Protein AF-A0A7V9UCN9-F1 (afdb_monomer_lite)

Secondary structure (DSSP, 8-state):
-HHHHHHIIIIIS-S-HHHHHHHHHHHHHHHHHHHHHTTPPSS--HHHHHHHHHHHHT-GGGHHHHHHHT-TTSPPPPHHHHHHHHHHHHHHHHHHHHTT---TTHHHHHHHHHHHHHHS-GGGHHHHHHHHHHT--STTT----HHHHHHHHHH--HHHHS-HHHHHHHHHHHHHHHTT-BTTBPPTTSSPPPTT-SEEEESS-SSGGGTSPPPTT--HHHHHHHHTSGGGEEEE-HHHHHHHTT--HHHHHHHHHHH---HHHHHHHHHHTT---HHHHHHHHHHHHHHHHHHS---TT---HHHHHTTS------HHHHHHTTSS-TT-EEEESSGGGTT-EEEE-TTS-EEETTEEESSHHHHHHHHHSS---HHHHEESSTT---BHHHHHHHHHHHHHHHHHTPPP--------------

Sequence (426 aa):
MFSRFKSYADFDANVPMAELIQQIYRASKVYRSFVDGASALNPINRIQLFAYRTNVLESEVFKPVVLWLQDPEQEPIEDDQIEKALAVLESWLVRRMLVRAQTSSYTQIASELITQLRKSERTRAGDAVETFLATQSVASRYWPDDNEVRQELTSLNAYKSVRRGRLRMFLEAIEDHRRGWQGGVEGLGGERVPRGKFHIEHVMPRRWQSNWPLGADIDELERERLVNTIGNLTLLTRALNSKVSNAAWGTKRIALQAHDVLKLNVDLLVAADDYWNEGKIRARTASLIDSALEIWPVPEGHRSAHGAADSRPRQRIGLADLIAAGLLEPGVTVYARRRAHGDRIATILPDGRLDVDGQQFDTPSGAARSISGHSENGWWFFLLSPGSRRTLSDLFEAYVDQTAAQVDEEPGDEDDEEDDEAPALA

Structure (mmCIF, N/CA/C/O backbone):
data_AF-A0A7V9UCN9-F1
#
_entry.id   AF-A0A7V9UCN9-F1
#
loop_
_atom_site.group_PDB
_atom_site.id
_atom_site.type_symbol
_atom_site.label_atom_id
_atom_site.label_alt_id
_atom_site.label_comp_id
_atom_site.label_asym_id
_atom_site.label_entity_id
_atom_site.label_seq_id
_atom_site.pdbx_PDB_ins_code
_atom_site.Cartn_x
_atom_site.Cartn_y
_atom_site.Cartn_z
_atom_site.occupancy
_atom_site.B_iso_or_equiv
_atom_site.auth_seq_id
_atom_site.auth_comp_id
_atom_site.auth_asym_id
_atom_site.auth_atom_id
_atom_site.pdbx_PDB_model_num
ATOM 1 N N . MET A 1 1 ? -24.768 15.208 16.142 1.00 64.62 1 MET A N 1
ATOM 2 C CA . MET A 1 1 ? -23.617 14.773 16.970 1.00 64.62 1 MET A CA 1
ATOM 3 C C . MET A 1 1 ? -23.831 15.110 18.449 1.00 64.62 1 MET A C 1
ATOM 5 O O . MET A 1 1 ? -23.858 14.185 19.245 1.00 64.62 1 MET A O 1
ATOM 9 N N . PHE A 1 2 ? -24.083 16.377 18.814 1.00 79.56 2 PHE A N 1
ATOM 10 C CA . PHE A 1 2 ? -24.323 16.787 20.212 1.00 79.56 2 PHE A CA 1
ATOM 11 C C . PHE A 1 2 ? -25.519 16.087 20.885 1.00 79.56 2 PHE A C 1
ATOM 13 O O . PHE A 1 2 ? -25.397 15.632 22.014 1.00 79.56 2 PHE A O 1
ATOM 20 N N . SER A 1 3 ? -26.642 15.915 20.179 1.00 84.69 3 SER A N 1
ATOM 21 C CA . SER A 1 3 ? -27.817 15.190 20.696 1.00 84.69 3 SER A CA 1
ATOM 22 C C . SER A 1 3 ? -27.519 13.729 21.054 1.00 84.69 3 SER A C 1
ATOM 24 O O . SER A 1 3 ? -27.943 13.257 22.101 1.00 84.69 3 SER A O 1
ATOM 26 N N . ARG A 1 4 ? -26.742 13.029 20.215 1.00 87.31 4 ARG A N 1
ATOM 27 C CA . ARG A 1 4 ? -26.324 11.639 20.458 1.00 87.31 4 ARG A CA 1
ATOM 28 C C . ARG A 1 4 ? -25.350 11.538 21.632 1.00 87.31 4 ARG A C 1
ATOM 30 O O . ARG A 1 4 ? -25.488 10.633 22.440 1.00 87.31 4 ARG A O 1
ATOM 37 N N . PHE A 1 5 ? -24.410 12.478 21.745 1.00 87.62 5 PHE A N 1
ATOM 38 C CA . PHE A 1 5 ? -23.522 12.554 22.907 1.00 87.62 5 PHE A CA 1
ATOM 39 C C . PHE A 1 5 ? -24.300 12.820 24.199 1.00 87.62 5 PHE A C 1
ATOM 41 O O . PHE A 1 5 ? -24.067 12.141 25.188 1.00 87.62 5 PHE A O 1
ATOM 48 N N . LYS A 1 6 ? -25.251 13.761 24.178 1.00 87.69 6 LYS A N 1
ATOM 49 C CA . LYS A 1 6 ? -26.099 14.052 25.335 1.00 87.69 6 LYS A CA 1
ATOM 50 C C . LYS A 1 6 ? -26.901 12.822 25.762 1.00 87.69 6 LYS A C 1
ATOM 52 O O . LYS A 1 6 ? -26.878 12.473 26.929 1.00 87.69 6 LYS A O 1
ATOM 57 N N . SER A 1 7 ? -27.532 12.132 24.809 1.00 90.44 7 SER A N 1
ATOM 58 C CA . SER A 1 7 ? -28.241 10.878 25.087 1.00 90.44 7 SER A CA 1
ATOM 59 C C . SER A 1 7 ? -27.321 9.832 25.721 1.00 90.44 7 SER A C 1
ATOM 61 O O . SER A 1 7 ? -27.688 9.234 26.723 1.00 90.44 7 SER A O 1
ATOM 63 N N . TYR A 1 8 ? -26.113 9.652 25.181 1.00 91.44 8 TYR A N 1
ATOM 64 C CA . TYR A 1 8 ? -25.133 8.735 25.758 1.00 91.44 8 TYR A CA 1
ATOM 65 C C . TYR A 1 8 ? -24.746 9.137 27.187 1.00 91.44 8 TYR A C 1
ATOM 67 O O . TYR A 1 8 ? -24.747 8.304 28.084 1.00 91.44 8 TYR A O 1
ATOM 75 N N . ALA A 1 9 ? -24.447 10.415 27.417 1.00 90.38 9 ALA A N 1
ATOM 76 C CA . ALA A 1 9 ? -24.033 10.908 28.726 1.00 90.38 9 ALA A CA 1
ATOM 77 C C . ALA A 1 9 ? -25.143 10.802 29.784 1.00 90.38 9 ALA A C 1
ATOM 79 O O . ALA A 1 9 ? -24.847 10.495 30.934 1.00 90.38 9 ALA A O 1
ATOM 80 N N . ASP A 1 10 ? -26.396 11.043 29.391 1.00 90.12 10 ASP A N 1
ATOM 81 C CA . ASP A 1 10 ? -27.542 11.056 30.303 1.00 90.12 10 ASP A CA 1
ATOM 82 C C . ASP A 1 10 ? -28.077 9.639 30.594 1.00 90.12 10 ASP A C 1
ATOM 84 O O . ASP A 1 10 ? -28.583 9.404 31.691 1.00 90.12 10 ASP A O 1
ATOM 88 N N . PHE A 1 11 ? -27.980 8.700 29.640 1.00 91.25 11 PHE A N 1
ATOM 89 C CA . PHE A 1 11 ? -28.663 7.398 29.728 1.00 91.25 11 PHE A CA 1
ATOM 90 C C . PHE A 1 11 ? -27.758 6.164 29.614 1.00 91.25 11 PHE A C 1
ATOM 92 O O . PHE A 1 11 ? -28.111 5.125 30.165 1.00 91.25 11 PHE A O 1
ATOM 99 N N . ASP A 1 12 ? -26.606 6.254 28.941 1.00 89.69 12 ASP A N 1
ATOM 100 C CA . ASP A 1 12 ? -25.795 5.073 28.600 1.00 89.69 12 ASP A CA 1
ATOM 101 C C . ASP A 1 12 ? -24.455 5.012 29.354 1.00 89.69 12 ASP A C 1
ATOM 103 O O . ASP A 1 12 ? -23.939 3.927 29.619 1.00 89.69 12 ASP A O 1
ATOM 107 N N . ALA A 1 13 ? -23.865 6.165 29.689 1.00 87.56 13 ALA A N 1
ATOM 108 C CA . ALA A 1 13 ? -22.515 6.255 30.246 1.00 87.56 13 ALA A CA 1
ATOM 109 C C . ALA A 1 13 ? -22.400 5.642 31.651 1.00 87.56 13 ALA A C 1
ATOM 111 O O . ALA A 1 13 ? -21.311 5.234 32.045 1.00 87.56 13 ALA A O 1
ATOM 112 N N . ASN A 1 14 ? -23.508 5.583 32.401 1.00 90.31 14 ASN A N 1
ATOM 113 C CA . ASN A 1 14 ? -23.578 5.061 33.771 1.00 90.31 14 ASN A CA 1
ATOM 114 C C . ASN A 1 14 ? -22.564 5.681 34.756 1.00 90.31 14 ASN A C 1
ATOM 116 O O . ASN A 1 14 ? -22.264 5.091 35.792 1.00 90.31 14 ASN A O 1
ATOM 120 N N . VAL A 1 15 ? -22.068 6.888 34.465 1.00 92.81 15 VAL A N 1
ATOM 121 C CA . VAL A 1 15 ? -21.148 7.656 35.315 1.00 92.81 15 VAL A CA 1
ATOM 122 C C . VAL A 1 15 ? -21.537 9.140 35.324 1.00 92.81 15 VAL A C 1
ATOM 124 O O . VAL A 1 15 ? -22.138 9.626 34.361 1.00 92.81 15 VAL A O 1
ATOM 127 N N . PRO A 1 16 ? -21.195 9.909 36.374 1.00 94.38 16 PRO A N 1
ATOM 128 C CA . PRO A 1 16 ? -21.419 11.352 36.391 1.00 94.38 16 PRO A CA 1
ATOM 129 C C . PRO A 1 16 ? -20.676 12.074 35.256 1.00 94.38 16 PRO A C 1
ATOM 131 O O . PRO A 1 16 ? -19.553 11.716 34.908 1.00 94.38 16 PRO A O 1
ATOM 134 N N . MET A 1 17 ? -21.235 13.182 34.753 1.00 93.00 17 MET A N 1
ATOM 135 C CA . MET A 1 17 ? -20.613 13.996 33.691 1.00 93.00 17 MET A CA 1
ATOM 136 C C . MET A 1 17 ? -19.159 14.399 34.005 1.00 93.00 17 MET A C 1
ATOM 138 O O . MET A 1 17 ? -18.311 14.419 33.117 1.00 93.00 17 MET A O 1
ATOM 142 N N . ALA A 1 18 ? -18.853 14.708 35.269 1.00 94.44 18 ALA A N 1
ATOM 143 C CA . ALA A 1 18 ? -17.497 15.060 35.688 1.00 94.44 18 ALA A CA 1
ATOM 144 C C . ALA A 1 18 ? -16.502 13.903 35.496 1.00 94.44 18 ALA A C 1
ATOM 146 O O . ALA A 1 18 ? -15.366 14.141 35.089 1.00 94.44 18 ALA A O 1
ATOM 147 N N . GLU A 1 19 ? -16.932 12.667 35.755 1.00 93.94 19 GLU A N 1
ATOM 148 C CA . GLU A 1 19 ? -16.138 11.463 35.514 1.00 93.94 19 GLU A CA 1
ATOM 149 C C . GLU A 1 19 ? -16.024 11.194 34.014 1.00 93.94 19 GLU A C 1
ATOM 151 O O . GLU A 1 19 ? -14.909 11.073 33.514 1.00 93.94 19 GLU A O 1
ATOM 156 N N . LEU A 1 20 ? -17.133 11.260 33.267 1.00 93.50 20 LEU A N 1
ATOM 157 C CA . LEU A 1 20 ? -17.142 11.093 31.809 1.00 93.50 20 LEU A CA 1
ATOM 158 C C . LEU A 1 20 ? -16.163 12.045 31.097 1.00 93.50 20 LEU A C 1
ATOM 160 O O . LEU A 1 20 ? -15.453 11.643 30.177 1.00 93.50 20 LEU A O 1
ATOM 164 N N . ILE A 1 21 ? -16.068 13.306 31.535 1.00 93.81 21 ILE A N 1
ATOM 165 C CA . ILE A 1 21 ? -15.091 14.268 30.996 1.00 93.81 21 ILE A CA 1
ATOM 166 C C . ILE A 1 21 ? -13.649 13.808 31.260 1.00 93.81 21 ILE A C 1
ATOM 168 O O . ILE A 1 21 ? -12.790 13.967 30.388 1.00 93.81 21 ILE A O 1
ATOM 172 N N . GLN A 1 22 ? -13.363 13.223 32.427 1.00 95.06 22 GLN A N 1
ATOM 173 C CA . GLN A 1 22 ? -12.042 12.656 32.712 1.00 95.06 22 GLN A CA 1
ATOM 174 C C . GLN A 1 22 ? -11.742 11.445 31.820 1.00 95.06 22 GLN A C 1
ATOM 176 O O . GLN A 1 22 ? -10.623 11.355 31.309 1.00 95.06 22 GLN A O 1
ATOM 181 N N . GLN A 1 23 ? -12.728 10.575 31.569 1.00 92.81 23 GLN A N 1
ATOM 182 C CA . GLN A 1 23 ? -12.586 9.444 30.642 1.00 92.81 23 GLN A CA 1
ATOM 183 C C . GLN A 1 23 ? -12.266 9.937 29.224 1.00 92.81 23 GLN A C 1
ATOM 185 O O . GLN A 1 23 ? -11.280 9.522 28.612 1.00 92.81 23 GLN A O 1
ATOM 190 N N . ILE A 1 24 ? -13.028 10.921 28.727 1.00 92.38 24 ILE A N 1
ATOM 191 C CA . ILE A 1 24 ? -12.799 11.552 27.418 1.00 92.38 24 ILE A CA 1
ATOM 192 C C . ILE A 1 24 ? -11.400 12.170 27.348 1.00 92.38 24 ILE A C 1
ATOM 194 O O . ILE A 1 24 ? -10.709 12.022 26.340 1.00 92.38 24 ILE A O 1
ATOM 198 N N . TYR A 1 25 ? -10.947 12.840 28.410 1.00 95.38 25 TYR A N 1
ATOM 199 C CA . TYR A 1 25 ? -9.602 13.406 28.460 1.00 95.38 25 TYR A CA 1
ATOM 200 C C . TYR A 1 25 ? -8.517 12.324 28.359 1.00 95.38 25 TYR A C 1
ATOM 202 O O . TYR A 1 25 ? -7.581 12.486 27.573 1.00 95.38 25 TYR A O 1
ATOM 210 N N . ARG A 1 26 ? -8.642 11.206 29.084 1.00 94.75 26 ARG A N 1
ATOM 211 C CA . ARG A 1 26 ? -7.703 10.073 28.989 1.00 94.75 26 ARG A CA 1
ATOM 212 C C . ARG A 1 26 ? -7.703 9.465 27.581 1.00 94.75 26 ARG A C 1
ATOM 214 O O . ARG A 1 26 ? -6.635 9.368 26.977 1.00 94.75 26 ARG A O 1
ATOM 221 N N . ALA A 1 27 ? -8.875 9.185 27.011 1.00 93.62 27 ALA A N 1
ATOM 222 C CA . ALA A 1 27 ? -9.013 8.677 25.643 1.00 93.62 27 ALA A CA 1
ATOM 223 C C . ALA A 1 27 ? -8.452 9.654 24.589 1.00 93.62 27 ALA A C 1
ATOM 225 O O . ALA A 1 27 ? -7.838 9.241 23.604 1.00 93.62 27 ALA A O 1
ATOM 226 N N . SER A 1 28 ? -8.585 10.967 24.806 1.00 95.25 28 SER A N 1
ATOM 227 C CA . SER A 1 28 ? -8.049 11.983 23.893 1.00 95.25 28 SER A CA 1
ATOM 228 C C . SER A 1 28 ? -6.521 11.970 23.802 1.00 95.25 28 SER A C 1
ATOM 230 O O . SER A 1 28 ? -5.977 12.315 22.754 1.00 95.25 28 SER A O 1
ATOM 232 N N . LYS A 1 29 ? -5.814 11.531 24.854 1.00 95.56 29 LYS A N 1
ATOM 233 C CA . LYS A 1 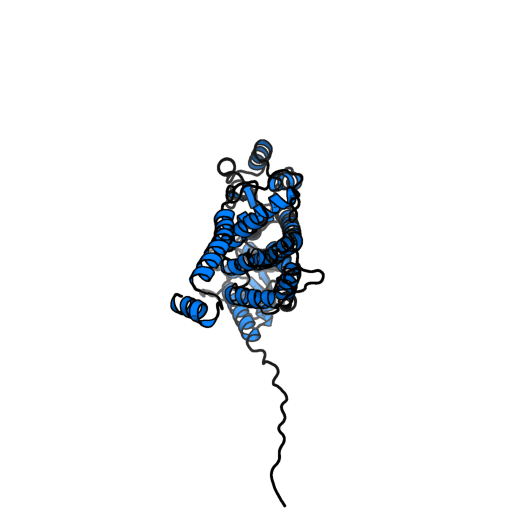29 ? -4.352 11.365 24.813 1.00 95.56 29 LYS A CA 1
ATOM 234 C C . LYS A 1 29 ? -3.953 10.242 23.862 1.00 95.56 29 LYS A C 1
ATOM 236 O O . LYS A 1 29 ? -3.033 10.430 23.070 1.00 95.56 29 LYS A O 1
ATOM 241 N N . VAL A 1 30 ? -4.677 9.122 23.900 1.00 94.25 30 VAL A N 1
ATOM 242 C CA . VAL A 1 30 ? -4.501 7.999 22.966 1.00 94.25 30 VAL A CA 1
ATOM 243 C C . VAL A 1 30 ? -4.814 8.454 21.543 1.00 94.25 30 VAL A C 1
ATOM 245 O O . VAL A 1 30 ? -3.986 8.302 20.647 1.00 94.25 30 VAL A O 1
ATOM 248 N N . TYR A 1 31 ? -5.964 9.107 21.352 1.00 94.94 31 TYR A N 1
ATOM 249 C CA . TYR A 1 31 ? -6.367 9.658 20.059 1.00 94.94 31 TYR A CA 1
ATOM 250 C C . TYR A 1 31 ? -5.306 10.597 19.479 1.00 94.94 31 TYR A C 1
ATOM 252 O O . TYR A 1 31 ? -4.919 10.466 18.319 1.00 94.94 31 TYR A O 1
ATOM 260 N N . ARG A 1 32 ? -4.810 11.531 20.294 1.00 94.75 32 ARG A N 1
ATOM 261 C CA . ARG A 1 32 ? -3.772 12.477 19.891 1.00 94.75 32 ARG A CA 1
ATOM 262 C C . ARG A 1 32 ? -2.475 11.762 19.530 1.00 94.75 32 ARG A C 1
ATOM 264 O O . ARG A 1 32 ? -1.925 12.053 18.478 1.00 94.75 32 ARG A O 1
ATOM 271 N N . SER A 1 33 ? -2.019 10.820 20.358 1.00 93.06 33 SER A N 1
ATOM 272 C CA . SER A 1 33 ? -0.818 10.020 20.082 1.00 93.06 33 SER A CA 1
ATOM 273 C C . SER A 1 33 ? -0.913 9.311 18.727 1.00 93.06 33 SER A C 1
ATOM 275 O O . SER A 1 33 ? 0.028 9.349 17.935 1.00 93.06 33 SER A O 1
ATOM 277 N N . PHE A 1 34 ? -2.080 8.738 18.417 1.00 94.56 34 PHE A N 1
ATOM 278 C CA . PHE A 1 34 ? -2.335 8.094 17.133 1.00 94.56 34 PHE A CA 1
ATOM 279 C C . PHE A 1 34 ? -2.304 9.083 15.958 1.00 94.56 34 PHE A C 1
ATOM 281 O O . PHE A 1 34 ? -1.603 8.856 14.975 1.00 94.56 34 PHE A O 1
ATOM 288 N N . VAL A 1 35 ? -3.038 10.197 16.060 1.00 94.38 35 VAL A N 1
ATOM 289 C CA . VAL A 1 35 ? -3.131 11.202 14.987 1.00 94.38 35 VAL A CA 1
ATOM 290 C C . VAL A 1 35 ? -1.786 11.880 14.727 1.00 94.38 35 VAL A C 1
ATOM 292 O O . VAL A 1 35 ? -1.353 11.947 13.577 1.00 94.38 35 VAL A O 1
ATOM 295 N N . ASP A 1 36 ? -1.098 12.325 15.779 1.00 94.75 36 ASP A N 1
ATOM 296 C CA . ASP A 1 36 ? 0.236 12.926 15.675 1.00 94.75 36 ASP A CA 1
ATOM 297 C C . ASP A 1 36 ? 1.241 11.888 15.130 1.00 94.75 36 ASP A C 1
ATOM 299 O O . ASP A 1 36 ? 2.119 12.206 14.322 1.00 94.75 36 ASP A O 1
ATOM 303 N N . GLY A 1 37 ? 1.051 10.614 15.493 1.00 93.62 37 GLY A N 1
ATOM 304 C CA . GLY A 1 37 ? 1.833 9.474 15.027 1.00 93.62 37 GLY A CA 1
ATOM 305 C C . GLY A 1 37 ? 1.816 9.250 13.514 1.00 93.62 37 GLY A C 1
ATOM 306 O O . GLY A 1 37 ? 2.804 8.762 12.968 1.00 93.62 37 GLY A O 1
ATOM 307 N N . ALA A 1 38 ? 0.764 9.671 12.805 1.00 93.62 38 ALA A N 1
ATOM 308 C CA . ALA A 1 38 ? 0.689 9.549 11.346 1.00 93.62 38 ALA A CA 1
ATOM 309 C C . ALA A 1 38 ? 1.755 10.382 10.605 1.00 93.62 38 ALA A C 1
ATOM 311 O O . ALA A 1 38 ? 2.046 10.114 9.438 1.00 93.62 38 ALA A O 1
ATOM 312 N N . SER A 1 39 ? 2.333 11.383 11.278 1.00 94.38 39 SER A N 1
ATOM 313 C CA . SER A 1 39 ? 3.416 12.234 10.765 1.00 94.38 39 SER A CA 1
ATOM 314 C C . SER A 1 39 ? 4.740 12.035 11.512 1.00 94.38 39 SER A C 1
ATOM 316 O O . SER A 1 39 ? 5.646 12.862 11.377 1.00 94.38 39 SER A O 1
ATOM 318 N N . ALA A 1 40 ? 4.864 10.963 12.303 1.00 93.12 40 ALA A N 1
ATOM 319 C CA . ALA A 1 40 ? 6.076 10.671 13.056 1.00 93.12 40 ALA A CA 1
ATOM 320 C C . ALA A 1 40 ? 7.290 10.486 12.130 1.00 93.12 40 ALA A C 1
ATOM 322 O O . ALA A 1 40 ? 7.199 9.942 11.025 1.00 93.12 40 ALA A O 1
ATOM 323 N N . LEU A 1 41 ? 8.443 10.956 12.603 1.00 92.25 41 LEU A N 1
ATOM 324 C CA . LEU A 1 41 ? 9.741 10.708 11.984 1.00 92.25 41 LEU A CA 1
ATOM 325 C C . LEU A 1 41 ? 10.382 9.483 12.634 1.00 92.25 41 LEU A C 1
ATOM 327 O O . LEU A 1 41 ? 10.002 9.099 13.736 1.00 92.25 41 LEU A O 1
ATOM 331 N N . ASN A 1 42 ? 11.359 8.884 11.957 1.00 90.56 42 ASN A N 1
ATOM 332 C CA . ASN A 1 42 ? 12.088 7.758 12.524 1.00 90.56 42 ASN A CA 1
ATOM 333 C C . ASN A 1 42 ? 12.813 8.136 13.833 1.00 90.56 42 ASN A C 1
ATOM 335 O O . ASN A 1 42 ? 13.269 9.278 13.957 1.00 90.56 42 ASN A O 1
ATOM 339 N N . PRO A 1 43 ? 12.978 7.174 14.758 1.00 90.38 43 PRO A N 1
ATOM 340 C CA . PRO A 1 43 ? 12.380 5.835 14.731 1.00 90.38 43 PRO A CA 1
ATOM 341 C C . PRO A 1 43 ? 10.856 5.888 14.951 1.00 90.38 43 PRO A C 1
ATOM 343 O O . PRO A 1 43 ? 10.374 6.625 15.806 1.00 90.38 43 PRO A O 1
ATOM 346 N N . ILE A 1 44 ? 10.098 5.105 14.171 1.00 90.88 44 ILE A N 1
ATOM 347 C CA . ILE A 1 44 ? 8.634 4.993 14.298 1.00 90.88 44 ILE A CA 1
ATOM 348 C C . ILE A 1 44 ? 8.250 3.636 14.888 1.00 90.88 44 ILE A C 1
ATOM 350 O O . ILE A 1 44 ? 8.785 2.606 14.478 1.00 90.88 44 ILE A O 1
ATOM 354 N N . ASN A 1 45 ? 7.296 3.629 15.818 1.00 90.50 45 ASN A N 1
ATOM 355 C CA . ASN A 1 45 ? 6.752 2.396 16.391 1.00 90.50 45 ASN A CA 1
ATOM 356 C C . ASN A 1 45 ? 5.601 1.815 15.540 1.00 90.50 45 ASN A C 1
ATOM 358 O O . ASN A 1 45 ? 5.157 2.419 14.556 1.00 90.50 45 ASN A O 1
ATOM 362 N N . ARG A 1 46 ? 5.095 0.633 15.920 1.00 92.00 46 ARG A N 1
ATOM 363 C CA . ARG A 1 46 ? 4.052 -0.079 15.162 1.00 92.00 46 ARG A CA 1
ATOM 364 C C . ARG A 1 46 ? 2.754 0.722 15.014 1.00 92.00 46 ARG A C 1
ATOM 366 O O . ARG A 1 46 ? 2.185 0.739 13.922 1.00 92.00 46 ARG A O 1
ATOM 373 N N . ILE A 1 47 ? 2.313 1.401 16.072 1.00 93.44 47 ILE A N 1
ATOM 374 C CA . ILE A 1 47 ? 1.079 2.204 16.081 1.00 93.44 47 ILE A CA 1
ATOM 375 C C . ILE A 1 47 ? 1.219 3.435 15.187 1.00 93.44 47 ILE A C 1
ATOM 377 O O . ILE A 1 47 ? 0.315 3.728 14.411 1.00 93.44 47 ILE A O 1
ATOM 381 N N . GLN A 1 48 ? 2.358 4.126 15.239 1.00 95.00 48 GLN A N 1
ATOM 382 C CA . GLN A 1 48 ? 2.657 5.264 14.364 1.00 95.00 48 GLN A CA 1
ATOM 383 C C . GLN A 1 48 ? 2.734 4.832 12.895 1.00 95.00 48 GLN A C 1
ATOM 385 O O . GLN A 1 48 ? 2.191 5.504 12.018 1.00 95.00 48 GLN A O 1
ATOM 390 N N . LEU A 1 49 ? 3.340 3.671 12.614 1.00 94.94 49 LEU A N 1
ATOM 391 C CA . LEU A 1 49 ? 3.352 3.096 11.269 1.00 94.94 49 LEU A CA 1
ATOM 392 C C . LEU A 1 49 ? 1.930 2.770 10.783 1.00 94.94 49 LEU A C 1
ATOM 394 O O . LEU A 1 49 ? 1.581 3.102 9.649 1.00 94.94 49 LEU A O 1
ATOM 398 N N . PHE A 1 50 ? 1.099 2.168 11.639 1.00 95.81 50 PHE A N 1
ATOM 399 C CA . PHE A 1 50 ? -0.308 1.905 11.334 1.00 95.81 50 PHE A CA 1
ATOM 400 C C . PHE A 1 50 ? -1.094 3.208 11.109 1.00 95.81 50 PHE A C 1
ATOM 402 O O . PHE A 1 50 ? -1.864 3.303 10.153 1.00 95.81 50 PHE A O 1
ATOM 409 N N . ALA A 1 51 ? -0.852 4.246 11.916 1.00 96.38 51 ALA A N 1
ATOM 410 C CA . ALA A 1 51 ? -1.452 5.571 11.757 1.00 96.38 51 ALA A CA 1
ATOM 411 C C . ALA A 1 51 ? -1.097 6.204 10.409 1.00 96.38 51 ALA A C 1
ATOM 413 O O . ALA A 1 51 ? -1.975 6.671 9.687 1.00 96.38 51 ALA A O 1
ATOM 414 N N . TYR A 1 52 ? 0.181 6.156 10.024 1.00 96.69 52 TYR A N 1
ATOM 415 C CA . TYR A 1 52 ? 0.637 6.628 8.720 1.00 96.69 52 TYR A CA 1
ATOM 416 C C . TYR A 1 52 ? -0.065 5.882 7.575 1.00 96.69 52 TYR A C 1
ATOM 418 O O . TYR A 1 52 ? -0.620 6.517 6.674 1.00 96.69 52 TYR A O 1
ATOM 426 N N . ARG A 1 53 ? -0.079 4.541 7.612 1.00 96.19 53 ARG A N 1
ATOM 427 C CA . ARG A 1 53 ? -0.657 3.714 6.540 1.00 96.19 53 ARG A CA 1
ATOM 428 C C . ARG A 1 53 ? -2.170 3.910 6.420 1.00 96.19 53 ARG A C 1
ATOM 430 O O . ARG A 1 53 ? -2.669 4.148 5.324 1.00 96.19 53 ARG A O 1
ATOM 437 N N . THR A 1 54 ? -2.902 3.900 7.532 1.00 95.31 54 THR A N 1
ATOM 438 C CA . THR A 1 54 ? -4.358 4.141 7.533 1.00 95.31 54 THR A CA 1
ATOM 439 C C . THR A 1 54 ? -4.727 5.557 7.099 1.00 95.31 54 THR A C 1
ATOM 441 O O . THR A 1 54 ? -5.698 5.720 6.359 1.00 95.31 54 THR A O 1
ATOM 444 N N . ASN A 1 55 ? -3.931 6.566 7.465 1.00 95.81 55 ASN A N 1
ATOM 445 C CA . ASN A 1 55 ? -4.102 7.934 6.980 1.00 95.81 55 ASN A CA 1
ATOM 446 C C . ASN A 1 55 ? -3.911 8.025 5.454 1.00 95.81 55 ASN A C 1
ATOM 448 O O . ASN A 1 55 ? -4.742 8.603 4.761 1.00 95.81 55 ASN A O 1
ATOM 452 N N . VAL A 1 56 ? -2.871 7.388 4.897 1.00 96.31 56 VAL A N 1
ATOM 453 C CA . VAL A 1 56 ? -2.645 7.326 3.435 1.00 96.31 56 VAL A CA 1
ATOM 454 C C . VAL A 1 56 ? -3.762 6.569 2.700 1.00 96.31 56 VAL A C 1
ATOM 456 O O . VAL A 1 56 ? -4.092 6.884 1.550 1.00 96.31 56 VAL A O 1
ATOM 459 N N . LEU A 1 57 ? -4.351 5.564 3.346 1.00 95.06 57 LEU A N 1
ATOM 460 C CA . LEU A 1 57 ? -5.485 4.817 2.808 1.00 95.06 57 LEU A CA 1
ATOM 461 C C . LEU A 1 57 ? -6.814 5.581 2.914 1.00 95.06 57 LEU A C 1
ATOM 463 O O . LEU A 1 57 ? -7.742 5.218 2.196 1.00 95.06 57 LEU A O 1
ATOM 467 N N . GLU A 1 58 ? -6.873 6.675 3.683 1.00 92.00 58 GLU A N 1
ATOM 468 C CA . GLU A 1 58 ? -8.094 7.427 4.028 1.00 92.00 58 GLU A CA 1
ATOM 469 C C . GLU A 1 58 ? -9.090 6.581 4.853 1.00 92.00 58 GLU A C 1
ATOM 471 O O . GLU A 1 58 ? -10.304 6.748 4.772 1.00 92.00 58 GLU A O 1
ATOM 476 N N . SER A 1 59 ? -8.569 5.671 5.682 1.00 90.69 59 SER A N 1
ATOM 477 C CA . SER A 1 59 ? -9.345 4.698 6.468 1.00 90.69 59 SER A CA 1
ATOM 478 C C . SER A 1 59 ? -9.535 5.128 7.927 1.00 90.69 59 SER A C 1
ATOM 480 O O . SER A 1 59 ? -9.424 4.322 8.851 1.00 90.69 59 SER A O 1
ATOM 482 N N . GLU A 1 60 ? -9.826 6.410 8.162 1.00 86.25 60 GLU A N 1
ATOM 483 C CA . GLU A 1 60 ? -9.926 6.975 9.518 1.00 86.25 60 GLU A CA 1
ATOM 484 C C . GLU A 1 60 ? -11.071 6.394 10.361 1.00 86.25 60 GLU A C 1
ATOM 486 O O . GLU A 1 60 ? -11.047 6.484 11.589 1.00 86.25 60 GLU A O 1
ATOM 491 N N . VAL A 1 61 ? -12.057 5.766 9.718 1.00 92.88 61 VAL A N 1
ATOM 492 C CA . VAL A 1 61 ? -13.204 5.127 10.382 1.00 92.88 61 VAL A CA 1
ATOM 493 C C . VAL A 1 61 ? -12.800 4.001 11.337 1.00 92.88 61 VAL A C 1
ATOM 495 O O . VAL A 1 61 ? -13.583 3.647 12.210 1.00 92.88 61 VAL A O 1
ATOM 498 N N . PHE A 1 62 ? -11.573 3.483 11.223 1.00 95.50 62 PHE A N 1
ATOM 499 C CA . PHE A 1 62 ? -11.021 2.464 12.116 1.00 95.50 62 PHE A CA 1
ATOM 500 C C . PHE A 1 62 ? -10.280 3.031 13.341 1.00 95.50 62 PHE A C 1
ATOM 502 O O . PHE A 1 62 ? -9.851 2.259 14.195 1.00 95.50 62 PHE A O 1
ATOM 509 N N . LYS A 1 63 ? -10.175 4.361 13.503 1.00 94.06 63 LYS A N 1
ATOM 510 C CA . LYS A 1 63 ? -9.628 4.995 14.724 1.00 94.06 63 LYS A CA 1
ATOM 511 C C . LYS A 1 63 ? -10.257 4.464 16.027 1.00 94.06 63 LYS A C 1
ATOM 513 O O . LYS A 1 63 ? -9.501 4.227 16.968 1.00 94.06 63 LYS A O 1
ATOM 518 N N . PRO A 1 64 ? -11.583 4.215 16.117 1.00 95.50 64 PRO A N 1
ATOM 519 C CA . PRO A 1 64 ? -12.183 3.632 17.316 1.00 95.50 64 PRO A CA 1
ATOM 520 C C . PRO A 1 64 ? -11.599 2.270 17.708 1.00 95.50 64 PRO A C 1
ATOM 522 O O . PRO A 1 64 ? -11.574 1.961 18.893 1.00 95.50 64 PRO A O 1
ATOM 525 N N . VAL A 1 65 ? -11.103 1.474 16.750 1.00 96.38 65 VAL A N 1
ATOM 526 C CA . VAL A 1 65 ? -10.463 0.176 17.038 1.00 96.38 65 VAL A CA 1
ATOM 527 C C . VAL A 1 65 ? -9.170 0.400 17.810 1.00 96.38 65 VAL A C 1
ATOM 529 O O . VAL A 1 65 ? -8.953 -0.236 18.832 1.00 96.38 65 VAL A O 1
ATOM 532 N N . VAL A 1 66 ? -8.358 1.375 17.392 1.00 95.62 66 VAL A N 1
ATOM 533 C CA . VAL A 1 66 ? -7.129 1.754 18.107 1.00 95.62 66 VAL A CA 1
ATOM 534 C C . VAL A 1 66 ? -7.447 2.284 19.504 1.00 95.62 66 VAL A C 1
ATOM 536 O O . VAL A 1 66 ? -6.793 1.894 20.466 1.00 95.62 66 VAL A O 1
ATOM 539 N N . LEU A 1 67 ? -8.477 3.129 19.633 1.00 95.75 67 LEU A N 1
ATOM 540 C CA . LEU A 1 67 ? -8.908 3.634 20.940 1.00 95.75 67 LEU A CA 1
ATOM 541 C C . LEU A 1 67 ? -9.358 2.511 21.872 1.00 95.75 67 LEU A C 1
ATOM 543 O O . LEU A 1 67 ? -9.040 2.557 23.050 1.00 95.75 67 LEU A O 1
ATOM 547 N N . TRP A 1 68 ? -10.066 1.508 21.350 1.00 96.56 68 TRP A N 1
ATOM 548 C CA . TRP A 1 68 ? -10.496 0.360 22.140 1.00 96.56 68 TRP A CA 1
ATOM 549 C C . TRP A 1 68 ? -9.314 -0.524 22.558 1.00 96.56 68 TRP A C 1
ATOM 551 O O . TRP A 1 68 ? -9.247 -0.946 23.713 1.00 96.56 68 TRP A O 1
ATOM 561 N N . LEU A 1 69 ? -8.362 -0.777 21.650 1.00 96.44 69 LEU A N 1
ATOM 562 C CA . LEU A 1 69 ? -7.162 -1.575 21.936 1.00 96.44 69 LEU A CA 1
ATOM 563 C C . LEU A 1 69 ? -6.282 -0.921 23.009 1.00 96.44 69 LEU A C 1
ATOM 565 O O . LEU A 1 69 ? -5.734 -1.610 23.860 1.00 96.44 69 LEU A O 1
ATOM 569 N N . GLN A 1 70 ? -6.176 0.407 22.985 1.00 95.56 70 GLN A N 1
ATOM 570 C CA . GLN A 1 70 ? -5.322 1.181 23.888 1.00 95.56 70 GLN A CA 1
ATOM 571 C C . GLN A 1 70 ? -6.099 1.918 24.986 1.00 95.56 70 GLN A C 1
ATOM 573 O O . GLN A 1 70 ? -5.599 2.902 25.534 1.00 95.56 70 GLN A O 1
ATOM 578 N N . ASP A 1 71 ? -7.330 1.490 25.269 1.00 95.19 71 ASP A N 1
ATOM 579 C CA . ASP A 1 71 ? -8.186 2.129 26.266 1.00 95.19 71 ASP A CA 1
ATOM 580 C C . ASP A 1 71 ? -7.522 2.070 27.657 1.00 95.19 71 ASP A C 1
ATOM 582 O O . ASP A 1 71 ? -7.356 0.972 28.197 1.00 95.19 71 ASP A O 1
ATOM 586 N N . PRO A 1 72 ? -7.133 3.218 28.247 1.00 93.56 72 PRO A N 1
ATOM 587 C CA . PRO A 1 72 ? -6.421 3.254 29.521 1.00 93.56 72 PRO A CA 1
ATOM 588 C C . PRO A 1 72 ? -7.317 2.951 30.729 1.00 93.56 72 PRO A C 1
ATOM 590 O O . PRO A 1 72 ? -6.807 2.887 31.846 1.00 93.56 72 PRO A O 1
ATOM 593 N N . GLU A 1 73 ? -8.634 2.829 30.543 1.00 91.44 73 GLU A N 1
ATOM 594 C CA . GLU A 1 73 ? -9.581 2.494 31.616 1.00 91.44 73 GLU A CA 1
ATOM 595 C C . GLU A 1 73 ? -9.890 0.999 31.700 1.00 91.44 73 GLU A C 1
ATOM 597 O O . GLU A 1 73 ? -10.627 0.562 32.583 1.00 91.44 73 GLU A O 1
ATOM 602 N N . GLN A 1 74 ? -9.339 0.217 30.777 1.00 93.06 74 GLN A N 1
ATOM 603 C CA . GLN A 1 74 ? -9.515 -1.224 30.703 1.00 93.06 74 GLN A CA 1
ATOM 604 C C . GLN A 1 74 ? -8.202 -1.936 31.023 1.00 93.06 74 GLN A C 1
ATOM 606 O O . GLN A 1 74 ? -7.128 -1.333 31.023 1.00 93.06 74 GLN A O 1
ATOM 611 N N . GLU A 1 75 ? -8.288 -3.243 31.266 1.00 93.06 75 GLU A N 1
ATOM 612 C CA . GLU A 1 75 ? -7.099 -4.081 31.392 1.00 93.06 75 GLU A CA 1
ATOM 613 C C . GLU A 1 75 ? -6.221 -3.946 30.131 1.00 93.06 75 GLU A C 1
ATOM 615 O O . GLU A 1 75 ? -6.756 -3.979 29.012 1.00 93.06 75 GLU A O 1
ATOM 620 N N . PRO A 1 76 ? -4.899 -3.736 30.273 1.00 95.12 76 PRO A N 1
ATOM 621 C CA . PRO A 1 76 ? -3.997 -3.681 29.132 1.00 95.12 76 PRO A CA 1
ATOM 622 C C . PRO A 1 76 ? -4.063 -4.964 28.300 1.00 95.12 76 PRO A C 1
ATOM 624 O O . PRO A 1 76 ? -4.222 -6.059 28.831 1.00 95.12 76 PRO A O 1
ATOM 627 N N . ILE A 1 77 ? -3.941 -4.815 26.985 1.00 96.56 77 ILE A N 1
ATOM 628 C CA . ILE A 1 77 ? -3.792 -5.941 26.062 1.00 96.56 77 ILE A CA 1
ATOM 629 C C . ILE A 1 77 ? -2.294 -6.163 25.863 1.00 96.56 77 ILE A C 1
ATOM 631 O O . ILE A 1 77 ? -1.558 -5.189 25.707 1.00 96.56 77 ILE A O 1
ATOM 635 N N . GLU A 1 78 ? -1.864 -7.422 25.853 1.00 95.44 78 GLU A N 1
ATOM 636 C CA . GLU A 1 78 ? -0.480 -7.791 25.553 1.00 95.44 78 GLU A CA 1
ATOM 637 C C . GLU A 1 78 ? -0.050 -7.292 24.161 1.00 95.44 78 GLU A C 1
ATOM 639 O O . GLU A 1 78 ? -0.846 -7.233 23.212 1.00 95.44 78 GLU A O 1
ATOM 644 N N . ASP A 1 79 ? 1.226 -6.919 24.038 1.00 93.56 79 ASP A N 1
ATOM 645 C CA . ASP A 1 79 ? 1.754 -6.264 22.838 1.00 93.56 79 ASP A CA 1
ATOM 646 C C . ASP A 1 79 ? 1.592 -7.133 21.578 1.00 93.56 79 ASP A C 1
ATOM 648 O O . ASP A 1 79 ? 1.264 -6.607 20.514 1.00 93.56 79 ASP A O 1
ATOM 652 N N . ASP A 1 80 ? 1.730 -8.458 21.682 1.00 95.00 80 ASP A N 1
ATOM 653 C CA . ASP A 1 80 ? 1.575 -9.391 20.556 1.00 95.00 80 ASP A CA 1
ATOM 654 C C . ASP A 1 80 ? 0.153 -9.366 19.969 1.00 95.00 80 ASP A C 1
ATOM 656 O O . ASP A 1 80 ? -0.033 -9.415 18.750 1.00 95.00 80 ASP A O 1
ATOM 660 N N . GLN A 1 81 ? -0.862 -9.216 20.820 1.00 97.06 81 GLN A N 1
ATOM 661 C CA . GLN A 1 81 ? -2.264 -9.164 20.411 1.00 97.06 81 GLN A CA 1
ATOM 662 C C . GLN A 1 81 ? -2.634 -7.808 19.816 1.00 97.06 81 GLN A C 1
ATOM 664 O O . GLN A 1 81 ? -3.409 -7.752 18.854 1.00 97.06 81 GLN A O 1
ATOM 669 N N . ILE A 1 82 ? -2.040 -6.719 20.314 1.00 96.44 82 ILE A N 1
ATOM 670 C CA . ILE A 1 82 ? -2.133 -5.403 19.670 1.00 96.44 82 ILE A CA 1
ATOM 671 C C . ILE A 1 82 ? -1.459 -5.454 18.294 1.00 96.44 82 ILE A C 1
ATOM 673 O O . ILE A 1 82 ? -2.059 -5.037 17.299 1.00 96.44 82 ILE A O 1
ATOM 677 N N . GLU A 1 83 ? -0.240 -5.988 18.201 1.00 95.50 83 GLU A N 1
ATOM 678 C CA . GLU A 1 83 ? 0.486 -6.121 16.937 1.00 95.50 83 GLU A CA 1
ATOM 679 C C . GLU A 1 83 ? -0.291 -6.958 15.920 1.00 95.50 83 GLU A C 1
ATOM 681 O O . GLU A 1 83 ? -0.444 -6.518 14.773 1.00 95.50 83 GLU A O 1
ATOM 686 N N . LYS A 1 84 ? -0.847 -8.102 16.343 1.00 96.81 84 LYS A N 1
ATOM 687 C CA . LYS A 1 84 ? -1.701 -8.957 15.511 1.00 96.81 84 LYS A CA 1
ATOM 688 C C . LYS A 1 84 ? -2.940 -8.205 15.028 1.00 96.81 84 LYS A C 1
ATOM 690 O O . LYS A 1 84 ? -3.182 -8.168 13.823 1.00 96.81 84 LYS A O 1
ATOM 695 N N . ALA A 1 85 ? -3.681 -7.541 15.919 1.00 97.81 85 ALA A N 1
ATOM 696 C CA . ALA A 1 85 ? -4.873 -6.772 15.549 1.00 97.81 85 ALA A CA 1
ATOM 697 C C . ALA A 1 85 ? -4.567 -5.709 14.478 1.00 97.81 85 ALA A C 1
ATOM 699 O O . ALA A 1 85 ? -5.279 -5.597 13.476 1.00 97.81 85 ALA A O 1
ATOM 700 N N . LEU A 1 86 ? -3.479 -4.950 14.660 1.00 97.00 86 LEU A N 1
ATOM 701 C CA . LEU A 1 86 ? -3.051 -3.930 13.703 1.00 97.00 86 LEU A CA 1
ATOM 702 C C . LEU A 1 86 ? -2.562 -4.546 12.385 1.00 97.00 86 LEU A C 1
ATOM 704 O O . LEU A 1 86 ? -2.860 -4.009 11.322 1.00 97.00 86 LEU A O 1
ATOM 708 N N . ALA A 1 87 ? -1.813 -5.652 12.425 1.00 96.69 87 ALA A N 1
ATOM 709 C CA . ALA A 1 87 ? -1.321 -6.347 11.233 1.00 96.69 87 ALA A CA 1
ATOM 710 C C . ALA A 1 87 ? -2.455 -6.924 10.378 1.00 96.69 87 ALA A C 1
ATOM 712 O O . ALA A 1 87 ? -2.474 -6.701 9.169 1.00 96.69 87 ALA A O 1
ATOM 713 N N . VAL A 1 88 ? -3.426 -7.589 11.003 1.00 98.00 88 VAL A N 1
ATOM 714 C CA . VAL A 1 88 ? -4.605 -8.162 10.341 1.00 98.00 88 VAL A CA 1
ATOM 715 C C . VAL A 1 88 ? -5.434 -7.063 9.679 1.00 98.00 88 VAL A C 1
ATOM 717 O O . VAL A 1 88 ? -5.714 -7.124 8.480 1.00 98.00 88 VAL A O 1
ATOM 720 N N . LEU A 1 89 ? -5.785 -6.017 10.433 1.00 98.00 89 LEU A N 1
ATOM 721 C CA . LEU A 1 89 ? -6.587 -4.914 9.909 1.00 98.00 89 LEU A CA 1
ATOM 722 C C . LEU A 1 89 ? -5.863 -4.170 8.778 1.00 98.00 89 LEU A C 1
ATOM 724 O O . LEU A 1 89 ? -6.478 -3.788 7.781 1.00 98.00 89 LEU A O 1
ATOM 728 N N . GLU A 1 90 ? -4.550 -3.981 8.905 1.00 97.44 90 GLU A N 1
ATOM 729 C CA . GLU A 1 90 ? -3.741 -3.374 7.854 1.00 97.44 90 GLU A CA 1
ATOM 730 C C . GLU A 1 90 ? -3.668 -4.252 6.601 1.00 97.44 90 GLU A C 1
ATOM 732 O O . GLU A 1 90 ? -3.841 -3.732 5.500 1.00 97.44 90 GLU A O 1
ATOM 737 N N . SER A 1 91 ? -3.455 -5.563 6.754 1.00 98.12 91 SER A N 1
ATOM 738 C CA . SER A 1 91 ? -3.437 -6.503 5.632 1.00 98.12 91 SER A CA 1
ATOM 739 C C . SER A 1 91 ? -4.755 -6.464 4.867 1.00 98.12 91 SER A C 1
ATOM 741 O O . SER A 1 91 ? -4.754 -6.268 3.650 1.00 98.12 91 SER A O 1
ATOM 743 N N . TRP A 1 92 ? -5.884 -6.528 5.574 1.00 98.00 92 TRP A N 1
ATOM 744 C CA . TRP A 1 92 ? -7.209 -6.419 4.969 1.00 98.00 92 TRP A CA 1
ATOM 745 C C . TRP A 1 92 ? -7.380 -5.106 4.187 1.00 98.00 92 TRP A C 1
ATOM 747 O O . TRP A 1 92 ? -7.755 -5.118 3.012 1.00 98.00 92 TRP A O 1
ATOM 757 N N . LEU A 1 93 ? -7.026 -3.965 4.790 1.00 97.69 93 LEU A N 1
ATOM 758 C CA . LEU A 1 93 ? -7.123 -2.652 4.145 1.00 97.69 93 LEU A CA 1
ATOM 759 C C . LEU A 1 93 ? -6.222 -2.520 2.908 1.00 97.69 93 LEU A C 1
ATOM 761 O O . LEU A 1 93 ? -6.656 -1.997 1.876 1.00 97.69 93 LEU A O 1
ATOM 765 N N . VAL A 1 94 ? -4.964 -2.960 3.005 1.00 98.00 94 VAL A N 1
ATOM 766 C CA . VAL A 1 94 ? -3.986 -2.825 1.921 1.00 98.00 94 VAL A CA 1
ATOM 767 C C . VAL A 1 94 ? -4.306 -3.782 0.783 1.00 98.00 94 VAL A C 1
ATOM 769 O O . VAL A 1 94 ? -4.313 -3.348 -0.367 1.00 98.00 94 VAL A O 1
ATOM 772 N N . ARG A 1 95 ? -4.643 -5.043 1.065 1.00 98.00 95 ARG A N 1
ATOM 773 C CA . ARG A 1 95 ? -5.031 -5.999 0.020 1.00 98.00 95 ARG A CA 1
ATOM 774 C C . ARG A 1 95 ? -6.257 -5.525 -0.748 1.00 98.00 95 ARG A C 1
ATOM 776 O O . ARG A 1 95 ? -6.212 -5.508 -1.975 1.00 98.00 95 ARG A O 1
ATOM 783 N N . ARG A 1 96 ? -7.293 -5.021 -0.060 1.00 95.44 96 ARG A N 1
ATOM 784 C CA . ARG A 1 96 ? -8.464 -4.404 -0.716 1.00 95.44 96 ARG A CA 1
ATOM 785 C C . ARG A 1 96 ? -8.081 -3.220 -1.595 1.00 95.44 96 ARG A C 1
ATOM 787 O O . ARG A 1 96 ? -8.614 -3.066 -2.689 1.00 95.44 96 ARG A O 1
ATOM 794 N N . MET A 1 97 ? -7.122 -2.404 -1.161 1.00 95.25 97 MET A N 1
ATOM 795 C CA . MET A 1 97 ? -6.589 -1.325 -1.989 1.00 95.25 97 MET A CA 1
ATOM 796 C C . MET A 1 97 ? -5.829 -1.848 -3.221 1.00 95.25 97 MET A C 1
ATOM 798 O O . MET A 1 97 ? -5.946 -1.244 -4.288 1.00 95.25 97 MET A O 1
ATOM 802 N N . LEU A 1 98 ? -5.064 -2.941 -3.094 1.00 94.75 98 LEU A N 1
ATOM 803 C CA . LEU A 1 98 ? -4.274 -3.523 -4.189 1.00 94.75 98 LEU A CA 1
ATOM 804 C C . LEU A 1 98 ? -5.181 -4.108 -5.270 1.00 94.75 98 LEU A C 1
ATOM 806 O O . LEU A 1 98 ? -4.947 -3.831 -6.442 1.00 94.75 98 LEU A O 1
ATOM 810 N N . VAL A 1 99 ? -6.248 -4.809 -4.869 1.00 93.69 99 VAL A N 1
ATOM 811 C CA . VAL A 1 99 ? -7.272 -5.353 -5.783 1.00 93.69 99 VAL A CA 1
ATOM 812 C C . VAL A 1 99 ? -8.336 -4.329 -6.197 1.00 93.69 99 VAL A C 1
ATOM 814 O O . VAL A 1 99 ? -9.253 -4.642 -6.944 1.00 93.69 99 VAL A O 1
ATOM 817 N N . ARG A 1 100 ? -8.217 -3.078 -5.726 1.00 90.06 100 ARG A N 1
ATOM 818 C CA . ARG A 1 100 ? -9.148 -1.968 -6.006 1.00 90.06 100 ARG A CA 1
ATOM 819 C C . ARG A 1 100 ? -10.606 -2.271 -5.624 1.00 90.06 100 ARG A C 1
ATOM 821 O O . ARG A 1 100 ? -11.531 -1.785 -6.273 1.00 90.06 100 ARG A O 1
ATOM 828 N N . ALA A 1 101 ? -10.809 -3.019 -4.542 1.00 88.50 101 ALA A N 1
ATOM 829 C CA . ALA A 1 101 ? -12.134 -3.331 -4.022 1.00 88.50 101 ALA A CA 1
ATOM 830 C C . ALA A 1 101 ? -12.860 -2.078 -3.495 1.00 88.50 101 ALA A C 1
ATOM 832 O O . ALA A 1 101 ? -12.248 -1.093 -3.069 1.00 88.50 101 ALA A O 1
ATOM 833 N N . GLN A 1 102 ? -14.193 -2.131 -3.489 1.00 80.62 102 GLN A N 1
ATOM 834 C CA . GLN A 1 102 ? -15.043 -1.036 -3.018 1.00 80.62 102 GLN A CA 1
ATOM 835 C C . GLN A 1 102 ? -14.877 -0.783 -1.510 1.00 80.62 102 GLN A C 1
ATOM 837 O O . GLN A 1 102 ? -14.636 -1.706 -0.734 1.00 80.62 102 GLN A O 1
ATOM 842 N N . THR A 1 103 ? -15.060 0.461 -1.066 1.00 85.25 103 THR A N 1
ATOM 843 C CA . THR A 1 103 ? -14.891 0.854 0.350 1.00 85.25 103 THR A CA 1
ATOM 844 C C . THR A 1 103 ? -16.190 1.317 1.016 1.00 85.25 103 THR A C 1
ATOM 846 O O . THR A 1 103 ? -16.161 1.878 2.110 1.00 85.25 103 THR A O 1
ATOM 849 N N . SER A 1 104 ? -17.339 1.109 0.364 1.00 81.25 104 SER A N 1
ATOM 850 C CA . SER A 1 104 ? -18.656 1.614 0.787 1.00 81.25 104 SER A CA 1
ATOM 851 C C . SER A 1 104 ? -19.085 1.121 2.173 1.00 81.25 104 SER A C 1
ATOM 853 O O . SER A 1 104 ? -19.724 1.862 2.916 1.00 81.25 104 SER A O 1
ATOM 855 N N . SER A 1 105 ? -18.684 -0.091 2.564 1.00 89.19 105 SER A N 1
ATOM 856 C CA . SER A 1 105 ? -19.070 -0.694 3.845 1.00 89.19 105 SER A CA 1
ATOM 857 C C . SER A 1 105 ? -18.098 -0.420 5.001 1.00 89.19 105 SER A C 1
ATOM 859 O O . SER A 1 105 ? -18.338 -0.905 6.101 1.00 89.19 105 SER A O 1
ATOM 861 N N . TYR A 1 106 ? -17.026 0.365 4.823 1.00 93.25 106 TYR A N 1
ATOM 862 C CA . TYR A 1 106 ? -15.973 0.506 5.849 1.00 93.25 106 TYR A CA 1
ATOM 863 C C . TYR A 1 106 ? -16.491 1.042 7.194 1.00 93.25 106 TYR A C 1
ATOM 865 O O . TYR A 1 106 ? -16.117 0.524 8.242 1.00 93.25 106 TYR A O 1
ATOM 873 N N . THR A 1 107 ? -17.392 2.028 7.188 1.00 92.25 107 THR A N 1
ATOM 874 C CA . THR A 1 107 ? -18.001 2.563 8.423 1.00 92.25 107 THR A CA 1
ATOM 875 C C . THR A 1 107 ? -18.832 1.510 9.161 1.00 92.25 107 THR A C 1
ATOM 877 O O . THR A 1 107 ? -18.826 1.455 10.393 1.00 92.25 107 THR A O 1
ATOM 880 N N . GLN A 1 108 ? -19.542 0.665 8.408 1.00 92.88 108 GLN A N 1
ATOM 881 C CA . GLN A 1 108 ? -20.365 -0.404 8.965 1.00 92.88 108 GLN A CA 1
ATOM 882 C C . GLN A 1 108 ? -19.483 -1.509 9.558 1.00 92.88 108 GLN A C 1
ATOM 884 O O . GLN A 1 108 ? -19.665 -1.872 10.716 1.00 92.88 108 GLN A O 1
ATOM 889 N N . ILE A 1 109 ? -18.467 -1.949 8.808 1.00 95.38 109 ILE A N 1
ATOM 890 C CA . ILE A 1 109 ? -17.471 -2.936 9.246 1.00 95.38 109 ILE A CA 1
ATOM 891 C C . ILE A 1 109 ? -16.769 -2.460 10.522 1.00 95.38 109 ILE A C 1
ATOM 893 O O . ILE A 1 109 ? -16.661 -3.220 11.475 1.00 95.38 109 ILE A O 1
ATOM 897 N N . ALA A 1 110 ? -16.331 -1.197 10.580 1.00 95.62 110 ALA A N 1
ATOM 898 C CA . ALA A 1 110 ? -15.681 -0.647 11.768 1.00 95.62 110 ALA A CA 1
ATOM 899 C C . ALA A 1 110 ? -16.607 -0.669 12.998 1.00 95.62 110 ALA A C 1
ATOM 901 O O . ALA A 1 110 ? -16.167 -1.000 14.096 1.00 95.62 110 ALA A O 1
ATOM 902 N N . SER A 1 111 ? -17.893 -0.351 12.817 1.00 94.69 111 SER A N 1
ATOM 903 C CA . SER A 1 111 ? -18.877 -0.369 13.907 1.00 94.69 111 SER A CA 1
ATOM 904 C C . SER A 1 111 ? -19.147 -1.792 14.408 1.00 94.69 111 SER A C 1
ATOM 906 O O . SER A 1 111 ? -19.127 -2.033 15.613 1.00 94.69 111 SER A O 1
ATOM 908 N N . GLU A 1 112 ? -19.347 -2.740 13.491 1.00 96.44 112 GLU A N 1
ATOM 909 C CA . GLU A 1 112 ? -19.567 -4.156 13.807 1.00 96.44 112 GLU A CA 1
ATOM 910 C C . GLU A 1 112 ? -18.338 -4.796 14.462 1.00 96.44 112 GLU A C 1
ATOM 912 O O . GLU A 1 112 ? -18.484 -5.521 15.445 1.00 96.44 112 GLU A O 1
ATOM 917 N N . LEU A 1 113 ? -17.131 -4.465 13.993 1.00 97.62 113 LEU A N 1
ATOM 918 C CA . LEU A 1 113 ? -15.882 -4.928 14.593 1.00 97.62 113 LEU A CA 1
ATOM 919 C C . LEU A 1 113 ? -15.756 -4.465 16.050 1.00 97.62 113 LEU A C 1
ATOM 921 O O . LEU A 1 113 ? -15.408 -5.262 16.915 1.00 97.62 113 LEU A O 1
ATOM 925 N N . ILE A 1 114 ? -16.091 -3.207 16.358 1.00 97.25 114 ILE A N 1
ATOM 926 C CA . ILE A 1 114 ? -16.114 -2.719 17.748 1.00 97.25 114 ILE A CA 1
ATOM 927 C C . ILE A 1 114 ? -17.136 -3.481 18.592 1.00 97.25 114 ILE A C 1
ATOM 929 O O . ILE A 1 114 ? -16.848 -3.839 19.735 1.00 97.25 114 ILE A O 1
ATOM 933 N N . THR A 1 115 ? -18.327 -3.744 18.051 1.00 96.50 115 THR A N 1
ATOM 934 C CA . THR A 1 115 ? -19.338 -4.551 18.743 1.00 96.50 115 THR A CA 1
ATOM 935 C C . THR A 1 115 ? -18.835 -5.967 19.015 1.00 96.50 115 THR A C 1
ATOM 937 O O . THR A 1 115 ? -19.071 -6.478 20.108 1.00 96.50 115 THR A O 1
ATOM 940 N N . GLN A 1 116 ? -18.125 -6.581 18.067 1.00 96.56 116 GLN A N 1
ATOM 941 C CA . GLN A 1 116 ? -17.541 -7.908 18.236 1.00 96.56 116 GLN A CA 1
ATOM 942 C C . GLN A 1 116 ? -16.425 -7.905 19.287 1.00 96.56 116 GLN A C 1
ATOM 944 O O . GLN A 1 116 ? -16.443 -8.740 20.187 1.00 96.56 116 GLN A O 1
ATOM 949 N N . LEU A 1 117 ? -15.518 -6.924 19.240 1.00 97.12 117 LEU A N 1
ATOM 950 C CA . LEU A 1 117 ? -14.420 -6.783 20.202 1.00 97.12 117 LEU A CA 1
ATOM 951 C C . LEU A 1 117 ? -14.917 -6.618 21.642 1.00 97.12 117 LEU A C 1
ATOM 953 O O . LEU A 1 117 ? -14.364 -7.203 22.568 1.00 97.12 117 LEU A O 1
ATOM 957 N N . ARG A 1 118 ? -16.010 -5.873 21.839 1.00 94.75 118 ARG A N 1
ATOM 958 C CA . ARG A 1 118 ? -16.650 -5.710 23.156 1.00 94.75 118 ARG A CA 1
ATOM 959 C C . ARG A 1 118 ? -17.275 -6.994 23.706 1.00 94.75 118 ARG A C 1
ATOM 961 O O . ARG A 1 118 ? -17.520 -7.061 24.905 1.00 94.75 118 ARG A O 1
ATOM 968 N N . LYS A 1 119 ? -17.582 -7.970 22.846 1.00 95.31 119 LYS A N 1
ATOM 969 C CA . LYS A 1 119 ? -18.146 -9.274 23.231 1.00 95.31 119 LYS A CA 1
ATOM 970 C C . LYS A 1 119 ? -17.079 -10.362 23.372 1.00 95.31 119 LYS A C 1
ATOM 972 O O . LYS A 1 119 ? -17.365 -11.401 23.958 1.00 95.31 119 LYS A O 1
ATOM 977 N N . SER A 1 120 ? -15.893 -10.154 22.806 1.00 94.69 120 SER A N 1
ATOM 978 C CA . SER A 1 120 ? -14.776 -11.094 22.878 1.00 94.69 120 SER A CA 1
ATOM 979 C C . SER A 1 120 ? -13.922 -10.891 24.127 1.00 94.69 120 SER A C 1
ATOM 981 O O . SER A 1 120 ? -13.944 -9.833 24.754 1.00 94.69 120 SER A O 1
ATOM 983 N N . GLU A 1 121 ? -13.111 -11.897 24.444 1.00 95.06 121 GLU A N 1
ATOM 984 C CA . GLU A 1 121 ? -12.066 -11.786 25.456 1.00 95.06 121 GLU A CA 1
ATOM 985 C C . GLU A 1 121 ? -11.036 -10.720 25.046 1.00 95.06 121 GLU A C 1
ATOM 987 O O . GLU A 1 121 ? -10.438 -10.792 23.970 1.00 95.06 121 GLU A O 1
ATOM 992 N N . ARG A 1 122 ? -10.832 -9.712 25.900 1.00 94.69 122 ARG A N 1
ATOM 993 C CA . ARG A 1 122 ? -9.997 -8.543 25.586 1.00 94.69 122 ARG A CA 1
ATOM 994 C C . ARG A 1 122 ? -8.530 -8.903 25.340 1.00 94.69 122 ARG A C 1
ATOM 996 O O . ARG A 1 122 ? -7.912 -8.338 24.440 1.00 94.69 122 ARG A O 1
ATOM 1003 N N . THR A 1 123 ? -8.008 -9.871 26.085 1.00 95.94 123 THR A N 1
ATOM 1004 C CA . THR A 1 123 ? -6.649 -10.412 25.938 1.00 95.94 123 THR A CA 1
ATOM 1005 C C . THR A 1 123 ? -6.434 -11.115 24.598 1.00 95.94 123 THR A C 1
ATOM 1007 O O . THR A 1 123 ? -5.294 -11.307 24.213 1.00 95.94 123 THR A O 1
ATOM 1010 N N . ARG A 1 124 ? -7.494 -11.463 23.852 1.00 97.00 124 ARG A N 1
ATOM 1011 C CA . ARG A 1 124 ? -7.430 -12.128 22.537 1.00 97.00 124 ARG A CA 1
ATOM 1012 C C . ARG A 1 124 ? -7.898 -11.233 21.392 1.00 97.00 124 ARG A C 1
ATOM 1014 O O . ARG A 1 124 ? -8.432 -11.705 20.385 1.00 97.00 124 ARG A O 1
ATOM 1021 N N . ALA A 1 125 ? -7.739 -9.921 21.546 1.00 97.44 125 ALA A N 1
ATOM 1022 C CA . ALA A 1 125 ? -8.229 -8.948 20.578 1.00 97.44 125 ALA A CA 1
ATOM 1023 C C . ALA A 1 125 ? -7.704 -9.190 19.154 1.00 97.44 125 ALA A C 1
ATOM 1025 O O . ALA A 1 125 ? -8.470 -9.059 18.201 1.00 97.44 125 ALA A O 1
ATOM 1026 N N . GLY A 1 126 ? -6.434 -9.576 18.996 1.00 97.81 126 GLY A N 1
ATOM 1027 C CA . GLY A 1 126 ? -5.847 -9.880 17.690 1.00 97.81 126 GLY A CA 1
ATOM 1028 C C . GLY A 1 126 ? -6.554 -11.038 16.987 1.00 97.81 126 GLY A C 1
ATOM 1029 O O . GLY A 1 126 ? -6.912 -10.923 15.814 1.00 97.81 126 GLY A O 1
ATOM 1030 N N . ASP A 1 127 ? -6.825 -12.118 17.720 1.00 98.12 127 ASP A N 1
ATOM 1031 C CA . ASP A 1 127 ? -7.575 -13.277 17.217 1.00 98.12 127 ASP A CA 1
ATOM 1032 C C . ASP A 1 127 ? -9.022 -12.917 16.849 1.00 98.12 127 ASP A C 1
ATOM 1034 O O . ASP A 1 127 ? -9.557 -13.392 15.843 1.00 98.12 127 ASP A O 1
ATOM 1038 N N . ALA A 1 128 ? -9.662 -12.055 17.644 1.00 98.19 128 ALA A N 1
ATOM 1039 C CA . ALA A 1 128 ? -11.025 -11.601 17.391 1.00 98.19 128 ALA A CA 1
ATOM 1040 C C . ALA A 1 128 ? -11.124 -10.756 16.107 1.00 98.19 128 ALA A C 1
ATOM 1042 O O . ALA A 1 128 ? -12.056 -10.953 15.322 1.00 98.19 128 ALA A O 1
ATOM 1043 N N . VAL A 1 129 ? -10.158 -9.858 15.857 1.00 98.44 129 VAL A N 1
ATOM 1044 C CA . VAL A 1 129 ? -10.083 -9.085 14.602 1.00 98.44 129 VAL A CA 1
ATOM 1045 C C . VAL A 1 129 ? -9.878 -10.017 13.403 1.00 98.44 129 VAL A C 1
ATOM 1047 O O . VAL A 1 129 ? -10.567 -9.867 12.394 1.00 98.44 129 VAL A O 1
ATOM 1050 N N . GLU A 1 130 ? -8.966 -10.987 13.514 1.00 98.38 130 GLU A N 1
ATOM 1051 C CA . GLU A 1 130 ? -8.677 -11.965 12.454 1.00 98.38 130 GLU A CA 1
ATOM 1052 C C . GLU A 1 130 ? -9.906 -12.792 12.095 1.00 98.38 130 GLU A C 1
ATOM 1054 O O . GLU A 1 130 ? -10.307 -12.826 10.933 1.00 98.38 130 GLU A O 1
ATOM 1059 N N . THR A 1 131 ? -10.558 -13.376 13.101 1.00 97.31 131 THR A N 1
ATOM 1060 C CA . THR A 1 131 ? -11.766 -14.189 12.919 1.00 97.31 131 THR A CA 1
ATOM 1061 C C . THR A 1 131 ? -12.888 -13.376 12.272 1.00 97.31 131 THR A C 1
ATOM 1063 O O . THR A 1 131 ? -13.546 -13.838 11.337 1.00 97.31 131 THR A O 1
ATOM 1066 N N . PHE A 1 132 ? -13.102 -12.140 12.732 1.00 97.44 132 PHE A N 1
ATOM 1067 C CA . PHE A 1 132 ? -14.133 -11.267 12.177 1.00 97.44 132 PHE A CA 1
ATOM 1068 C C . PHE A 1 132 ? -13.881 -10.940 10.699 1.00 97.44 132 PHE A C 1
ATOM 1070 O O . PHE A 1 132 ? -14.810 -11.015 9.898 1.00 97.44 132 PHE A O 1
ATOM 1077 N N . LEU A 1 133 ? -12.647 -10.595 10.315 1.00 97.00 133 LEU A N 1
ATOM 1078 C CA . LEU A 1 133 ? -12.331 -10.211 8.934 1.00 97.00 133 LEU A CA 1
ATOM 1079 C C . LEU A 1 133 ? -12.227 -11.413 7.985 1.00 97.00 133 LEU A C 1
ATOM 1081 O O . LEU A 1 133 ? -12.647 -11.304 6.833 1.00 97.00 133 LEU A O 1
ATOM 1085 N N . ALA A 1 134 ? -11.723 -12.557 8.455 1.00 95.50 134 ALA A N 1
ATOM 1086 C CA . ALA A 1 134 ? -11.601 -13.779 7.656 1.00 95.50 134 ALA A CA 1
ATOM 1087 C C . ALA A 1 134 ? -12.964 -14.372 7.263 1.00 95.50 134 ALA A C 1
ATOM 1089 O O . ALA A 1 134 ? -13.092 -14.985 6.208 1.00 95.50 134 ALA A O 1
ATOM 1090 N N . THR A 1 135 ? -13.997 -14.152 8.080 1.00 91.94 135 THR A N 1
ATOM 1091 C CA . THR A 1 135 ? -15.360 -14.652 7.831 1.00 91.94 135 THR A CA 1
ATOM 1092 C C . THR A 1 135 ? -16.191 -13.759 6.903 1.00 91.94 135 THR A C 1
ATOM 1094 O O . THR A 1 135 ? -17.315 -14.115 6.552 1.00 91.94 135 THR A O 1
ATOM 1097 N N . GLN A 1 136 ? -15.671 -12.605 6.468 1.00 90.25 136 GLN A N 1
ATOM 1098 C CA . GLN A 1 136 ? -16.392 -11.725 5.545 1.00 90.25 136 GLN A CA 1
ATOM 1099 C C . GLN A 1 136 ? -16.363 -12.283 4.112 1.00 90.25 136 GLN A C 1
ATOM 1101 O O . GLN A 1 136 ? -15.293 -12.447 3.529 1.00 90.25 136 GLN A O 1
ATOM 1106 N N . SER A 1 137 ? -17.535 -12.492 3.505 1.00 82.69 137 SER A N 1
ATOM 1107 C CA . SER A 1 137 ? -17.673 -13.045 2.143 1.00 82.69 137 SER A CA 1
ATOM 1108 C C . SER A 1 137 ? -18.225 -12.058 1.104 1.00 82.69 137 SER A C 1
ATOM 1110 O O . SER A 1 137 ? -17.972 -12.208 -0.089 1.00 82.69 137 SER A O 1
ATOM 1112 N N . VAL A 1 138 ? -18.946 -11.020 1.538 1.00 83.12 138 VAL A N 1
ATOM 1113 C CA . VAL A 1 138 ? -19.576 -10.025 0.649 1.00 83.12 138 VAL A CA 1
ATOM 1114 C C . VAL A 1 138 ? -18.520 -9.157 -0.051 1.00 83.12 138 VAL A C 1
ATOM 1116 O O . VAL A 1 138 ? -17.562 -8.717 0.585 1.00 83.12 138 VAL A O 1
ATOM 1119 N N . ALA A 1 139 ? -18.728 -8.822 -1.332 1.00 78.56 139 ALA A N 1
ATOM 1120 C CA . ALA A 1 139 ? -17.822 -8.020 -2.175 1.00 78.56 139 ALA A CA 1
ATOM 1121 C C . ALA A 1 139 ? -17.291 -6.731 -1.502 1.00 78.56 139 ALA A C 1
ATOM 1123 O O . ALA A 1 139 ? -16.108 -6.375 -1.562 1.00 78.56 139 ALA A O 1
ATOM 1124 N N . SER A 1 140 ? -18.147 -6.010 -0.780 1.00 84.00 140 SER A N 1
ATOM 1125 C CA . SER A 1 140 ? -17.768 -4.768 -0.095 1.00 84.00 140 SER A CA 1
ATOM 1126 C C . SER A 1 140 ? -16.988 -4.979 1.216 1.00 84.00 140 SER A C 1
ATOM 1128 O O . SER A 1 140 ? -16.573 -3.997 1.836 1.00 84.00 140 SER A O 1
ATOM 1130 N N . ARG A 1 141 ? -16.770 -6.236 1.636 1.00 90.69 141 ARG A N 1
ATOM 1131 C CA . ARG A 1 141 ? -16.274 -6.613 2.974 1.00 90.69 141 ARG A CA 1
ATOM 1132 C C . ARG A 1 141 ? -15.162 -7.666 2.988 1.00 90.69 141 ARG A C 1
ATOM 1134 O O . ARG A 1 141 ? -14.368 -7.665 3.923 1.00 90.69 141 ARG A O 1
ATOM 1141 N N . TYR A 1 142 ? -15.100 -8.550 1.994 1.00 93.12 142 TYR A N 1
ATOM 1142 C CA . TYR A 1 142 ? -14.196 -9.704 1.993 1.00 93.12 142 TYR A CA 1
ATOM 1143 C C . TYR A 1 142 ? -12.712 -9.342 2.140 1.00 93.12 142 TYR A C 1
ATOM 1145 O O . TYR A 1 142 ? -12.285 -8.222 1.837 1.00 93.12 142 TYR A O 1
ATOM 1153 N N . TRP A 1 143 ? -11.919 -10.309 2.593 1.00 96.00 143 TRP A N 1
ATOM 1154 C CA . TRP A 1 143 ? -10.463 -10.213 2.628 1.00 96.00 143 TRP A CA 1
ATOM 1155 C C . TRP A 1 143 ? -9.878 -10.829 1.350 1.00 96.00 143 TRP A C 1
ATOM 1157 O O . TRP A 1 143 ? -10.039 -12.037 1.163 1.00 96.00 143 TRP A O 1
ATOM 1167 N N . PRO A 1 144 ? -9.219 -10.051 0.469 1.00 96.06 144 PRO A N 1
ATOM 1168 C CA . PRO A 1 144 ? -8.668 -10.606 -0.761 1.00 96.06 144 PRO A CA 1
ATOM 1169 C C . PRO A 1 144 ? -7.560 -11.625 -0.499 1.00 96.06 144 PRO A C 1
ATOM 1171 O O . PRO A 1 144 ? -6.687 -11.399 0.349 1.00 96.06 144 PRO A O 1
ATOM 1174 N N . ASP A 1 145 ? -7.576 -12.727 -1.237 1.00 96.31 145 ASP A N 1
ATOM 1175 C CA . ASP A 1 145 ? -6.560 -13.773 -1.118 1.00 96.31 145 ASP A CA 1
ATOM 1176 C C . ASP A 1 145 ? -5.306 -13.493 -1.967 1.00 96.31 145 ASP A C 1
ATOM 1178 O O . ASP A 1 145 ? -5.189 -12.483 -2.668 1.00 96.31 145 ASP A O 1
ATOM 1182 N N . ASP A 1 146 ? -4.309 -14.372 -1.846 1.00 96.69 146 ASP A N 1
ATOM 1183 C CA . ASP A 1 146 ? -3.028 -14.228 -2.542 1.00 96.69 146 ASP A CA 1
ATOM 1184 C C . ASP A 1 146 ? -3.173 -14.285 -4.066 1.00 96.69 146 ASP A C 1
ATOM 1186 O O . ASP A 1 146 ? -2.426 -13.610 -4.780 1.00 96.69 146 ASP A O 1
ATOM 1190 N N . ASN A 1 147 ? -4.122 -15.075 -4.576 1.00 94.81 147 ASN A N 1
ATOM 1191 C CA . ASN A 1 147 ? -4.317 -15.245 -6.010 1.00 94.81 147 ASN A CA 1
ATOM 1192 C C . ASN A 1 147 ? -4.911 -13.981 -6.621 1.00 94.81 147 ASN A C 1
ATOM 1194 O O . ASN A 1 147 ? -4.400 -13.523 -7.642 1.00 94.81 147 ASN A O 1
ATOM 1198 N N . GLU A 1 148 ? -5.912 -13.377 -5.980 1.00 94.12 148 GLU A N 1
ATOM 1199 C CA . GLU A 1 148 ? -6.490 -12.109 -6.438 1.00 94.12 148 GLU A CA 1
ATOM 1200 C C . GLU A 1 148 ? -5.433 -10.997 -6.494 1.00 94.12 148 GLU A C 1
ATOM 1202 O O . GLU A 1 148 ? -5.296 -10.300 -7.503 1.00 94.12 148 GLU A O 1
ATOM 1207 N N . VAL A 1 149 ? -4.620 -10.857 -5.438 1.00 96.56 149 VAL A N 1
ATOM 1208 C CA . VAL A 1 149 ? -3.544 -9.852 -5.392 1.00 96.56 149 VAL A CA 1
ATOM 1209 C C . VAL A 1 149 ? -2.510 -10.105 -6.496 1.00 96.56 149 VAL A C 1
ATOM 1211 O O . VAL A 1 149 ? -2.090 -9.161 -7.173 1.00 96.56 149 VAL A O 1
ATOM 1214 N N . ARG A 1 150 ? -2.113 -11.367 -6.723 1.00 96.50 150 ARG A N 1
ATOM 1215 C CA . ARG A 1 150 ? -1.190 -11.744 -7.808 1.00 96.50 150 ARG A CA 1
ATOM 1216 C C . ARG A 1 150 ? -1.754 -11.408 -9.180 1.00 96.50 150 ARG A C 1
ATOM 1218 O O . ARG A 1 150 ? -1.061 -10.775 -9.982 1.00 96.50 150 ARG A O 1
ATOM 1225 N N . GLN A 1 151 ? -2.983 -11.832 -9.454 1.00 90.88 151 GLN A N 1
ATOM 1226 C CA . GLN A 1 151 ? -3.643 -11.629 -10.741 1.00 90.88 151 GLN A CA 1
ATOM 1227 C C . GLN A 1 151 ? -3.761 -10.141 -11.065 1.00 90.88 151 GLN A C 1
ATOM 1229 O O . GLN A 1 151 ? -3.349 -9.711 -12.147 1.00 90.88 151 GLN A O 1
ATOM 1234 N N . GLU A 1 152 ? -4.226 -9.345 -10.103 1.00 93.19 152 GLU A N 1
ATOM 1235 C CA . GLU A 1 152 ? -4.394 -7.912 -10.297 1.00 93.19 152 GLU A CA 1
ATOM 1236 C C . GLU A 1 152 ? -3.045 -7.220 -10.552 1.00 93.19 152 GLU A C 1
ATOM 1238 O O . GLU A 1 152 ? -2.844 -6.554 -11.575 1.00 93.19 152 GLU A O 1
ATOM 1243 N N . LEU A 1 153 ? -2.074 -7.394 -9.650 1.00 95.44 153 LEU A N 1
ATOM 1244 C CA . LEU A 1 153 ? -0.828 -6.626 -9.686 1.00 95.44 153 LEU A CA 1
ATOM 1245 C C . LEU A 1 153 ? 0.107 -7.005 -10.838 1.00 95.44 153 LEU A C 1
ATOM 1247 O O . LEU A 1 153 ?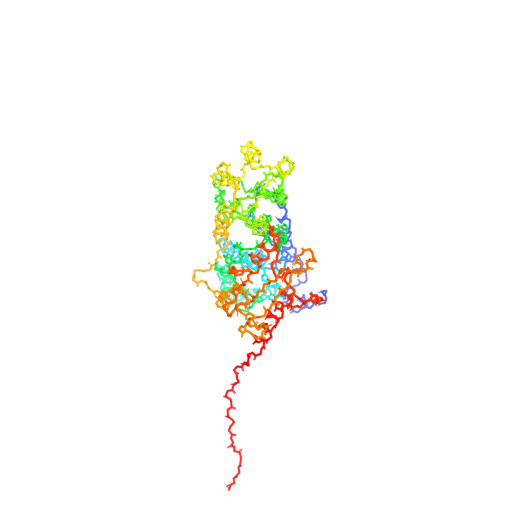 0.900 -6.163 -11.263 1.00 95.44 153 LEU A O 1
ATOM 1251 N N . THR A 1 154 ? -0.003 -8.219 -11.387 1.00 92.88 154 THR A N 1
ATOM 1252 C CA . THR A 1 154 ? 0.802 -8.671 -12.542 1.00 92.88 154 THR A CA 1
ATOM 1253 C C . THR A 1 154 ? 0.648 -7.748 -13.753 1.00 92.88 154 THR A C 1
ATOM 1255 O O . THR A 1 154 ? 1.546 -7.603 -14.585 1.00 92.88 154 THR A O 1
ATOM 1258 N N . SER A 1 155 ? -0.525 -7.136 -13.877 1.00 83.69 155 SER A N 1
ATOM 1259 C CA . SER A 1 155 ? -0.993 -6.484 -15.093 1.00 83.69 155 SER A CA 1
ATOM 1260 C C . SER A 1 155 ? -1.473 -5.044 -14.843 1.00 83.69 155 SER A C 1
ATOM 1262 O O . SER A 1 155 ? -1.644 -4.272 -15.793 1.00 83.69 155 SER A O 1
ATOM 1264 N N . LEU A 1 156 ? -1.620 -4.659 -13.571 1.00 89.25 156 LEU A N 1
ATOM 1265 C CA . LEU A 1 156 ? -2.098 -3.352 -13.148 1.00 89.25 156 LEU A CA 1
ATOM 1266 C C . LEU A 1 156 ? -1.228 -2.208 -13.680 1.00 89.25 156 LEU A C 1
ATOM 1268 O O . LEU A 1 156 ? -0.013 -2.145 -13.472 1.00 89.25 156 LEU A O 1
ATOM 1272 N N . ASN A 1 157 ? -1.895 -1.215 -14.267 1.00 92.56 157 ASN A N 1
ATOM 1273 C CA . ASN A 1 157 ? -1.318 0.088 -14.582 1.00 92.56 157 ASN A CA 1
ATOM 1274 C C . ASN A 1 157 ? -1.141 0.919 -13.295 1.00 92.56 157 ASN A C 1
ATOM 1276 O O . ASN A 1 157 ? -1.794 1.944 -13.094 1.00 92.56 157 ASN A O 1
ATOM 1280 N N . ALA A 1 158 ? -0.297 0.438 -12.384 1.00 92.75 158 ALA A N 1
ATOM 1281 C CA . ALA A 1 158 ? -0.222 0.905 -11.004 1.00 92.75 158 ALA A CA 1
ATOM 1282 C C . ALA A 1 158 ? 0.019 2.414 -10.903 1.00 92.75 158 ALA A C 1
ATOM 1284 O O . ALA A 1 158 ? -0.656 3.088 -10.128 1.00 92.75 158 ALA A O 1
ATOM 1285 N N . TYR A 1 159 ? 0.909 2.969 -11.733 1.00 92.88 159 TYR A N 1
ATOM 1286 C CA . TYR A 1 159 ? 1.204 4.403 -11.706 1.00 92.88 159 TYR A CA 1
ATOM 1287 C C . TYR A 1 159 ? 0.004 5.291 -12.081 1.00 92.88 159 TYR A C 1
ATOM 1289 O O . TYR A 1 159 ? -0.106 6.410 -11.572 1.00 92.88 159 TYR A O 1
ATOM 1297 N N . LYS A 1 160 ? -0.887 4.827 -12.971 1.00 88.56 160 LYS A N 1
ATOM 1298 C CA . LYS A 1 160 ? -2.081 5.589 -13.378 1.00 88.56 160 LYS A CA 1
ATOM 1299 C C . LYS A 1 160 ? -3.301 5.278 -12.511 1.00 88.56 160 LYS A C 1
ATOM 1301 O O . LYS A 1 160 ? -4.103 6.174 -12.272 1.00 88.56 160 LYS A O 1
ATOM 1306 N N . SER A 1 161 ? -3.450 4.033 -12.066 1.00 87.88 161 SER A N 1
ATOM 1307 C CA . SER A 1 161 ? -4.656 3.552 -11.384 1.00 87.88 161 SER A CA 1
ATOM 1308 C C . SER A 1 161 ? -4.601 3.678 -9.862 1.00 87.88 161 SER A C 1
ATOM 1310 O O . SER A 1 161 ? -5.648 3.776 -9.229 1.00 87.88 161 SER A O 1
ATOM 1312 N N . VAL A 1 162 ? -3.410 3.697 -9.255 1.00 90.94 162 VAL A N 1
ATOM 1313 C CA . VAL A 1 162 ? -3.248 3.822 -7.800 1.00 90.94 162 VAL A CA 1
ATOM 1314 C C . VAL A 1 162 ? -2.826 5.245 -7.453 1.00 90.94 162 VAL A C 1
ATOM 1316 O O . VAL A 1 162 ? -1.893 5.804 -8.033 1.00 90.94 162 VAL A O 1
ATOM 1319 N N . ARG A 1 163 ? -3.493 5.853 -6.462 1.00 94.75 163 ARG A N 1
ATOM 1320 C CA . ARG A 1 163 ? -3.113 7.185 -5.966 1.00 94.75 163 ARG A CA 1
ATOM 1321 C C . ARG A 1 163 ? -1.644 7.180 -5.533 1.00 94.75 163 ARG A C 1
ATOM 1323 O O . ARG A 1 163 ? -1.208 6.305 -4.789 1.00 94.75 163 ARG A O 1
ATOM 1330 N N . ARG A 1 164 ? -0.895 8.212 -5.933 1.00 95.38 164 ARG A N 1
ATOM 1331 C CA . ARG A 1 164 ? 0.563 8.313 -5.714 1.00 95.38 164 ARG A CA 1
ATOM 1332 C C . ARG A 1 164 ? 0.992 8.102 -4.260 1.00 95.38 164 ARG A C 1
ATOM 1334 O O . ARG A 1 164 ? 2.022 7.482 -4.033 1.00 95.38 164 ARG A O 1
ATOM 1341 N N . GLY A 1 165 ? 0.226 8.607 -3.289 1.00 97.25 165 GLY A N 1
ATOM 1342 C CA . GLY A 1 165 ? 0.522 8.411 -1.863 1.00 97.25 165 GLY A CA 1
ATOM 1343 C C . GLY A 1 165 ? 0.492 6.936 -1.458 1.00 97.25 165 GLY A C 1
ATOM 1344 O O . GLY A 1 165 ? 1.428 6.456 -0.827 1.00 97.25 165 GLY A O 1
ATOM 1345 N N . ARG A 1 166 ? -0.526 6.200 -1.912 1.00 97.88 166 ARG A N 1
ATOM 1346 C CA . ARG A 1 166 ? -0.704 4.767 -1.645 1.00 97.88 166 ARG A CA 1
ATOM 1347 C C . ARG A 1 166 ? 0.357 3.915 -2.340 1.00 97.88 166 ARG A C 1
ATOM 1349 O O . ARG A 1 166 ? 0.934 3.024 -1.730 1.00 97.88 166 ARG A O 1
ATOM 1356 N N . LEU A 1 167 ? 0.684 4.248 -3.588 1.00 98.06 167 LEU A N 1
ATOM 1357 C CA . LEU A 1 167 ? 1.752 3.572 -4.327 1.00 98.06 167 LEU A CA 1
ATOM 1358 C C . LEU A 1 167 ? 3.135 3.815 -3.705 1.00 98.06 167 LEU A C 1
ATOM 1360 O O . LEU A 1 167 ? 3.968 2.915 -3.670 1.00 98.06 167 LEU A O 1
ATOM 1364 N N . ARG A 1 168 ? 3.375 5.017 -3.168 1.00 98.44 168 ARG A N 1
ATOM 1365 C CA . ARG A 1 168 ? 4.598 5.316 -2.419 1.00 98.44 168 ARG A CA 1
ATOM 1366 C C . ARG A 1 168 ? 4.653 4.494 -1.138 1.00 98.44 168 ARG A C 1
ATOM 1368 O O . ARG A 1 168 ? 5.658 3.836 -0.923 1.00 98.44 168 ARG A O 1
ATOM 1375 N N . MET A 1 169 ? 3.576 4.497 -0.349 1.00 98.31 169 MET A N 1
ATOM 1376 C CA . MET A 1 169 ? 3.446 3.697 0.875 1.00 98.31 169 MET A CA 1
ATOM 1377 C C . MET A 1 169 ? 3.711 2.206 0.613 1.00 98.31 169 MET A C 1
ATOM 1379 O O . MET A 1 169 ? 4.384 1.560 1.409 1.00 98.31 169 MET A O 1
ATOM 1383 N N . PHE A 1 170 ? 3.237 1.674 -0.518 1.00 98.62 170 PHE A N 1
ATOM 1384 C CA . PHE A 1 170 ? 3.511 0.303 -0.947 1.00 98.62 170 PHE A CA 1
ATOM 1385 C C . PHE A 1 170 ? 5.011 0.045 -1.171 1.00 98.62 170 PHE A C 1
ATOM 1387 O O . PHE A 1 170 ? 5.577 -0.863 -0.569 1.00 98.62 170 PHE A O 1
ATOM 1394 N N . LEU A 1 171 ? 5.685 0.870 -1.981 1.00 98.62 171 LEU A N 1
ATOM 1395 C CA . LEU A 1 171 ? 7.128 0.722 -2.240 1.00 98.62 171 LEU A CA 1
ATOM 1396 C C . LEU A 1 171 ? 7.969 0.935 -0.974 1.00 98.62 171 LEU A C 1
ATOM 1398 O O . LEU A 1 171 ? 8.981 0.277 -0.764 1.00 98.62 171 LEU A O 1
ATOM 1402 N N . GLU A 1 172 ? 7.528 1.852 -0.123 1.00 98.12 172 GLU A N 1
ATOM 1403 C CA . GLU A 1 172 ? 8.109 2.135 1.180 1.00 98.12 172 GLU A CA 1
ATOM 1404 C C . GLU A 1 172 ? 8.001 0.941 2.147 1.00 98.12 172 GLU A C 1
ATOM 1406 O O . GLU A 1 172 ? 8.919 0.702 2.928 1.00 98.12 172 GLU A O 1
ATOM 1411 N N . ALA A 1 173 ? 6.899 0.186 2.098 1.00 97.69 173 ALA A N 1
ATOM 1412 C CA . ALA A 1 173 ? 6.733 -1.043 2.870 1.00 97.69 173 ALA A CA 1
ATOM 1413 C C . ALA A 1 173 ? 7.668 -2.156 2.379 1.00 97.69 173 ALA A C 1
ATOM 1415 O O . ALA A 1 173 ? 8.261 -2.857 3.193 1.00 97.69 173 ALA A O 1
ATOM 1416 N N . ILE A 1 174 ? 7.848 -2.277 1.061 1.00 98.00 174 ILE A N 1
ATOM 1417 C CA . ILE A 1 174 ? 8.790 -3.239 0.474 1.00 98.00 174 ILE A CA 1
ATOM 1418 C C . ILE A 1 174 ? 10.237 -2.890 0.838 1.00 98.00 174 ILE A C 1
ATOM 1420 O O . ILE A 1 174 ? 11.024 -3.781 1.145 1.00 98.00 174 ILE A O 1
ATOM 1424 N N . GLU A 1 175 ? 10.598 -1.605 0.834 1.00 97.19 175 GLU A N 1
ATOM 1425 C CA . GLU A 1 175 ? 11.918 -1.159 1.293 1.00 97.19 175 GLU A CA 1
ATOM 1426 C C . GLU A 1 175 ? 12.169 -1.539 2.759 1.00 97.19 175 GLU A C 1
ATOM 1428 O O . GLU A 1 175 ? 13.234 -2.066 3.075 1.00 97.19 175 GLU A O 1
ATOM 1433 N N . ASP A 1 176 ? 11.195 -1.314 3.647 1.00 96.06 176 ASP A N 1
ATOM 1434 C CA . ASP A 1 176 ? 11.289 -1.738 5.049 1.00 96.06 176 ASP A CA 1
ATOM 1435 C C . ASP A 1 176 ? 11.478 -3.256 5.175 1.00 96.06 176 ASP A C 1
ATOM 1437 O O . ASP A 1 176 ? 12.366 -3.705 5.900 1.00 96.06 176 ASP A O 1
ATOM 1441 N N . HIS A 1 177 ? 10.686 -4.043 4.443 1.00 95.56 177 HIS A N 1
ATOM 1442 C CA . HIS A 1 177 ? 10.783 -5.506 4.448 1.00 95.56 177 HIS A CA 1
ATOM 1443 C C . HIS A 1 177 ? 12.170 -5.989 4.021 1.00 95.56 177 HIS A C 1
ATOM 1445 O O . HIS A 1 177 ? 12.781 -6.821 4.683 1.00 95.56 177 HIS A O 1
ATOM 1451 N N . ARG A 1 178 ? 12.742 -5.385 2.973 1.00 93.81 178 ARG A N 1
ATOM 1452 C CA . ARG A 1 178 ? 14.104 -5.688 2.490 1.00 93.81 178 ARG A CA 1
ATOM 1453 C C . ARG A 1 178 ? 15.209 -5.237 3.443 1.00 93.81 178 ARG A C 1
ATOM 1455 O O . ARG A 1 178 ? 16.325 -5.748 3.384 1.00 93.81 178 ARG A O 1
ATOM 1462 N N . ARG A 1 179 ? 14.919 -4.286 4.332 1.00 93.50 179 ARG A N 1
ATOM 1463 C CA . ARG A 1 179 ? 15.779 -3.938 5.474 1.00 93.50 179 ARG A CA 1
ATOM 1464 C C . ARG A 1 179 ? 15.628 -4.925 6.636 1.00 93.50 179 ARG A C 1
ATOM 1466 O O . ARG A 1 179 ? 16.315 -4.759 7.636 1.00 93.50 179 ARG A O 1
ATOM 1473 N N . GLY A 1 180 ? 14.778 -5.942 6.513 1.00 92.38 180 GLY A N 1
ATOM 1474 C CA . GLY A 1 180 ? 14.548 -6.978 7.518 1.00 92.38 180 GLY A CA 1
ATOM 1475 C C . GLY A 1 180 ? 13.459 -6.636 8.532 1.00 92.38 180 GLY A C 1
ATOM 1476 O O . GLY A 1 180 ? 13.342 -7.335 9.530 1.00 92.38 180 GLY A O 1
ATOM 1477 N N . TRP A 1 181 ? 12.681 -5.570 8.321 1.00 91.12 181 TRP A N 1
ATOM 1478 C CA . TRP A 1 181 ? 11.583 -5.239 9.226 1.00 91.12 181 TRP A CA 1
ATOM 1479 C C . TRP A 1 181 ? 10.388 -6.162 8.987 1.00 91.12 181 TRP A C 1
ATOM 1481 O O . TRP A 1 181 ? 9.731 -6.061 7.951 1.00 91.12 181 TRP A O 1
ATOM 1491 N N . GLN A 1 182 ? 10.061 -6.989 9.978 1.00 81.88 182 GLN A N 1
ATOM 1492 C CA . GLN A 1 182 ? 8.898 -7.880 9.980 1.00 81.88 182 GLN A CA 1
ATOM 1493 C C . GLN A 1 182 ? 8.175 -7.755 11.326 1.00 81.88 182 GLN A C 1
ATOM 1495 O O . GLN A 1 182 ? 8.770 -7.977 12.377 1.00 81.88 182 GLN A O 1
ATOM 1500 N N . GLY A 1 183 ? 6.903 -7.345 11.314 1.00 71.94 183 GLY A N 1
ATOM 1501 C CA . GLY A 1 183 ? 6.164 -7.056 12.553 1.00 71.94 183 GLY A CA 1
ATOM 1502 C C . GLY A 1 183 ? 6.848 -5.984 13.419 1.00 71.94 183 GLY A C 1
ATOM 1503 O O . GLY A 1 183 ? 7.287 -4.950 12.894 1.00 71.94 183 GLY A O 1
ATOM 1504 N N . GLY A 1 184 ? 6.921 -6.231 14.731 1.00 67.25 184 GLY A N 1
ATOM 1505 C CA . GLY A 1 184 ? 7.662 -5.424 15.707 1.00 67.25 184 GLY A CA 1
ATOM 1506 C C . GLY A 1 184 ? 9.184 -5.634 15.725 1.00 67.25 184 GLY A C 1
ATOM 1507 O O . GLY A 1 184 ? 9.883 -4.910 16.431 1.00 67.25 184 GLY A O 1
ATOM 1508 N N . VAL A 1 185 ? 9.728 -6.578 14.945 1.00 76.69 185 VAL A N 1
ATOM 1509 C CA . VAL A 1 185 ? 11.163 -6.910 14.963 1.00 76.69 185 VAL A CA 1
ATOM 1510 C C . VAL A 1 185 ? 11.981 -5.845 14.232 1.00 76.69 185 VAL A C 1
ATOM 1512 O O . VAL A 1 185 ? 11.670 -5.473 13.096 1.00 76.69 185 VAL A O 1
ATOM 1515 N N . GLU A 1 186 ? 13.044 -5.367 14.886 1.00 77.06 186 GLU A N 1
ATOM 1516 C CA . GLU A 1 186 ? 13.979 -4.401 14.309 1.00 77.06 186 GLU A CA 1
ATOM 1517 C C . GLU A 1 186 ? 14.716 -4.984 13.097 1.00 77.06 186 GLU A C 1
ATOM 1519 O O . GLU A 1 186 ? 15.197 -6.117 13.109 1.00 77.06 186 GLU A O 1
ATOM 1524 N N . GLY A 1 187 ? 14.790 -4.193 12.026 1.00 76.69 187 GLY A N 1
ATOM 1525 C CA . GLY A 1 187 ? 15.409 -4.621 10.782 1.00 76.69 187 GLY A CA 1
ATOM 1526 C C . GLY A 1 187 ? 16.936 -4.669 10.857 1.00 76.69 187 GLY A C 1
ATOM 1527 O O . GLY A 1 187 ? 17.590 -3.776 11.390 1.00 76.69 187 GLY A O 1
ATOM 1528 N N . LEU A 1 188 ? 17.525 -5.668 10.200 1.00 80.19 188 LEU A N 1
ATOM 1529 C CA . LEU A 1 188 ? 18.978 -5.817 10.035 1.00 80.19 188 LEU A CA 1
ATOM 1530 C C . LEU A 1 188 ? 19.632 -4.645 9.273 1.00 80.19 188 LEU A C 1
ATOM 1532 O O . LEU A 1 188 ? 20.838 -4.429 9.355 1.00 80.19 188 LEU A O 1
ATOM 1536 N N . GLY A 1 189 ? 18.844 -3.902 8.493 1.00 74.75 189 GLY A N 1
ATOM 1537 C CA . GLY A 1 189 ? 19.263 -2.747 7.699 1.00 74.75 189 GLY A CA 1
ATOM 1538 C C . GLY A 1 189 ? 19.235 -1.408 8.444 1.00 74.75 189 GLY A C 1
ATOM 1539 O O . GLY A 1 189 ? 19.359 -0.372 7.786 1.00 74.75 189 GLY A O 1
ATOM 1540 N N . GLY A 1 190 ? 19.045 -1.418 9.767 1.00 83.12 190 GLY A N 1
ATOM 1541 C CA . GLY A 1 190 ? 18.905 -0.222 10.597 1.00 83.12 190 GLY A CA 1
ATOM 1542 C C . GLY A 1 190 ? 17.509 0.393 10.495 1.00 83.12 190 GLY A C 1
ATOM 1543 O O . GLY A 1 190 ? 16.508 -0.312 10.359 1.00 83.12 190 GLY A O 1
ATOM 1544 N N . GLU A 1 191 ? 17.429 1.724 10.533 1.00 88.88 191 GLU A N 1
ATOM 1545 C CA . GLU A 1 191 ? 16.146 2.426 10.517 1.00 88.88 191 GLU A CA 1
ATOM 1546 C C . GLU A 1 191 ? 15.297 2.122 9.270 1.00 88.88 191 GLU A C 1
ATOM 1548 O O . GLU A 1 191 ? 15.795 1.913 8.153 1.00 88.88 191 GLU A O 1
ATOM 1553 N N . ARG A 1 192 ? 13.977 2.166 9.476 1.00 92.38 192 ARG A N 1
ATOM 1554 C CA . ARG A 1 192 ? 12.961 2.150 8.418 1.00 92.38 192 ARG A CA 1
ATOM 1555 C C . ARG A 1 192 ? 13.174 3.286 7.413 1.00 92.38 192 ARG A C 1
ATOM 1557 O O . ARG A 1 192 ? 13.811 4.291 7.715 1.00 92.38 192 ARG A O 1
ATOM 1564 N N . VAL A 1 193 ? 12.591 3.196 6.221 1.00 94.44 193 VAL A N 1
ATOM 1565 C CA . VAL A 1 193 ? 12.664 4.312 5.264 1.00 94.44 193 VAL A CA 1
ATOM 1566 C C . VAL A 1 193 ? 11.829 5.519 5.743 1.00 94.44 193 VAL A C 1
ATOM 1568 O O . VAL A 1 193 ? 10.712 5.345 6.223 1.00 94.44 193 VAL A O 1
ATOM 1571 N N . PRO A 1 194 ? 12.312 6.769 5.623 1.00 94.38 194 PRO A N 1
ATOM 1572 C CA . PRO A 1 194 ? 11.508 7.943 5.961 1.00 94.38 194 PRO A CA 1
ATOM 1573 C C . PRO A 1 194 ? 10.197 8.046 5.165 1.00 94.38 194 PRO A C 1
ATOM 1575 O O . PRO A 1 194 ? 10.203 8.055 3.929 1.00 94.38 194 PRO A O 1
ATOM 1578 N N . ARG A 1 195 ? 9.075 8.216 5.875 1.00 95.38 195 ARG A N 1
ATOM 1579 C CA . ARG A 1 195 ? 7.728 8.283 5.286 1.00 95.38 195 ARG A CA 1
ATOM 1580 C C . ARG A 1 195 ? 7.526 9.523 4.425 1.00 95.38 195 ARG A C 1
ATOM 1582 O O . ARG A 1 195 ? 7.786 10.651 4.847 1.00 95.38 195 ARG A O 1
ATOM 1589 N N . GLY A 1 196 ? 7.018 9.336 3.210 1.00 92.75 196 GLY A N 1
ATOM 1590 C CA . GLY A 1 196 ? 6.575 10.426 2.343 1.00 92.75 196 GLY A CA 1
ATOM 1591 C C . GLY A 1 196 ? 7.686 11.325 1.787 1.00 92.75 196 GLY A C 1
ATOM 1592 O O . GLY A 1 196 ? 7.369 12.317 1.130 1.00 92.75 196 GLY A O 1
ATOM 1593 N N . LYS A 1 197 ? 8.964 10.999 2.021 1.00 93.69 197 LYS A N 1
ATOM 1594 C CA . LYS A 1 197 ? 10.114 11.816 1.590 1.00 93.69 197 LYS A CA 1
ATOM 1595 C C . LYS A 1 197 ? 10.597 11.496 0.175 1.00 93.69 197 LYS A C 1
ATOM 1597 O O . LYS A 1 197 ? 11.150 12.373 -0.488 1.00 93.69 197 LYS A O 1
ATOM 1602 N N . PHE A 1 198 ? 10.392 10.266 -0.289 1.00 95.75 198 PHE A N 1
ATOM 1603 C CA . PHE A 1 198 ? 10.879 9.807 -1.589 1.00 95.75 198 PHE A CA 1
ATOM 1604 C C . PHE A 1 198 ? 9.851 10.016 -2.706 1.00 95.75 198 PHE A C 1
ATOM 1606 O O . PHE A 1 198 ? 8.633 10.009 -2.503 1.00 95.75 198 PHE A O 1
ATOM 1613 N N . HIS A 1 199 ? 10.355 10.198 -3.921 1.00 95.31 199 HIS A N 1
ATOM 1614 C CA . HIS A 1 199 ? 9.566 10.331 -5.136 1.00 95.31 199 HIS A CA 1
ATOM 1615 C C . HIS A 1 199 ? 9.506 8.998 -5.871 1.00 95.31 199 HIS A C 1
ATOM 1617 O O . HIS A 1 199 ? 10.513 8.302 -5.969 1.00 95.31 199 HIS A O 1
ATOM 1623 N N . ILE A 1 200 ? 8.331 8.676 -6.415 1.00 96.88 200 ILE A N 1
ATOM 1624 C CA . ILE A 1 200 ? 8.174 7.521 -7.298 1.00 96.88 200 ILE A CA 1
ATOM 1625 C C . ILE A 1 200 ? 8.832 7.859 -8.634 1.00 96.88 200 ILE A C 1
ATOM 1627 O O . ILE A 1 200 ? 8.413 8.810 -9.298 1.00 96.88 200 ILE A O 1
ATOM 1631 N N . GLU A 1 201 ? 9.824 7.068 -9.021 1.00 96.25 201 GLU A N 1
ATOM 1632 C CA . GLU A 1 201 ? 10.518 7.150 -10.299 1.00 96.25 201 GLU A CA 1
ATOM 1633 C C . GLU A 1 201 ? 10.198 5.944 -11.176 1.00 96.25 201 GLU A C 1
ATOM 1635 O O . GLU A 1 201 ? 10.033 4.830 -10.681 1.00 96.25 201 GLU A O 1
ATOM 1640 N N . HIS A 1 202 ? 10.154 6.167 -12.489 1.00 96.62 202 HIS A N 1
ATOM 1641 C CA . HIS A 1 202 ? 10.136 5.080 -13.461 1.00 96.62 202 HIS A CA 1
ATOM 1642 C C . HIS A 1 202 ? 11.565 4.716 -13.865 1.00 96.62 202 HIS A C 1
ATOM 1644 O O . HIS A 1 202 ? 12.331 5.581 -14.297 1.00 96.62 202 HIS A O 1
ATOM 1650 N N . VAL A 1 203 ? 11.923 3.438 -13.781 1.00 95.81 203 VAL A N 1
ATOM 1651 C CA . VAL A 1 203 ? 13.244 2.957 -14.208 1.00 95.81 203 VAL A CA 1
ATOM 1652 C C . VAL A 1 203 ? 13.382 3.129 -15.720 1.00 95.81 203 VAL A C 1
ATOM 1654 O O . VAL A 1 203 ? 14.193 3.936 -16.171 1.00 95.81 203 VAL A O 1
ATOM 1657 N N . MET A 1 204 ? 12.515 2.470 -16.493 1.00 95.56 204 MET A N 1
ATOM 1658 C CA . MET A 1 204 ? 12.251 2.825 -17.886 1.00 95.56 204 MET A CA 1
ATOM 1659 C C . MET A 1 204 ? 11.267 4.002 -17.913 1.00 95.56 204 MET A C 1
ATOM 1661 O O . MET A 1 204 ? 10.138 3.841 -17.450 1.00 95.56 204 MET A O 1
ATOM 1665 N N . PRO A 1 205 ? 11.643 5.187 -18.414 1.00 94.31 205 PRO A N 1
ATOM 1666 C CA . PRO A 1 205 ? 10.798 6.371 -18.345 1.00 94.31 205 PRO A CA 1
ATOM 1667 C C . PRO A 1 205 ? 9.544 6.236 -19.212 1.00 94.31 205 PRO A C 1
ATOM 1669 O O . PRO A 1 205 ? 9.512 5.508 -20.195 1.00 94.31 205 PRO A O 1
ATOM 1672 N N . ARG A 1 206 ? 8.506 7.019 -18.904 1.00 91.75 206 ARG A N 1
ATOM 1673 C CA . ARG A 1 206 ? 7.288 7.072 -19.734 1.00 91.75 206 ARG A CA 1
ATOM 1674 C C . ARG A 1 206 ? 7.546 7.579 -21.154 1.00 91.75 206 ARG A C 1
ATOM 1676 O O . ARG A 1 206 ? 6.840 7.178 -22.065 1.00 91.75 206 ARG A O 1
ATOM 1683 N N . ARG A 1 207 ? 8.540 8.457 -21.325 1.00 90.25 207 ARG A N 1
ATOM 1684 C CA . ARG A 1 207 ? 9.041 8.927 -22.627 1.00 90.25 207 ARG A CA 1
ATOM 1685 C C . ARG A 1 207 ? 10.272 8.113 -23.027 1.00 90.25 207 ARG A C 1
ATOM 1687 O O . ARG A 1 207 ? 11.376 8.645 -23.107 1.00 90.25 207 ARG A O 1
ATOM 1694 N N . TRP A 1 208 ? 10.100 6.804 -23.160 1.00 91.94 208 TRP A N 1
ATOM 1695 C CA . TRP A 1 208 ? 11.196 5.874 -23.432 1.00 91.94 208 TRP A CA 1
ATOM 1696 C C . TRP A 1 208 ? 11.697 5.979 -24.879 1.00 91.94 208 TRP A C 1
ATOM 1698 O O . TRP A 1 208 ? 12.888 5.786 -25.104 1.00 91.94 208 TRP A O 1
ATOM 1708 N N . GLN A 1 209 ? 10.850 6.392 -25.830 1.00 88.12 209 GLN A N 1
ATOM 1709 C CA . GLN A 1 209 ? 11.138 6.408 -27.272 1.00 88.12 209 GLN A CA 1
ATOM 1710 C C . GLN A 1 209 ? 12.458 7.102 -27.643 1.00 88.12 209 GLN A C 1
ATOM 1712 O O . GLN A 1 209 ? 13.116 6.709 -28.599 1.00 88.12 209 GLN A O 1
ATOM 1717 N N . SER A 1 210 ? 12.866 8.128 -26.891 1.00 83.31 210 SER A N 1
ATOM 1718 C CA . SER A 1 210 ? 14.078 8.899 -27.190 1.00 83.31 210 SER A CA 1
ATOM 1719 C C . SER A 1 210 ? 15.382 8.164 -26.872 1.00 83.31 210 SER A C 1
ATOM 1721 O O . SER A 1 210 ? 16.374 8.379 -27.554 1.00 83.31 210 SER A O 1
ATOM 1723 N N . ASN A 1 211 ? 15.398 7.341 -25.820 1.00 86.00 211 ASN A N 1
ATOM 1724 C CA . ASN A 1 211 ? 16.636 6.818 -25.222 1.00 86.00 211 ASN A CA 1
ATOM 1725 C C . ASN A 1 211 ? 16.614 5.296 -24.998 1.00 86.00 211 ASN A C 1
ATOM 1727 O O . ASN A 1 211 ? 17.578 4.740 -24.473 1.00 86.00 211 ASN A O 1
ATOM 1731 N N . TRP A 1 212 ? 15.507 4.633 -25.340 1.00 89.56 212 TRP A N 1
ATOM 1732 C CA . TRP A 1 212 ? 15.267 3.217 -25.080 1.00 89.56 212 TRP A CA 1
ATOM 1733 C C . TRP A 1 212 ? 14.729 2.555 -26.354 1.00 89.56 212 TRP A C 1
ATOM 1735 O O . TRP A 1 212 ? 13.522 2.618 -26.611 1.00 89.56 212 TRP A O 1
ATOM 1745 N N . PRO A 1 213 ? 15.601 1.942 -27.173 1.00 84.75 213 PRO A N 1
ATOM 1746 C CA . PRO A 1 213 ? 15.190 1.346 -28.437 1.00 84.75 213 PRO A CA 1
ATOM 1747 C C . PRO A 1 213 ? 14.159 0.234 -28.215 1.00 84.75 213 PRO A C 1
ATOM 1749 O O . PRO A 1 213 ? 14.199 -0.501 -27.222 1.00 84.75 213 PRO A O 1
ATOM 1752 N N . LEU A 1 214 ? 13.191 0.139 -29.123 1.00 83.12 214 LEU A N 1
ATOM 1753 C CA . LEU A 1 214 ? 12.216 -0.948 -29.148 1.00 83.12 214 LEU A CA 1
ATOM 1754 C C . LEU A 1 214 ? 12.853 -2.146 -29.857 1.00 83.12 214 LEU A C 1
ATOM 1756 O O . LEU A 1 214 ? 13.383 -2.001 -30.958 1.00 83.12 214 LEU A O 1
ATOM 1760 N N . GLY A 1 215 ? 12.865 -3.307 -29.199 1.00 75.88 215 GLY A N 1
ATOM 1761 C CA . GLY A 1 215 ? 13.302 -4.548 -29.838 1.00 75.88 215 GLY A CA 1
ATOM 1762 C C . GLY A 1 215 ? 12.318 -4.950 -30.938 1.00 75.88 215 GLY A C 1
ATOM 1763 O O . GLY A 1 215 ? 11.139 -4.621 -30.844 1.00 75.88 215 GLY A O 1
ATOM 1764 N N . ALA A 1 216 ? 12.788 -5.664 -31.964 1.00 70.62 216 ALA A N 1
ATOM 1765 C CA . ALA A 1 216 ? 11.969 -6.032 -33.126 1.00 70.62 216 ALA A CA 1
ATOM 1766 C C . ALA A 1 216 ? 10.701 -6.838 -32.767 1.00 70.62 216 ALA A C 1
ATOM 1768 O O . ALA A 1 216 ? 9.696 -6.734 -33.470 1.00 70.62 216 ALA A O 1
ATOM 1769 N N . ASP A 1 217 ? 10.746 -7.576 -31.655 1.00 72.75 217 ASP A N 1
ATOM 1770 C CA . ASP A 1 217 ? 9.692 -8.493 -31.209 1.00 72.75 217 ASP A CA 1
ATOM 1771 C C . ASP A 1 217 ? 8.754 -7.897 -30.144 1.00 72.75 217 ASP A C 1
ATOM 1773 O O . ASP A 1 217 ? 7.885 -8.602 -29.634 1.00 72.75 217 ASP A O 1
ATOM 1777 N N . ILE A 1 218 ? 8.925 -6.622 -29.767 1.00 69.31 218 ILE A N 1
ATOM 1778 C CA . ILE A 1 218 ? 8.166 -6.007 -28.668 1.00 69.31 218 ILE A CA 1
ATOM 1779 C C . ILE A 1 218 ? 7.195 -4.957 -29.194 1.00 69.31 218 ILE A C 1
ATOM 1781 O O . ILE A 1 218 ? 7.587 -4.007 -29.870 1.00 69.31 218 ILE A O 1
ATOM 1785 N N . ASP A 1 219 ? 5.921 -5.122 -28.839 1.00 81.56 219 ASP A N 1
ATOM 1786 C CA . ASP A 1 219 ? 4.856 -4.177 -29.159 1.00 81.56 219 ASP A CA 1
ATOM 1787 C C . ASP A 1 219 ? 4.991 -2.883 -28.334 1.00 81.56 219 ASP A C 1
ATOM 1789 O O . ASP A 1 219 ? 5.218 -2.899 -27.119 1.00 81.56 219 ASP A O 1
ATOM 1793 N N . GLU A 1 220 ? 4.825 -1.737 -28.997 1.00 83.88 220 GLU A N 1
ATOM 1794 C CA . GLU A 1 220 ? 4.896 -0.414 -28.375 1.00 83.88 220 GLU A CA 1
ATOM 1795 C C . GLU A 1 220 ? 3.844 -0.268 -27.265 1.00 83.88 220 GLU A C 1
ATOM 1797 O O . GLU A 1 220 ? 4.155 0.194 -26.164 1.00 83.88 220 GLU A O 1
ATOM 1802 N N . LEU A 1 221 ? 2.619 -0.741 -27.514 1.00 82.12 221 LEU A N 1
ATOM 1803 C CA . LEU A 1 221 ? 1.526 -0.678 -26.544 1.00 82.12 221 LEU A CA 1
ATOM 1804 C C . LEU A 1 221 ? 1.795 -1.572 -25.325 1.00 82.12 221 LEU A C 1
ATOM 1806 O O . LEU A 1 221 ? 1.503 -1.196 -24.184 1.00 82.12 221 LEU A O 1
ATOM 1810 N N . GLU A 1 222 ? 2.385 -2.748 -25.544 1.00 84.12 222 GLU A N 1
ATOM 1811 C CA . GLU A 1 222 ? 2.811 -3.635 -24.466 1.00 84.12 222 GLU A CA 1
ATOM 1812 C C . GLU A 1 222 ? 3.838 -2.949 -23.559 1.00 84.12 222 GLU A C 1
ATOM 1814 O O . GLU A 1 222 ? 3.672 -2.948 -22.332 1.00 84.12 222 GLU A O 1
ATOM 1819 N N . ARG A 1 223 ? 4.854 -2.302 -24.145 1.00 88.81 223 ARG A N 1
ATOM 1820 C CA . ARG A 1 223 ? 5.838 -1.515 -23.393 1.00 88.81 223 ARG A CA 1
ATOM 1821 C C . ARG A 1 223 ? 5.173 -0.368 -22.642 1.00 88.81 223 ARG A C 1
ATOM 1823 O O . ARG A 1 223 ? 5.428 -0.200 -21.450 1.00 88.81 223 ARG A O 1
ATOM 1830 N N . GLU A 1 224 ? 4.291 0.398 -23.283 1.00 88.12 224 GLU A N 1
ATOM 1831 C CA . GLU A 1 224 ? 3.562 1.484 -22.619 1.00 88.12 224 GLU A CA 1
ATOM 1832 C C . GLU A 1 224 ? 2.773 0.997 -21.400 1.00 88.12 224 GLU A C 1
ATOM 1834 O O . GLU A 1 224 ? 2.734 1.676 -20.367 1.00 88.12 224 GLU A O 1
ATOM 1839 N N . ARG A 1 225 ? 2.173 -0.193 -21.480 1.00 87.75 225 ARG A N 1
ATOM 1840 C CA . ARG A 1 225 ? 1.494 -0.819 -20.345 1.00 87.75 225 ARG A CA 1
ATOM 1841 C C . ARG A 1 225 ? 2.489 -1.196 -19.249 1.00 87.75 225 ARG A C 1
ATOM 1843 O O . ARG A 1 225 ? 2.314 -0.777 -18.103 1.00 87.75 225 ARG A O 1
ATOM 1850 N N . LEU A 1 226 ? 3.544 -1.932 -19.602 1.00 92.12 226 LEU A N 1
ATOM 1851 C CA . LEU A 1 226 ? 4.558 -2.436 -18.670 1.00 92.12 226 LEU A CA 1
ATOM 1852 C C . LEU A 1 226 ? 5.300 -1.326 -17.933 1.00 92.12 226 LEU A C 1
ATOM 1854 O O . LEU A 1 226 ? 5.551 -1.452 -16.736 1.00 92.12 226 LEU A O 1
ATOM 1858 N N . VAL A 1 227 ? 5.591 -0.211 -18.602 1.00 95.00 227 VAL A N 1
ATOM 1859 C CA . VAL A 1 227 ? 6.270 0.940 -17.996 1.00 95.00 227 VAL A CA 1
ATOM 1860 C C . VAL A 1 227 ? 5.524 1.463 -16.767 1.00 95.00 227 VAL A C 1
ATOM 1862 O O . VAL A 1 227 ? 6.158 1.963 -15.843 1.00 95.00 227 VAL A O 1
ATOM 1865 N N . ASN A 1 228 ? 4.199 1.323 -16.705 1.00 94.69 228 ASN A N 1
ATOM 1866 C CA . ASN A 1 228 ? 3.416 1.803 -15.568 1.00 94.69 228 ASN A CA 1
ATOM 1867 C C . ASN A 1 228 ? 3.161 0.736 -14.479 1.00 94.69 228 ASN A C 1
ATOM 1869 O O . ASN A 1 228 ? 2.462 1.029 -13.505 1.00 94.69 228 ASN A O 1
ATOM 1873 N N . THR A 1 229 ? 3.693 -0.482 -14.631 1.00 97.31 229 THR A N 1
ATOM 1874 C CA . THR A 1 229 ? 3.567 -1.569 -13.640 1.00 97.31 229 THR A CA 1
ATOM 1875 C C . THR A 1 229 ? 4.539 -1.387 -12.476 1.00 97.31 229 THR A C 1
ATOM 1877 O O . THR A 1 229 ? 5.582 -0.747 -12.620 1.00 97.31 229 THR A O 1
ATOM 1880 N N . ILE A 1 230 ? 4.228 -1.978 -11.317 1.00 98.00 230 ILE A N 1
ATOM 1881 C CA . ILE A 1 230 ? 5.036 -1.835 -10.093 1.00 98.00 230 ILE A CA 1
ATOM 1882 C C . ILE A 1 230 ? 6.496 -2.270 -10.277 1.00 98.00 230 ILE A C 1
ATOM 1884 O O . ILE A 1 230 ? 7.390 -1.650 -9.704 1.00 98.00 230 ILE A O 1
ATOM 1888 N N . GLY A 1 231 ? 6.764 -3.265 -11.131 1.00 97.69 231 GLY A N 1
ATOM 1889 C CA . GLY A 1 231 ? 8.120 -3.733 -11.409 1.00 97.69 231 GLY A CA 1
ATOM 1890 C C . GLY A 1 231 ? 9.014 -2.679 -12.054 1.00 97.69 231 GLY A C 1
ATOM 1891 O O . GLY A 1 231 ? 10.226 -2.738 -11.872 1.00 97.69 231 GLY A O 1
ATOM 1892 N N . ASN A 1 232 ? 8.448 -1.676 -12.729 1.00 97.81 232 ASN A N 1
ATOM 1893 C CA . ASN A 1 232 ? 9.203 -0.568 -13.314 1.00 97.81 232 ASN A CA 1
ATOM 1894 C C . ASN A 1 232 ? 9.281 0.674 -12.404 1.00 97.81 232 ASN A C 1
ATOM 1896 O O . ASN A 1 232 ? 9.872 1.684 -12.788 1.00 97.81 232 ASN A O 1
ATOM 1900 N N . LEU A 1 233 ? 8.685 0.629 -11.211 1.00 98.00 233 LEU A N 1
ATOM 1901 C CA . LEU A 1 233 ? 8.635 1.764 -10.296 1.00 98.00 233 LEU A CA 1
ATOM 1902 C C . LEU A 1 233 ? 9.624 1.599 -9.147 1.00 98.00 233 LEU A C 1
ATOM 1904 O O . LEU A 1 233 ? 9.833 0.507 -8.615 1.00 98.00 233 LEU A O 1
ATOM 1908 N N . THR A 1 234 ? 10.233 2.708 -8.751 1.00 97.50 234 THR A N 1
ATOM 1909 C CA . THR A 1 234 ? 11.149 2.768 -7.616 1.00 97.50 234 THR A CA 1
ATOM 1910 C C . THR A 1 234 ? 10.988 4.065 -6.826 1.00 97.50 234 THR A C 1
ATOM 1912 O O . THR A 1 234 ? 10.234 4.951 -7.221 1.00 97.50 234 THR A O 1
ATOM 1915 N N . LEU A 1 235 ? 11.672 4.171 -5.692 1.00 97.75 235 LEU A N 1
ATOM 1916 C CA . LEU A 1 235 ? 11.777 5.371 -4.876 1.00 97.75 235 LEU A CA 1
ATOM 1917 C C . LEU A 1 235 ? 13.147 6.011 -5.087 1.00 97.75 235 LEU A C 1
ATOM 1919 O O . LEU A 1 235 ? 14.153 5.312 -5.074 1.00 97.75 235 LEU A O 1
ATOM 1923 N N . LEU A 1 236 ? 13.184 7.334 -5.254 1.00 96.06 236 LEU A N 1
ATOM 1924 C CA . LEU A 1 236 ? 14.414 8.132 -5.275 1.00 96.06 236 LEU A CA 1
ATOM 1925 C C . LEU A 1 236 ? 14.243 9.422 -4.481 1.00 96.06 236 LEU A C 1
ATOM 1927 O O . LEU A 1 236 ? 13.133 9.934 -4.306 1.00 96.06 236 LEU A O 1
ATOM 1931 N N . THR A 1 237 ? 15.355 9.993 -4.026 1.00 94.31 237 THR A N 1
ATOM 1932 C CA . THR A 1 237 ? 15.346 11.357 -3.486 1.00 94.31 237 THR A CA 1
ATOM 1933 C C . THR A 1 237 ? 14.954 12.353 -4.578 1.00 94.31 237 THR A C 1
ATOM 1935 O O . THR A 1 237 ? 15.161 12.111 -5.769 1.00 94.31 237 THR A O 1
ATOM 1938 N N . ARG A 1 238 ? 14.416 13.516 -4.190 1.00 91.62 238 ARG A N 1
ATOM 1939 C CA . ARG A 1 238 ? 14.033 14.569 -5.146 1.00 91.62 238 ARG A CA 1
ATOM 1940 C C . ARG A 1 238 ? 15.195 14.987 -6.053 1.00 91.62 238 ARG A C 1
ATOM 1942 O O . ARG A 1 238 ? 15.003 15.149 -7.252 1.00 91.62 238 ARG A O 1
ATOM 1949 N N . ALA A 1 239 ? 16.388 15.159 -5.483 1.00 91.88 239 ALA A N 1
ATOM 1950 C CA . ALA A 1 239 ? 17.572 15.577 -6.228 1.00 91.88 239 ALA A CA 1
ATOM 1951 C C . ALA A 1 239 ? 18.014 14.512 -7.243 1.00 91.88 239 ALA A C 1
ATOM 1953 O O . ALA A 1 239 ? 18.273 14.841 -8.401 1.00 91.88 239 ALA A O 1
ATOM 1954 N N . LEU A 1 240 ? 18.044 13.237 -6.835 1.00 90.69 240 LEU A N 1
ATOM 1955 C CA . LEU A 1 240 ? 18.433 12.144 -7.723 1.00 90.69 240 LEU A CA 1
ATOM 1956 C C . LEU A 1 240 ? 17.392 11.911 -8.824 1.00 90.69 240 LEU A C 1
ATOM 1958 O O . LEU A 1 240 ? 17.768 11.748 -9.981 1.00 90.69 240 LEU A O 1
ATOM 1962 N N . ASN A 1 241 ? 16.098 11.991 -8.494 1.00 89.50 241 ASN A N 1
ATOM 1963 C CA . ASN A 1 241 ? 15.005 11.913 -9.464 1.00 89.50 241 ASN A CA 1
ATOM 1964 C C . ASN A 1 241 ? 15.158 12.966 -10.578 1.00 89.50 241 ASN A C 1
ATOM 1966 O O . ASN A 1 241 ? 15.162 12.617 -11.758 1.00 89.50 241 ASN A O 1
ATOM 1970 N N . SER A 1 242 ? 15.387 14.231 -10.206 1.00 89.75 242 SER A N 1
ATOM 1971 C CA . SER A 1 242 ? 15.621 15.317 -11.167 1.00 89.75 242 SER A CA 1
ATOM 1972 C C . SER A 1 242 ? 16.864 15.095 -12.034 1.00 89.75 242 SER A C 1
ATOM 1974 O O . SER A 1 242 ? 16.860 15.474 -13.202 1.00 89.75 242 SER A O 1
ATOM 1976 N N . LYS A 1 243 ? 17.921 14.480 -11.481 1.00 88.88 243 LYS A N 1
ATOM 1977 C CA . LYS A 1 243 ? 19.172 14.192 -12.201 1.00 88.88 243 LYS A CA 1
ATOM 1978 C C . LYS A 1 243 ? 18.996 13.105 -13.265 1.00 88.88 243 LYS A C 1
ATOM 1980 O O . LYS A 1 243 ? 19.618 13.202 -14.318 1.00 88.88 243 LYS A O 1
ATOM 1985 N N . VAL A 1 244 ? 18.191 12.071 -12.996 1.00 89.00 244 VAL A N 1
ATOM 1986 C CA . VAL A 1 244 ? 18.089 10.900 -13.888 1.00 89.00 244 VAL A CA 1
ATOM 1987 C C . VAL A 1 244 ? 16.878 10.919 -14.820 1.00 89.00 244 VAL A C 1
ATOM 1989 O O . VAL A 1 244 ? 17.018 10.509 -15.965 1.00 89.00 244 VAL A O 1
ATOM 1992 N N . SER A 1 245 ? 15.714 11.398 -14.370 1.00 87.00 245 SER A N 1
ATOM 1993 C CA . SER A 1 245 ? 14.485 11.613 -15.155 1.00 87.00 245 SER A CA 1
ATOM 1994 C C . SER A 1 245 ? 14.300 10.672 -16.374 1.00 87.00 245 SER A C 1
ATOM 1996 O O . SER A 1 245 ? 14.153 9.462 -16.215 1.00 87.00 245 SER A O 1
ATOM 1998 N N . ASN A 1 246 ? 14.331 11.192 -17.609 1.00 88.31 246 ASN A N 1
ATOM 1999 C CA . ASN A 1 246 ? 14.142 10.420 -18.849 1.00 88.31 246 ASN A CA 1
ATOM 2000 C C . ASN A 1 246 ? 15.444 9.853 -19.455 1.00 88.31 246 ASN A C 1
ATOM 2002 O O . ASN A 1 246 ? 15.476 9.526 -20.643 1.00 88.31 246 ASN A O 1
ATOM 2006 N N . ALA A 1 247 ? 16.531 9.771 -18.686 1.00 89.62 247 ALA A N 1
ATOM 2007 C CA . ALA A 1 247 ? 17.810 9.281 -19.190 1.00 89.62 247 ALA A CA 1
ATOM 2008 C C . ALA A 1 247 ? 17.761 7.791 -19.584 1.00 89.62 247 ALA A C 1
ATOM 2010 O O . ALA A 1 247 ? 16.884 7.029 -19.156 1.00 89.62 247 ALA A O 1
ATOM 2011 N N . ALA A 1 248 ? 18.728 7.382 -20.407 1.00 93.12 248 ALA A N 1
ATOM 2012 C CA . ALA A 1 248 ? 18.962 5.984 -20.756 1.00 93.12 248 ALA A CA 1
ATOM 2013 C C . ALA A 1 248 ? 19.353 5.151 -19.521 1.00 93.12 248 ALA A C 1
ATOM 2015 O O . ALA A 1 248 ? 19.835 5.692 -18.518 1.00 93.12 248 ALA A O 1
ATOM 2016 N N . TRP A 1 249 ? 19.200 3.824 -19.614 1.00 93.94 249 TRP A N 1
ATOM 2017 C CA . TRP A 1 249 ? 19.532 2.908 -18.518 1.00 93.94 249 TRP A CA 1
ATOM 2018 C C . TRP A 1 249 ? 20.963 3.089 -18.005 1.00 93.94 249 TRP A C 1
ATOM 2020 O O . TRP A 1 249 ? 21.146 3.229 -16.803 1.00 93.94 249 TRP A O 1
ATOM 2030 N N . GLY A 1 250 ? 21.966 3.176 -18.887 1.00 92.50 250 GLY A N 1
ATOM 2031 C CA . GLY A 1 250 ? 23.368 3.320 -18.474 1.00 92.50 250 GLY A CA 1
ATOM 2032 C C . GLY A 1 250 ? 23.610 4.535 -17.567 1.00 92.50 250 GLY A C 1
ATOM 2033 O O . GLY A 1 250 ? 24.245 4.418 -16.520 1.00 92.50 250 GLY A O 1
ATOM 2034 N N . THR A 1 251 ? 23.024 5.689 -17.902 1.00 92.19 251 THR A N 1
ATOM 2035 C CA . THR A 1 251 ? 23.105 6.901 -17.071 1.00 92.19 251 THR A CA 1
ATOM 2036 C C . THR A 1 251 ? 22.370 6.732 -15.740 1.00 92.19 251 THR A C 1
ATOM 2038 O O . THR A 1 251 ? 22.900 7.119 -14.697 1.00 92.19 251 THR A O 1
ATOM 2041 N N . LYS A 1 252 ? 21.167 6.138 -15.757 1.00 93.38 252 LYS A N 1
ATOM 2042 C CA . LYS A 1 252 ? 20.396 5.833 -14.539 1.00 93.38 252 LYS A CA 1
ATOM 2043 C C . LYS A 1 252 ? 21.174 4.895 -13.620 1.00 93.38 252 LYS A C 1
ATOM 2045 O O . LYS A 1 252 ? 21.354 5.224 -12.454 1.00 93.38 252 LYS A O 1
ATOM 2050 N N . ARG A 1 253 ? 21.685 3.784 -14.149 1.00 93.44 253 ARG A N 1
ATOM 2051 C CA . ARG A 1 253 ? 22.468 2.774 -13.430 1.00 93.44 253 ARG A CA 1
ATOM 2052 C C . ARG A 1 253 ? 23.646 3.399 -12.692 1.00 93.44 253 ARG A C 1
ATOM 2054 O O . ARG A 1 253 ? 23.751 3.217 -11.486 1.00 93.44 253 ARG A O 1
ATOM 2061 N N . ILE A 1 254 ? 24.467 4.195 -13.383 1.00 93.00 254 ILE A N 1
ATOM 2062 C CA . ILE A 1 254 ? 25.629 4.870 -12.778 1.00 93.00 254 ILE A CA 1
ATOM 2063 C C . ILE A 1 254 ? 25.190 5.808 -11.646 1.00 93.00 254 ILE A C 1
ATOM 2065 O O . ILE A 1 254 ? 25.775 5.801 -10.566 1.00 93.00 254 ILE A O 1
ATOM 2069 N N . ALA A 1 255 ? 24.148 6.614 -11.869 1.00 93.06 255 ALA A N 1
ATOM 2070 C CA . ALA A 1 255 ? 23.668 7.555 -10.862 1.00 93.06 255 ALA A CA 1
ATOM 2071 C C . ALA A 1 255 ? 23.062 6.855 -9.632 1.00 93.06 255 ALA A C 1
ATOM 2073 O O . ALA A 1 255 ? 23.275 7.321 -8.514 1.00 93.06 255 ALA A O 1
ATOM 2074 N N . LEU A 1 256 ? 22.340 5.747 -9.834 1.00 93.25 256 LEU A N 1
ATOM 2075 C CA . LEU A 1 256 ? 21.806 4.906 -8.761 1.00 93.25 256 LEU A CA 1
ATOM 2076 C C . LEU A 1 256 ? 22.941 4.251 -7.967 1.00 93.25 256 LEU A C 1
ATOM 2078 O O . LEU A 1 256 ? 22.967 4.378 -6.750 1.00 93.25 256 LEU A O 1
ATOM 2082 N N . GLN A 1 257 ? 23.919 3.638 -8.642 1.00 92.50 257 GLN A N 1
ATOM 2083 C CA . GLN A 1 257 ? 25.088 3.021 -7.999 1.00 92.50 257 GLN A CA 1
ATOM 2084 C C . GLN A 1 257 ? 25.900 4.019 -7.164 1.00 92.50 257 GLN A C 1
ATOM 2086 O O . GLN A 1 257 ? 26.432 3.659 -6.120 1.00 92.50 257 GLN A O 1
ATOM 2091 N N . ALA A 1 258 ? 26.006 5.269 -7.620 1.00 90.44 258 ALA A N 1
ATOM 2092 C CA . ALA A 1 258 ? 26.820 6.281 -6.956 1.00 90.44 258 ALA A CA 1
ATOM 2093 C C . ALA A 1 258 ? 26.135 6.964 -5.760 1.00 90.44 258 ALA A C 1
ATOM 2095 O O . ALA A 1 258 ? 26.827 7.498 -4.893 1.00 90.44 258 ALA A O 1
ATOM 2096 N N . HIS A 1 259 ? 24.801 7.047 -5.743 1.00 88.69 259 HIS A N 1
ATOM 2097 C CA . HIS A 1 259 ? 24.091 7.953 -4.829 1.00 88.69 259 HIS A CA 1
ATOM 2098 C C . HIS A 1 259 ? 22.860 7.359 -4.143 1.00 88.69 259 HIS A C 1
ATOM 2100 O O . HIS A 1 259 ? 22.331 8.001 -3.234 1.00 88.69 259 HIS A O 1
ATOM 2106 N N . ASP A 1 260 ? 22.367 6.199 -4.575 1.00 89.19 260 ASP A N 1
ATOM 2107 C CA . ASP A 1 260 ? 21.197 5.575 -3.968 1.00 89.19 260 ASP A CA 1
ATOM 2108 C C . ASP A 1 260 ? 21.590 4.541 -2.906 1.00 89.19 260 ASP A C 1
ATOM 2110 O O . ASP A 1 260 ? 22.564 3.807 -3.053 1.00 89.19 260 ASP A O 1
ATOM 2114 N N . VAL A 1 261 ? 20.824 4.503 -1.817 1.00 87.38 261 VAL A N 1
ATOM 2115 C CA . VAL A 1 261 ? 21.075 3.639 -0.651 1.00 87.38 261 VAL A CA 1
ATOM 2116 C C . VAL A 1 261 ? 19.866 2.771 -0.289 1.00 87.38 261 VAL A C 1
ATOM 2118 O O . VAL A 1 261 ? 19.857 2.130 0.763 1.00 87.38 261 VAL A O 1
ATOM 2121 N N . LEU A 1 262 ? 18.816 2.774 -1.116 1.00 94.00 262 LEU A N 1
ATOM 2122 C CA . LEU A 1 262 ? 17.616 1.982 -0.870 1.00 94.00 262 LEU A CA 1
ATOM 2123 C C . LEU A 1 262 ? 17.840 0.538 -1.317 1.00 94.00 262 LEU A C 1
ATOM 2125 O O . LEU A 1 262 ? 18.292 0.282 -2.436 1.00 94.00 262 LEU A O 1
ATOM 2129 N N . LYS A 1 263 ? 17.467 -0.426 -0.471 1.00 94.44 263 LYS A N 1
ATOM 2130 C CA . LYS A 1 263 ? 17.557 -1.860 -0.794 1.00 94.44 263 LYS A CA 1
ATOM 2131 C C . LYS A 1 263 ? 16.735 -2.208 -2.033 1.00 94.44 263 LYS A C 1
ATOM 2133 O O . LYS A 1 263 ? 17.172 -2.983 -2.878 1.00 94.44 263 LYS A O 1
ATOM 2138 N N . LEU A 1 264 ? 15.606 -1.530 -2.212 1.00 94.50 264 LEU A N 1
ATOM 2139 C CA . LEU A 1 264 ? 14.738 -1.643 -3.374 1.00 94.50 264 LEU A CA 1
ATOM 2140 C C . LEU A 1 264 ? 15.448 -1.331 -4.706 1.00 94.50 264 LEU A C 1
ATOM 2142 O O . LEU A 1 264 ? 15.095 -1.916 -5.737 1.00 94.50 264 LEU A O 1
ATOM 2146 N N . ASN A 1 265 ? 16.448 -0.442 -4.682 1.00 94.81 265 ASN A N 1
ATOM 2147 C CA . ASN A 1 265 ? 17.293 -0.108 -5.829 1.00 94.81 265 ASN A CA 1
ATOM 2148 C C . ASN A 1 265 ? 18.537 -0.992 -5.933 1.00 94.81 265 ASN A C 1
ATOM 2150 O O . ASN A 1 265 ? 18.972 -1.268 -7.048 1.00 94.81 265 ASN A O 1
ATOM 2154 N N . VAL A 1 266 ? 19.083 -1.476 -4.815 1.00 92.25 266 VAL A N 1
ATOM 2155 C CA . VAL A 1 266 ? 20.183 -2.455 -4.829 1.00 92.25 266 VAL A CA 1
ATOM 2156 C C . VAL A 1 266 ? 19.759 -3.719 -5.577 1.00 92.25 266 VAL A C 1
ATOM 2158 O O . VAL A 1 266 ? 20.417 -4.102 -6.541 1.00 92.25 266 VAL A O 1
ATOM 2161 N N . ASP A 1 267 ? 18.617 -4.310 -5.223 1.00 90.44 267 ASP A N 1
ATOM 2162 C CA . ASP A 1 267 ? 18.138 -5.532 -5.886 1.00 90.44 267 ASP A CA 1
ATOM 2163 C C . ASP A 1 267 ? 17.801 -5.286 -7.361 1.00 90.44 267 ASP A C 1
ATOM 2165 O O . ASP A 1 267 ? 18.012 -6.141 -8.217 1.00 90.44 267 ASP A O 1
ATOM 2169 N N . LEU A 1 268 ? 17.289 -4.089 -7.670 1.00 93.00 268 LEU A N 1
ATOM 2170 C CA . LEU A 1 268 ? 17.031 -3.659 -9.040 1.00 93.00 268 LEU A CA 1
ATOM 2171 C C . LEU A 1 268 ? 18.331 -3.617 -9.844 1.00 93.00 268 LEU A C 1
ATOM 2173 O O . LEU A 1 268 ? 18.357 -4.143 -10.949 1.00 93.00 268 LEU A O 1
ATOM 2177 N N . LEU A 1 269 ? 19.399 -3.026 -9.304 1.00 93.38 269 LEU A N 1
ATOM 2178 C CA . LEU A 1 269 ? 20.703 -2.956 -9.965 1.00 93.38 269 LEU A CA 1
ATOM 2179 C C . LEU A 1 269 ? 21.296 -4.350 -10.197 1.00 93.38 269 LEU A C 1
ATOM 2181 O O . LEU A 1 269 ? 21.816 -4.603 -11.282 1.00 93.38 269 LEU A O 1
ATOM 2185 N N . VAL A 1 270 ? 21.168 -5.250 -9.218 1.00 90.38 270 VAL A N 1
ATOM 2186 C CA . VAL A 1 270 ? 21.611 -6.649 -9.335 1.00 90.38 270 VAL A CA 1
ATOM 2187 C C . VAL A 1 270 ? 20.831 -7.386 -10.426 1.00 90.38 270 VAL A C 1
ATOM 2189 O O . VAL A 1 270 ? 21.431 -8.050 -11.264 1.00 90.38 270 VAL A O 1
ATOM 2192 N N . ALA A 1 271 ? 19.504 -7.238 -10.469 1.00 89.50 271 ALA A N 1
ATOM 2193 C CA . ALA A 1 271 ? 18.665 -7.899 -11.471 1.00 89.50 271 ALA A CA 1
ATOM 2194 C C . ALA A 1 271 ? 18.808 -7.294 -12.882 1.00 89.50 271 ALA A C 1
ATOM 2196 O O . ALA A 1 271 ? 18.612 -7.977 -13.889 1.00 89.50 271 ALA A O 1
ATOM 2197 N N . ALA A 1 272 ? 19.095 -5.995 -12.970 1.00 87.25 272 ALA A N 1
ATOM 2198 C CA . ALA A 1 272 ? 19.185 -5.268 -14.227 1.00 87.25 272 ALA A CA 1
ATOM 2199 C C . ALA A 1 272 ? 20.509 -5.488 -14.960 1.00 87.25 272 ALA A C 1
ATOM 2201 O O . ALA A 1 272 ? 20.514 -5.505 -16.188 1.00 87.25 272 ALA A O 1
ATOM 2202 N N . ASP A 1 273 ? 21.619 -5.651 -14.247 1.00 81.62 273 ASP A N 1
ATOM 2203 C CA . ASP A 1 273 ? 22.953 -5.709 -14.846 1.00 81.62 273 ASP A CA 1
ATOM 2204 C C . ASP A 1 273 ? 23.164 -4.587 -15.900 1.00 81.62 273 ASP A C 1
ATOM 2206 O O . ASP A 1 273 ? 22.994 -3.407 -15.566 1.00 81.62 273 ASP A O 1
ATOM 2210 N N . ASP A 1 274 ? 23.455 -4.910 -17.168 1.00 86.56 274 ASP A N 1
ATOM 2211 C CA . ASP A 1 274 ? 23.739 -3.927 -18.230 1.00 86.56 274 ASP A CA 1
ATOM 2212 C C . ASP A 1 274 ? 22.517 -3.421 -19.019 1.00 86.56 274 ASP A C 1
ATOM 2214 O O . ASP A 1 274 ? 22.622 -2.443 -19.761 1.00 86.56 274 ASP A O 1
ATOM 2218 N N . TYR A 1 275 ? 21.335 -4.027 -18.864 1.00 88.81 275 TYR A N 1
ATOM 2219 C CA . TYR A 1 275 ? 20.135 -3.628 -19.614 1.00 88.81 275 TYR A CA 1
ATOM 2220 C C . TYR A 1 275 ? 18.848 -3.798 -18.810 1.00 88.81 275 TYR A C 1
ATOM 2222 O O . TYR A 1 275 ? 18.672 -4.761 -18.070 1.00 88.81 275 TYR A O 1
ATOM 2230 N N . TRP A 1 276 ? 17.885 -2.904 -19.015 1.00 93.38 276 TRP A N 1
ATOM 2231 C CA . TRP A 1 276 ? 16.565 -2.991 -18.396 1.00 93.38 276 TRP A CA 1
ATOM 2232 C C . TRP A 1 276 ? 15.496 -3.150 -19.482 1.00 93.38 276 TRP A C 1
ATOM 2234 O O . TRP A 1 276 ? 15.414 -2.336 -20.397 1.00 93.38 276 TRP A O 1
ATOM 2244 N N . ASN A 1 277 ? 14.719 -4.231 -19.426 1.00 91.56 277 ASN A N 1
ATOM 2245 C CA . ASN A 1 277 ? 13.743 -4.592 -20.456 1.00 91.56 277 ASN A CA 1
ATOM 2246 C C . ASN A 1 277 ? 12.435 -5.115 -19.839 1.00 91.56 277 ASN A C 1
ATOM 2248 O O . ASN A 1 277 ? 12.282 -5.217 -18.623 1.00 91.56 277 ASN A O 1
ATOM 2252 N N . GLU A 1 278 ? 11.486 -5.460 -20.695 1.00 92.19 278 GLU A N 1
ATOM 2253 C CA . GLU A 1 278 ? 10.141 -5.931 -20.376 1.00 92.19 278 GLU A CA 1
ATOM 2254 C C . GLU A 1 278 ? 10.165 -7.196 -19.523 1.00 92.19 278 GLU A C 1
ATOM 2256 O O . GLU A 1 278 ? 9.442 -7.283 -18.530 1.00 92.19 278 GLU A O 1
ATOM 2261 N N . GLY A 1 279 ? 11.025 -8.156 -19.874 1.00 92.19 279 GLY A N 1
ATOM 2262 C CA . GLY A 1 279 ? 11.204 -9.387 -19.105 1.00 92.19 279 GLY A CA 1
ATOM 2263 C C . GLY A 1 279 ? 11.634 -9.100 -17.666 1.00 92.19 279 GLY A C 1
ATOM 2264 O 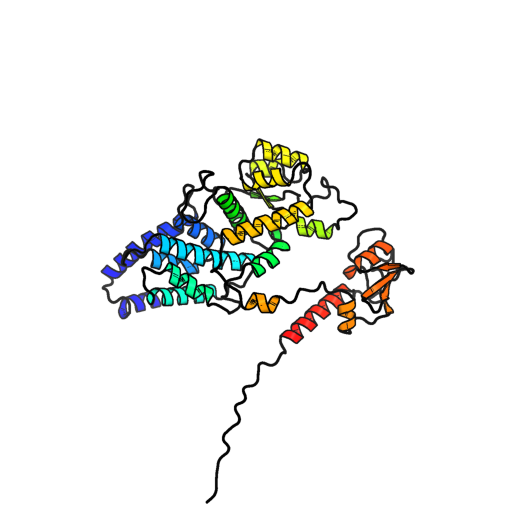O . GLY A 1 279 ? 11.045 -9.632 -16.727 1.00 92.19 279 GLY A O 1
ATOM 2265 N N . LYS A 1 280 ? 12.588 -8.180 -17.476 1.00 94.94 280 LYS A N 1
ATOM 2266 C CA . LYS A 1 280 ? 13.055 -7.745 -16.149 1.00 94.94 280 LYS A CA 1
ATOM 2267 C C . LYS A 1 280 ? 11.988 -6.970 -15.374 1.00 94.94 280 LYS A C 1
ATOM 2269 O O . LYS A 1 280 ? 11.845 -7.178 -14.170 1.00 94.94 280 LYS A O 1
ATOM 2274 N N . ILE A 1 281 ? 11.181 -6.147 -16.050 1.00 95.94 281 ILE A N 1
ATOM 2275 C CA . ILE A 1 281 ? 10.021 -5.477 -15.438 1.00 95.94 281 ILE A CA 1
ATOM 2276 C C . ILE A 1 281 ? 9.003 -6.510 -14.931 1.00 95.94 281 ILE A C 1
ATOM 2278 O O . ILE A 1 281 ? 8.515 -6.383 -13.807 1.00 95.94 281 ILE A O 1
ATOM 2282 N N . ARG A 1 282 ? 8.697 -7.548 -15.719 1.00 95.75 282 ARG A N 1
ATOM 2283 C CA . ARG A 1 282 ? 7.773 -8.627 -15.324 1.00 95.75 282 ARG A CA 1
ATOM 2284 C C . ARG A 1 282 ? 8.326 -9.451 -14.162 1.00 95.75 282 ARG A C 1
ATOM 2286 O O . ARG A 1 282 ? 7.620 -9.644 -13.177 1.00 95.75 282 ARG A O 1
ATOM 2293 N N . ALA A 1 283 ? 9.593 -9.858 -14.231 1.00 96.19 283 ALA A N 1
ATOM 2294 C CA . ALA A 1 283 ? 10.251 -10.607 -13.160 1.00 96.19 283 ALA A CA 1
ATOM 2295 C C . ALA A 1 283 ? 10.282 -9.811 -11.845 1.00 96.19 283 ALA A C 1
ATOM 2297 O O . ALA A 1 283 ? 9.922 -10.326 -10.788 1.00 96.19 283 ALA A O 1
ATOM 2298 N N . ARG A 1 284 ? 10.624 -8.516 -11.910 1.00 97.44 284 ARG A N 1
ATOM 2299 C CA . ARG A 1 284 ? 10.583 -7.639 -10.735 1.00 97.44 284 ARG A CA 1
ATOM 2300 C C . ARG A 1 284 ? 9.158 -7.420 -10.234 1.00 97.44 284 ARG A C 1
ATOM 2302 O O . ARG A 1 284 ? 8.967 -7.349 -9.029 1.00 97.44 284 ARG A O 1
ATOM 2309 N N . THR A 1 285 ? 8.163 -7.345 -11.120 1.00 98.00 285 THR A N 1
ATOM 2310 C CA . THR A 1 285 ? 6.747 -7.282 -10.719 1.00 98.00 285 THR A CA 1
ATOM 2311 C C . THR A 1 285 ? 6.375 -8.496 -9.871 1.00 98.00 285 THR A C 1
ATOM 2313 O O . THR A 1 285 ? 5.874 -8.300 -8.771 1.00 98.00 285 THR A O 1
ATOM 2316 N N . ALA A 1 286 ? 6.696 -9.716 -10.316 1.00 97.69 286 ALA A N 1
ATOM 2317 C CA . ALA A 1 286 ? 6.440 -10.936 -9.545 1.00 97.69 286 ALA A CA 1
ATOM 2318 C C . ALA A 1 286 ? 7.118 -10.903 -8.162 1.00 97.69 286 ALA A C 1
ATOM 2320 O O . ALA A 1 286 ? 6.446 -11.069 -7.150 1.00 97.69 286 ALA A O 1
ATOM 2321 N N . SER A 1 287 ? 8.407 -10.549 -8.105 1.00 97.62 287 SER A N 1
ATOM 2322 C CA . SER A 1 287 ? 9.145 -10.442 -6.837 1.00 97.62 287 SER A CA 1
ATOM 2323 C C . SER A 1 287 ? 8.558 -9.399 -5.870 1.00 97.62 287 SER A C 1
ATOM 2325 O O . SER A 1 287 ? 8.523 -9.626 -4.662 1.00 97.62 287 SER A O 1
ATOM 2327 N N . LEU A 1 288 ? 8.087 -8.249 -6.369 1.00 98.12 288 LEU A N 1
ATOM 2328 C CA . LEU A 1 288 ? 7.434 -7.241 -5.524 1.00 98.12 288 LEU A CA 1
ATOM 2329 C C . LEU A 1 288 ? 6.066 -7.711 -5.013 1.00 98.12 288 LEU A C 1
ATOM 2331 O O . LEU A 1 288 ? 5.673 -7.317 -3.917 1.00 98.12 288 LEU A O 1
ATOM 2335 N N . ILE A 1 289 ? 5.350 -8.528 -5.791 1.00 98.56 289 ILE A N 1
ATOM 2336 C CA . ILE A 1 289 ? 4.099 -9.152 -5.352 1.00 98.56 289 ILE A CA 1
ATOM 2337 C C . ILE A 1 289 ? 4.381 -10.140 -4.221 1.00 98.56 289 ILE A C 1
ATOM 2339 O O . ILE A 1 289 ? 3.700 -10.071 -3.206 1.00 98.56 289 ILE A O 1
ATOM 2343 N N . ASP A 1 290 ? 5.403 -10.990 -4.349 1.00 98.00 290 ASP A N 1
ATOM 2344 C CA . ASP A 1 290 ? 5.791 -11.924 -3.282 1.00 98.00 290 ASP A CA 1
ATOM 2345 C C . ASP A 1 290 ? 6.084 -11.181 -1.972 1.00 98.00 290 ASP A C 1
ATOM 2347 O O . ASP A 1 290 ? 5.493 -11.490 -0.940 1.00 98.00 290 ASP A O 1
ATOM 2351 N N . SER A 1 291 ? 6.886 -10.107 -2.030 1.00 97.88 291 SER A N 1
ATOM 2352 C CA . SER A 1 291 ? 7.129 -9.255 -0.856 1.00 97.88 291 SER A CA 1
ATOM 2353 C C . SER A 1 291 ? 5.836 -8.664 -0.285 1.00 97.88 291 SER A C 1
ATOM 2355 O O . SER A 1 291 ? 5.677 -8.594 0.927 1.00 97.88 291 SER A O 1
ATOM 2357 N N . ALA A 1 292 ? 4.900 -8.223 -1.129 1.00 98.06 292 ALA A N 1
ATOM 2358 C CA . ALA A 1 292 ? 3.632 -7.671 -0.656 1.00 98.06 292 ALA A CA 1
ATOM 2359 C C . ALA A 1 292 ? 2.788 -8.711 0.100 1.00 98.06 292 ALA A C 1
ATOM 2361 O O . ALA A 1 292 ? 2.177 -8.371 1.111 1.00 98.06 292 ALA A O 1
ATOM 2362 N N . LEU A 1 293 ? 2.770 -9.963 -0.362 1.00 97.81 293 LEU A N 1
ATOM 2363 C CA . LEU A 1 293 ? 2.034 -11.045 0.295 1.00 97.81 293 LEU A CA 1
ATOM 2364 C C . LEU A 1 293 ? 2.654 -11.439 1.640 1.00 97.81 293 LEU A C 1
ATOM 2366 O O . LEU A 1 293 ? 1.915 -11.750 2.569 1.00 97.81 293 LEU A O 1
ATOM 2370 N N . GLU A 1 294 ? 3.979 -11.353 1.767 1.00 97.00 294 GLU A N 1
ATOM 2371 C CA . GLU A 1 294 ? 4.690 -11.555 3.036 1.00 97.00 294 GLU A CA 1
ATOM 2372 C C . GLU A 1 294 ? 4.452 -10.407 4.032 1.00 97.00 294 GLU A C 1
ATOM 2374 O O . GLU A 1 294 ? 4.287 -10.643 5.226 1.00 97.00 294 GLU A O 1
ATOM 2379 N N . ILE A 1 295 ? 4.414 -9.155 3.556 1.00 97.06 295 ILE A N 1
ATOM 2380 C CA . ILE A 1 295 ? 4.182 -7.970 4.403 1.00 97.06 295 ILE A CA 1
ATOM 2381 C C . ILE A 1 295 ? 2.737 -7.928 4.914 1.00 97.06 295 ILE A C 1
ATOM 2383 O O . ILE A 1 295 ? 2.487 -7.524 6.051 1.00 97.06 295 ILE A O 1
ATOM 2387 N N . TRP A 1 296 ? 1.788 -8.308 4.061 1.00 97.81 296 TRP A N 1
ATOM 2388 C CA . TRP A 1 296 ? 0.360 -8.310 4.353 1.00 97.81 296 TRP A CA 1
ATOM 2389 C C . TRP A 1 296 ? -0.186 -9.724 4.168 1.00 97.81 296 TRP A C 1
ATOM 2391 O O . TRP A 1 296 ? -0.814 -9.983 3.145 1.00 97.81 296 TRP A O 1
ATOM 2401 N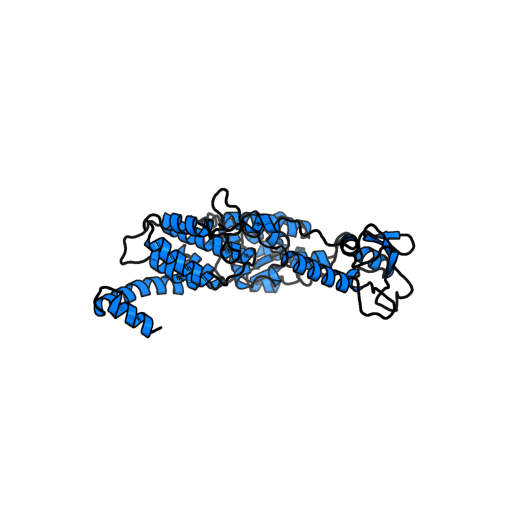 N . PRO A 1 297 ? 0.046 -10.656 5.106 1.00 97.12 297 PRO A N 1
ATOM 2402 C CA . PRO A 1 297 ? -0.423 -12.032 4.978 1.00 97.12 297 PRO A CA 1
ATOM 2403 C C . PRO A 1 297 ? -1.937 -12.143 5.197 1.00 97.12 297 PRO A C 1
ATOM 2405 O O . PRO A 1 297 ? -2.571 -11.243 5.754 1.00 97.12 297 PRO A O 1
ATOM 2408 N N . VAL A 1 298 ? -2.510 -13.260 4.762 1.00 97.12 298 VAL A N 1
ATOM 2409 C CA . VAL A 1 298 ? -3.843 -13.745 5.162 1.00 97.12 298 VAL A CA 1
ATOM 2410 C C . VAL A 1 298 ? -3.684 -14.951 6.093 1.00 97.12 298 VAL A C 1
ATOM 2412 O O . VAL A 1 298 ? -2.598 -15.537 6.120 1.00 97.12 298 VAL A O 1
ATOM 2415 N N . PRO A 1 299 ? -4.730 -15.351 6.840 1.00 95.88 299 PRO A N 1
ATOM 2416 C CA . PRO A 1 299 ? -4.704 -16.591 7.602 1.00 95.88 299 PRO A CA 1
ATOM 2417 C C . PRO A 1 299 ? -4.378 -17.795 6.715 1.00 95.88 299 PRO A C 1
ATOM 2419 O O . PRO A 1 299 ? -4.699 -17.821 5.521 1.00 95.88 299 PRO A O 1
ATOM 2422 N N . GLU A 1 300 ? -3.747 -18.809 7.300 1.00 92.69 300 GLU A N 1
ATOM 2423 C CA . GLU A 1 300 ? -3.425 -20.035 6.577 1.00 92.69 300 GLU A CA 1
ATOM 2424 C C . GLU A 1 300 ? -4.697 -20.675 5.999 1.00 92.69 300 GLU A C 1
ATOM 2426 O O . GLU A 1 300 ? -5.731 -20.765 6.657 1.00 92.69 300 GLU A O 1
ATOM 2431 N N . GLY A 1 301 ? -4.633 -21.085 4.731 1.00 90.44 301 GLY A N 1
ATOM 2432 C CA . GLY A 1 301 ? -5.776 -21.673 4.032 1.00 90.44 301 GLY A CA 1
ATOM 2433 C C . GLY A 1 301 ? -6.858 -20.678 3.601 1.00 90.44 301 GLY A C 1
ATOM 2434 O O . GLY A 1 301 ? -7.816 -21.100 2.956 1.00 90.44 301 GLY A O 1
ATOM 2435 N N . HIS A 1 302 ? -6.706 -19.376 3.873 1.00 94.06 302 HIS A N 1
ATOM 2436 C CA . HIS A 1 302 ? -7.684 -18.368 3.460 1.00 94.06 302 HIS A CA 1
ATOM 2437 C C . HIS A 1 302 ? -7.899 -18.373 1.941 1.00 94.06 302 HIS A C 1
ATOM 2439 O O . HIS A 1 302 ? -6.952 -18.403 1.141 1.00 94.06 302 HIS A O 1
ATOM 2445 N N . ARG A 1 303 ? -9.170 -18.348 1.542 1.00 90.25 303 ARG A N 1
ATOM 2446 C CA . ARG A 1 303 ? -9.628 -18.247 0.156 1.00 90.25 303 ARG A CA 1
ATOM 2447 C C . ARG A 1 303 ? -10.802 -17.293 0.122 1.00 90.25 303 ARG A C 1
ATOM 2449 O O . ARG A 1 303 ? -11.736 -17.430 0.910 1.00 90.25 303 ARG A O 1
ATOM 2456 N N . SER A 1 304 ? -10.759 -16.332 -0.786 1.00 84.06 304 SER A N 1
ATOM 2457 C CA . SER A 1 304 ? -11.901 -15.459 -0.995 1.00 84.06 304 SER A CA 1
ATOM 2458 C C . SER A 1 304 ? -12.985 -16.218 -1.774 1.00 84.06 304 SER A C 1
ATOM 2460 O O . SER A 1 304 ? -12.703 -16.935 -2.735 1.00 84.06 304 SER A O 1
ATOM 2462 N N . ALA A 1 305 ? -14.251 -16.049 -1.388 1.00 65.56 305 ALA A N 1
ATOM 2463 C CA . ALA A 1 305 ? -15.370 -16.550 -2.192 1.00 65.56 305 ALA A CA 1
ATOM 2464 C C . ALA A 1 305 ? -15.475 -15.809 -3.545 1.00 65.56 305 ALA A C 1
ATOM 2466 O O . ALA A 1 305 ? -15.955 -16.365 -4.528 1.00 65.56 305 ALA A O 1
ATOM 2467 N N . HIS A 1 306 ? -14.978 -14.567 -3.608 1.00 59.75 306 HIS A N 1
ATOM 2468 C CA . HIS A 1 306 ? -14.949 -13.736 -4.816 1.00 59.75 306 HIS A CA 1
ATOM 2469 C C . HIS A 1 306 ? -13.900 -14.196 -5.841 1.00 59.75 306 HIS A C 1
ATOM 2471 O O . HIS A 1 306 ? -14.203 -14.280 -7.028 1.00 59.75 306 HIS A O 1
ATOM 2477 N N . GLY A 1 307 ? -12.697 -14.571 -5.397 1.00 48.75 307 GLY A N 1
ATOM 2478 C CA . GLY A 1 307 ? -11.619 -15.045 -6.268 1.00 48.75 307 GLY A CA 1
ATOM 2479 C C . GLY A 1 307 ? -11.915 -16.382 -6.951 1.00 48.75 307 GLY A C 1
ATOM 2480 O O . GLY A 1 307 ? -11.332 -16.672 -7.992 1.00 48.75 307 GLY A O 1
ATOM 2481 N N . ALA A 1 308 ? -12.843 -17.185 -6.416 1.00 43.25 308 ALA A N 1
ATOM 2482 C CA . ALA A 1 308 ? -13.326 -18.401 -7.070 1.00 43.25 308 ALA A CA 1
ATOM 2483 C C . ALA A 1 308 ? -14.306 -18.096 -8.219 1.00 43.25 308 ALA A C 1
ATOM 2485 O O . ALA A 1 308 ? -14.194 -18.705 -9.283 1.00 43.25 308 ALA A O 1
ATOM 2486 N N . ALA A 1 309 ? -15.210 -17.127 -8.045 1.00 44.16 309 ALA A N 1
ATOM 2487 C CA . ALA A 1 309 ? -16.185 -16.737 -9.067 1.00 44.16 309 ALA A CA 1
ATOM 2488 C C . ALA A 1 309 ? -15.538 -15.986 -10.250 1.00 44.16 309 ALA A C 1
ATOM 2490 O O . ALA A 1 309 ? -15.907 -16.216 -11.400 1.00 44.16 309 ALA A O 1
ATOM 2491 N N . ASP A 1 310 ? -14.514 -15.166 -9.983 1.00 41.88 310 ASP A N 1
ATOM 2492 C CA . ASP A 1 310 ? -13.808 -14.361 -10.998 1.00 41.88 310 ASP A CA 1
ATOM 2493 C C . ASP A 1 310 ? -12.610 -15.100 -11.642 1.00 41.88 310 ASP A C 1
ATOM 2495 O O . ASP A 1 310 ? -11.888 -14.557 -12.478 1.00 41.88 310 ASP A O 1
ATOM 2499 N N . SER A 1 311 ? -12.396 -16.375 -11.281 1.00 38.34 311 SER A N 1
ATOM 2500 C CA . SER A 1 311 ? -11.334 -17.231 -11.835 1.00 38.34 311 SER A CA 1
ATOM 2501 C C . SER A 1 311 ? -11.623 -17.774 -13.237 1.00 38.34 311 SER A C 1
ATOM 2503 O O . SER A 1 311 ? -10.809 -18.529 -13.780 1.00 38.34 311 SER A O 1
ATOM 2505 N N . ARG A 1 312 ? -12.729 -17.364 -13.876 1.00 36.12 312 ARG A N 1
ATOM 2506 C CA . ARG A 1 312 ? -12.839 -17.513 -15.329 1.00 36.12 312 ARG A CA 1
ATOM 2507 C C . ARG A 1 312 ? -11.714 -16.663 -15.919 1.00 36.12 312 ARG A C 1
ATOM 2509 O O . ARG A 1 312 ? -11.706 -15.451 -15.699 1.00 36.12 312 ARG A O 1
ATOM 2516 N N . PRO A 1 313 ? -10.727 -17.248 -16.624 1.00 34.03 313 PRO A N 1
ATOM 2517 C CA . PRO A 1 313 ? -9.713 -16.437 -17.271 1.00 34.03 313 PRO A CA 1
ATOM 2518 C C . PRO A 1 313 ? -10.455 -15.398 -18.107 1.00 34.03 313 PRO A C 1
ATOM 2520 O O . PRO A 1 313 ? -11.330 -15.768 -18.889 1.00 34.03 313 PRO A O 1
ATOM 2523 N N . ARG A 1 314 ? -10.139 -14.107 -17.931 1.00 44.62 314 ARG A N 1
ATOM 2524 C CA . ARG A 1 314 ? -10.495 -13.075 -18.910 1.00 44.62 314 ARG A CA 1
ATOM 2525 C C . ARG A 1 314 ? -9.819 -13.475 -20.216 1.00 44.62 314 ARG A C 1
ATOM 2527 O O . ARG A 1 314 ? -8.690 -13.069 -20.498 1.00 44.62 314 ARG A O 1
ATOM 2534 N N . GLN A 1 315 ? -10.475 -14.369 -20.947 1.00 44.88 315 GLN A N 1
ATOM 2535 C CA . GLN A 1 315 ? -10.071 -14.848 -22.246 1.00 44.88 315 GLN A CA 1
ATOM 2536 C C . GLN A 1 315 ? -9.910 -13.596 -23.094 1.00 44.88 315 GLN A C 1
ATOM 2538 O O . GLN A 1 315 ? -10.720 -12.670 -23.030 1.00 44.88 315 GLN A O 1
ATOM 2543 N N . ARG A 1 316 ? -8.771 -13.486 -23.771 1.00 57.94 316 ARG A N 1
ATOM 2544 C CA . ARG A 1 316 ? -8.458 -12.327 -24.597 1.00 57.94 316 ARG A CA 1
ATOM 2545 C C . ARG A 1 316 ? -9.458 -12.347 -25.755 1.00 57.94 316 ARG A C 1
ATOM 2547 O O . ARG A 1 316 ? -9.212 -13.058 -26.719 1.00 57.94 316 ARG A O 1
ATOM 2554 N N . ILE A 1 317 ? -10.577 -11.635 -25.601 1.00 68.44 317 ILE A N 1
ATOM 2555 C CA . ILE A 1 317 ? -11.700 -11.638 -26.546 1.00 68.44 317 ILE A CA 1
ATOM 2556 C C . ILE A 1 317 ? -11.152 -11.299 -27.941 1.00 68.44 317 ILE A C 1
ATOM 2558 O O . ILE A 1 317 ? -10.555 -10.235 -28.147 1.00 68.44 317 ILE A O 1
ATOM 2562 N N . GLY A 1 318 ? -11.282 -12.242 -28.866 1.00 81.19 318 GLY A N 1
ATOM 2563 C CA . GLY A 1 318 ? -10.850 -12.162 -30.256 1.00 81.19 318 GLY A CA 1
ATOM 2564 C C . GLY A 1 318 ? -12.035 -12.060 -31.215 1.00 81.19 318 GLY A C 1
ATOM 2565 O O . GLY A 1 318 ? -13.192 -12.015 -30.810 1.00 81.19 318 GLY A O 1
ATOM 2566 N N . LEU A 1 319 ? -11.761 -12.035 -32.523 1.00 85.44 319 LEU A N 1
ATOM 2567 C CA . LEU A 1 319 ? -12.837 -11.994 -33.525 1.00 85.44 319 LEU A CA 1
ATOM 2568 C C . LEU A 1 319 ? -13.681 -13.274 -33.536 1.00 85.44 319 LEU A C 1
ATOM 2570 O O . LEU A 1 319 ? -14.858 -13.204 -33.868 1.00 85.44 319 LEU A O 1
ATOM 2574 N N . ALA A 1 320 ? -13.108 -14.415 -33.141 1.00 83.38 320 ALA A N 1
ATOM 2575 C CA . ALA A 1 320 ? -13.844 -15.669 -32.996 1.00 83.38 320 ALA A CA 1
ATOM 2576 C C . ALA A 1 320 ? -14.977 -15.556 -31.961 1.00 83.38 320 ALA A C 1
ATOM 2578 O O . ALA A 1 320 ? -16.063 -16.078 -32.190 1.00 83.38 320 ALA A O 1
ATOM 2579 N N . ASP A 1 321 ? -14.756 -14.817 -30.871 1.00 82.06 321 ASP A N 1
ATOM 2580 C CA . ASP A 1 321 ? -15.771 -14.599 -29.835 1.00 82.06 321 ASP A CA 1
ATOM 2581 C C . ASP A 1 321 ? -16.901 -13.690 -30.346 1.00 82.06 321 ASP A C 1
ATOM 2583 O O . ASP A 1 321 ? -18.076 -13.945 -30.091 1.00 82.06 321 ASP A O 1
ATOM 2587 N N . LEU A 1 322 ? -16.570 -12.676 -31.158 1.00 86.50 322 LEU A N 1
ATOM 2588 C CA . LEU A 1 322 ? -17.574 -11.832 -31.820 1.00 86.50 322 LEU A CA 1
ATOM 2589 C C . LEU A 1 322 ? -18.411 -12.609 -32.844 1.00 86.50 322 LEU A C 1
ATOM 2591 O O . LEU A 1 322 ? -19.603 -12.339 -32.987 1.00 86.50 322 LEU A O 1
ATOM 2595 N N . ILE A 1 323 ? -17.793 -13.565 -33.544 1.00 84.75 323 ILE A N 1
ATOM 2596 C CA . ILE A 1 323 ? -18.491 -14.480 -34.455 1.00 84.75 323 ILE A CA 1
ATOM 2597 C C . ILE A 1 323 ? -19.430 -15.394 -33.669 1.00 84.75 323 ILE A C 1
ATOM 2599 O O . ILE A 1 323 ? -20.602 -15.515 -34.016 1.00 84.75 323 ILE A O 1
ATOM 2603 N N . ALA A 1 324 ? -18.941 -16.000 -32.585 1.00 81.88 324 ALA A N 1
ATOM 2604 C CA . ALA A 1 324 ? -19.740 -16.882 -31.739 1.00 81.88 324 ALA A CA 1
ATOM 2605 C C . ALA A 1 324 ? -20.953 -16.164 -31.121 1.00 81.88 324 ALA A C 1
ATOM 2607 O O . ALA A 1 324 ? -22.019 -16.761 -31.002 1.00 81.88 324 ALA A O 1
ATOM 2608 N N . ALA A 1 325 ? -20.816 -14.875 -30.791 1.00 80.62 325 ALA A N 1
ATOM 2609 C CA . ALA A 1 325 ? -21.906 -14.034 -30.295 1.00 80.62 325 ALA A CA 1
ATOM 2610 C C . ALA A 1 325 ? -22.867 -13.520 -31.387 1.00 80.62 325 ALA A C 1
ATOM 2612 O O . ALA A 1 325 ? -23.792 -12.769 -31.083 1.00 80.62 325 ALA A O 1
ATOM 2613 N N . GLY A 1 326 ? -22.648 -13.860 -32.663 1.00 87.19 326 GLY A N 1
ATOM 2614 C CA . GLY A 1 326 ? -23.468 -13.370 -33.779 1.00 87.19 326 GLY A CA 1
ATOM 2615 C C . GLY A 1 326 ? -23.331 -11.865 -34.043 1.00 87.19 326 GLY A C 1
ATOM 2616 O O . GLY A 1 326 ? -24.145 -11.274 -34.749 1.00 87.19 326 GLY A O 1
ATOM 2617 N N . LEU A 1 327 ? -22.305 -11.219 -33.479 1.00 86.44 327 LEU A N 1
ATOM 2618 C CA . LEU A 1 327 ? -22.012 -9.798 -33.691 1.00 86.44 327 LEU A CA 1
ATOM 2619 C C . LEU A 1 327 ? -21.209 -9.552 -34.971 1.00 86.44 327 LEU A C 1
ATOM 2621 O O . LEU A 1 327 ? -21.106 -8.410 -35.432 1.00 86.44 327 LEU A O 1
ATOM 2625 N N . LEU A 1 328 ? -20.620 -10.609 -35.529 1.00 89.75 328 LEU A N 1
ATOM 2626 C CA . LEU A 1 328 ? -19.754 -10.563 -36.693 1.00 89.75 328 LEU A CA 1
ATOM 2627 C C . LEU A 1 328 ? -19.953 -11.812 -37.554 1.00 89.75 328 LEU A C 1
ATOM 2629 O O . LEU A 1 328 ? -19.759 -12.926 -37.089 1.00 89.75 328 LEU A O 1
ATOM 2633 N N . GLU A 1 329 ? -20.297 -11.633 -38.824 1.00 89.06 329 GLU A N 1
ATOM 2634 C CA . GLU A 1 329 ? -20.476 -12.765 -39.737 1.00 89.06 329 GLU A CA 1
ATOM 2635 C C . GLU A 1 329 ? -19.128 -13.207 -40.342 1.00 89.06 329 GLU A C 1
ATOM 2637 O O . GLU A 1 329 ? -18.337 -12.359 -40.783 1.00 89.06 329 GLU A O 1
ATOM 2642 N N . PRO A 1 330 ? -18.841 -14.519 -40.422 1.00 90.06 330 PRO A N 1
ATOM 2643 C CA . PRO A 1 330 ? -17.707 -15.030 -41.181 1.00 90.06 330 PRO A CA 1
ATOM 2644 C C . PRO A 1 330 ? -17.767 -14.616 -42.656 1.00 90.06 330 PRO A C 1
ATOM 2646 O O . PRO A 1 330 ? -18.828 -14.574 -43.274 1.00 90.06 330 PRO A O 1
ATOM 2649 N N . GLY A 1 331 ? -16.610 -14.338 -43.249 1.00 87.75 331 GLY A N 1
ATOM 2650 C CA . GLY A 1 331 ? -16.491 -13.886 -44.635 1.00 87.75 331 GLY A CA 1
ATOM 2651 C C . GLY A 1 331 ? -16.745 -12.390 -44.832 1.00 87.75 331 GLY A C 1
ATOM 2652 O O . GLY A 1 331 ? -16.629 -11.904 -45.957 1.00 87.75 331 GLY A O 1
ATOM 2653 N N . VAL A 1 332 ? -17.052 -11.636 -43.768 1.00 90.75 332 VAL A N 1
ATOM 2654 C CA . VAL A 1 332 ? -17.214 -10.181 -43.856 1.00 90.75 332 VAL A CA 1
ATOM 2655 C C . VAL A 1 332 ? -15.890 -9.509 -44.196 1.00 90.75 332 VAL A C 1
ATOM 2657 O O . VAL A 1 332 ? -14.844 -9.769 -43.596 1.00 90.75 332 VAL A O 1
ATOM 2660 N N . THR A 1 333 ? -15.967 -8.590 -45.152 1.00 92.94 333 THR A N 1
ATOM 2661 C CA . THR A 1 333 ? -14.871 -7.703 -45.517 1.00 92.94 333 THR A CA 1
ATOM 2662 C C . THR A 1 333 ? -14.855 -6.470 -44.620 1.00 92.94 333 THR A C 1
ATOM 2664 O O . THR A 1 333 ? -15.869 -5.789 -44.469 1.00 92.94 333 THR A O 1
ATOM 2667 N N . VAL A 1 334 ? -13.685 -6.142 -44.083 1.00 93.50 334 VAL A N 1
ATOM 2668 C CA . VAL A 1 334 ? -13.425 -4.922 -43.320 1.00 93.50 334 VAL A CA 1
ATOM 2669 C C . VAL A 1 334 ? -12.403 -4.031 -44.022 1.00 93.50 334 VAL A C 1
ATOM 2671 O O . VAL A 1 334 ? -11.534 -4.493 -44.763 1.00 93.50 334 VAL A O 1
ATOM 2674 N N . TYR A 1 335 ? -12.518 -2.726 -43.786 1.00 92.81 335 TYR A N 1
ATOM 2675 C CA . TYR A 1 335 ? -11.877 -1.693 -44.603 1.00 92.81 335 TYR A CA 1
ATOM 2676 C C . TYR A 1 335 ? -10.958 -0.811 -43.768 1.00 92.81 335 TYR A C 1
ATOM 2678 O O . TYR A 1 335 ? -11.311 -0.430 -42.655 1.00 92.81 335 TYR A O 1
ATOM 2686 N N . ALA A 1 336 ? -9.806 -0.415 -44.302 1.00 89.50 336 ALA A N 1
ATOM 2687 C CA . ALA A 1 336 ? -8.941 0.533 -43.613 1.00 89.50 336 ALA A CA 1
ATOM 2688 C C . ALA A 1 336 ? -9.622 1.906 -43.445 1.00 89.50 336 ALA A C 1
ATOM 2690 O O . ALA A 1 336 ? -10.160 2.488 -44.387 1.00 89.50 336 ALA A O 1
ATOM 2691 N N . ARG A 1 337 ? -9.538 2.480 -42.243 1.00 83.25 337 ARG A N 1
ATOM 2692 C CA . ARG A 1 337 ? -10.117 3.792 -41.916 1.00 83.25 337 ARG A CA 1
ATOM 2693 C C . ARG A 1 337 ? -9.485 4.946 -42.703 1.00 83.25 337 ARG A C 1
ATOM 2695 O O . ARG A 1 337 ? -10.155 5.934 -43.007 1.00 83.25 337 ARG A O 1
ATOM 2702 N N . ARG A 1 338 ? -8.182 4.875 -42.992 1.00 81.56 338 ARG A N 1
ATOM 2703 C CA . ARG A 1 338 ? -7.463 5.932 -43.723 1.00 81.56 338 ARG A CA 1
ATOM 2704 C C . ARG A 1 338 ? -7.634 5.736 -45.228 1.00 81.56 338 ARG A C 1
ATOM 2706 O O . ARG A 1 338 ? -7.268 4.690 -45.748 1.00 81.56 338 ARG A O 1
ATOM 2713 N N . ARG A 1 339 ? -8.063 6.788 -45.939 1.00 73.75 339 ARG A N 1
ATOM 2714 C CA . ARG A 1 339 ? -8.233 6.776 -47.409 1.00 73.75 339 ARG A CA 1
ATOM 2715 C C . ARG A 1 339 ? -6.980 6.343 -48.176 1.00 73.75 339 ARG A C 1
ATOM 2717 O O . ARG A 1 339 ? -7.115 5.725 -49.218 1.00 73.75 339 ARG A O 1
ATOM 2724 N N . ALA A 1 340 ? -5.787 6.619 -47.645 1.00 77.88 340 ALA A N 1
ATOM 2725 C CA . ALA A 1 340 ? -4.516 6.197 -48.242 1.00 77.88 340 ALA A CA 1
ATOM 2726 C C . ALA A 1 340 ? -4.345 4.665 -48.340 1.00 77.88 340 ALA A C 1
ATOM 2728 O O . ALA A 1 340 ? -3.505 4.199 -49.098 1.00 77.88 340 ALA A O 1
ATOM 2729 N N . HIS A 1 341 ? -5.135 3.895 -47.586 1.00 79.19 341 HIS A N 1
ATOM 2730 C CA . HIS A 1 341 ? -5.154 2.431 -47.605 1.00 79.19 341 HIS A CA 1
ATOM 2731 C C . HIS A 1 341 ? -6.535 1.878 -47.996 1.00 79.19 341 HIS A C 1
ATOM 2733 O O . HIS A 1 341 ? -6.805 0.705 -47.766 1.00 79.19 341 HIS A O 1
ATOM 2739 N N . GLY A 1 342 ? -7.421 2.719 -48.548 1.00 68.06 342 GLY A N 1
ATOM 2740 C CA . GLY A 1 342 ? -8.826 2.374 -48.797 1.00 68.06 342 GLY A CA 1
ATOM 2741 C C . GLY A 1 342 ? -9.033 1.228 -49.789 1.00 68.06 342 GLY A C 1
ATOM 2742 O O . GLY A 1 342 ? -10.073 0.579 -49.742 1.00 68.06 342 GLY A O 1
ATOM 2743 N N . ASP A 1 343 ? -8.029 0.954 -50.624 1.00 72.75 343 ASP A N 1
ATOM 2744 C CA . ASP A 1 343 ? -8.066 -0.088 -51.653 1.00 72.75 343 ASP A CA 1
ATOM 2745 C C . ASP A 1 343 ? -7.617 -1.466 -51.129 1.00 72.75 343 ASP A C 1
ATOM 2747 O O . ASP A 1 343 ? -7.728 -2.459 -51.845 1.00 72.75 343 ASP A O 1
ATOM 2751 N N . ARG A 1 344 ? -7.108 -1.549 -49.888 1.00 76.69 344 ARG A N 1
ATOM 2752 C CA . ARG A 1 344 ? -6.692 -2.809 -49.252 1.00 76.69 344 ARG A CA 1
ATOM 2753 C C . ARG A 1 344 ? -7.691 -3.212 -48.174 1.00 76.69 344 ARG A C 1
ATOM 2755 O O . ARG A 1 344 ? -7.882 -2.508 -47.179 1.00 76.69 344 ARG A O 1
ATOM 2762 N N . ILE A 1 345 ? -8.321 -4.358 -48.397 1.00 88.25 345 ILE A N 1
ATOM 2763 C CA . ILE A 1 345 ? -9.373 -4.925 -47.556 1.00 88.25 345 ILE A CA 1
ATOM 2764 C C . ILE A 1 345 ? -8.868 -6.156 -46.802 1.00 88.25 345 ILE A C 1
ATOM 2766 O O . ILE A 1 345 ? -7.933 -6.816 -47.249 1.00 88.25 345 ILE A O 1
ATOM 2770 N N . ALA A 1 346 ? -9.494 -6.465 -45.669 1.00 92.94 346 ALA A N 1
ATOM 2771 C CA . ALA A 1 346 ? -9.272 -7.720 -44.957 1.00 92.94 346 ALA A CA 1
ATOM 2772 C C . ALA A 1 346 ? -10.576 -8.518 -44.886 1.00 92.94 346 ALA A C 1
ATOM 2774 O O . ALA A 1 346 ? -11.637 -7.934 -44.673 1.00 92.94 346 ALA A O 1
ATOM 2775 N N . THR A 1 347 ? -10.509 -9.836 -45.039 1.00 95.00 347 THR A N 1
ATOM 2776 C CA . THR A 1 347 ? -11.665 -10.733 -44.904 1.00 95.00 347 THR A CA 1
ATOM 2777 C C . THR A 1 347 ? -11.569 -11.496 -43.596 1.00 95.00 347 THR A C 1
ATOM 2779 O O . THR A 1 347 ? -10.527 -12.069 -43.287 1.00 95.00 347 THR A O 1
ATOM 2782 N N . ILE A 1 348 ? -12.644 -11.510 -42.818 1.00 93.06 348 ILE A N 1
ATOM 2783 C CA . ILE A 1 348 ? -12.694 -12.240 -41.552 1.00 93.06 348 ILE A CA 1
ATOM 2784 C C . ILE A 1 348 ? -12.988 -13.710 -41.838 1.00 93.06 348 ILE A C 1
ATOM 2786 O O . ILE A 1 348 ? -13.974 -14.039 -42.494 1.00 93.06 348 ILE A O 1
ATOM 2790 N N . LEU A 1 349 ? -12.133 -14.600 -41.354 1.00 91.12 349 LEU A N 1
ATOM 2791 C CA . LEU A 1 349 ? -12.272 -16.041 -41.513 1.00 91.12 349 LEU A CA 1
ATOM 2792 C C . LEU A 1 349 ? -13.144 -16.638 -40.392 1.00 91.12 349 LEU A C 1
ATOM 2794 O O . LEU A 1 349 ? -13.247 -16.045 -39.317 1.00 91.12 349 LEU A O 1
ATOM 2798 N N . PRO A 1 350 ? -13.758 -17.821 -40.603 1.00 85.69 350 PRO A N 1
ATOM 2799 C CA . PRO A 1 350 ? -14.634 -18.454 -39.609 1.00 85.69 350 PRO A CA 1
ATOM 2800 C C . PRO A 1 350 ? -13.972 -18.760 -38.260 1.00 85.69 350 PRO A C 1
ATOM 2802 O O . PRO A 1 350 ? -14.657 -18.876 -37.253 1.00 85.69 350 PRO A O 1
ATOM 2805 N N . ASP A 1 351 ? -12.646 -18.888 -38.236 1.00 78.44 351 ASP A N 1
ATOM 2806 C CA . ASP A 1 351 ? -11.850 -19.133 -37.031 1.00 78.44 351 ASP A CA 1
ATOM 2807 C C . ASP A 1 351 ? -11.392 -17.839 -36.328 1.00 78.44 351 ASP A C 1
ATOM 2809 O O . ASP A 1 351 ? -10.620 -17.891 -35.372 1.00 78.44 351 ASP A O 1
ATOM 2813 N N . GLY A 1 352 ? -11.850 -16.670 -36.792 1.00 84.31 352 GLY A N 1
ATOM 2814 C CA . GLY A 1 352 ? -11.504 -15.364 -36.231 1.00 84.31 352 GLY A CA 1
ATOM 2815 C C . GLY A 1 352 ? -10.172 -14.785 -36.716 1.00 84.31 352 GLY A C 1
ATOM 2816 O O . GLY A 1 352 ? -9.766 -13.722 -36.239 1.00 84.31 352 GLY A O 1
ATOM 2817 N N . ARG A 1 353 ? -9.483 -15.434 -37.662 1.00 91.25 353 ARG A N 1
ATOM 2818 C CA . ARG A 1 353 ? -8.308 -14.852 -38.329 1.00 91.25 353 ARG A CA 1
ATOM 2819 C C . ARG A 1 353 ? -8.728 -13.871 -39.421 1.00 91.25 353 ARG A C 1
ATOM 2821 O O . ARG A 1 353 ? -9.866 -13.885 -39.882 1.00 91.25 353 ARG A O 1
ATOM 2828 N N . LEU A 1 354 ? -7.811 -13.006 -39.846 1.00 94.00 354 LEU A N 1
ATOM 2829 C CA . LEU A 1 354 ? -8.032 -12.111 -40.985 1.00 94.00 354 LEU A CA 1
ATOM 2830 C C . LEU A 1 354 ? -7.165 -12.527 -42.164 1.00 94.00 354 LEU A C 1
ATOM 2832 O O . LEU A 1 354 ? -5.970 -12.748 -41.991 1.00 94.00 354 LEU A O 1
ATOM 2836 N N . ASP A 1 355 ? -7.752 -12.564 -43.352 1.00 94.44 355 ASP A N 1
ATOM 2837 C CA . ASP A 1 355 ? -7.044 -12.696 -44.619 1.00 94.44 355 ASP A CA 1
ATOM 2838 C C . ASP A 1 355 ? -6.856 -11.315 -45.255 1.00 94.44 355 ASP A C 1
ATOM 2840 O O . ASP A 1 355 ? -7.828 -10.584 -45.461 1.00 94.44 355 ASP A O 1
ATOM 2844 N N . VAL A 1 356 ? -5.609 -10.949 -45.546 1.00 93.25 356 VAL A N 1
ATOM 2845 C CA . VAL A 1 356 ? -5.256 -9.772 -46.346 1.00 93.25 356 VAL A CA 1
ATOM 2846 C C . VAL A 1 356 ? -4.412 -10.247 -47.517 1.00 93.25 356 VAL A C 1
ATOM 2848 O O . VAL A 1 356 ? -3.304 -10.742 -47.315 1.00 93.25 356 VAL A O 1
ATOM 2851 N N . ASP A 1 357 ? -4.914 -10.071 -48.738 1.00 88.25 357 ASP A N 1
ATOM 2852 C CA . ASP A 1 357 ? -4.225 -10.445 -49.980 1.00 88.25 357 ASP A CA 1
ATOM 2853 C C . ASP A 1 357 ? -3.696 -11.902 -49.988 1.00 88.25 357 ASP A C 1
ATOM 2855 O O . ASP A 1 357 ? -2.630 -12.186 -50.537 1.00 88.25 357 ASP A O 1
ATOM 2859 N N . GLY A 1 358 ? -4.429 -12.838 -49.368 1.00 86.31 358 GLY A N 1
ATOM 2860 C CA . GLY A 1 358 ? -4.072 -14.257 -49.273 1.00 86.31 358 GLY A CA 1
ATOM 2861 C C . GLY A 1 358 ? -3.144 -14.616 -48.107 1.00 86.31 358 GLY A C 1
ATOM 2862 O O . GLY A 1 358 ? -2.736 -15.774 -47.985 1.00 86.31 358 GLY A O 1
ATOM 2863 N N . GLN A 1 359 ? -2.787 -13.652 -47.250 1.00 91.31 359 GLN A N 1
ATOM 2864 C CA . GLN A 1 359 ? -2.021 -13.883 -46.026 1.00 91.31 359 GLN A CA 1
ATOM 2865 C C . GLN A 1 359 ? -2.930 -13.839 -44.794 1.00 91.31 359 GLN A C 1
ATOM 2867 O O . GLN A 1 359 ? -3.670 -12.879 -44.589 1.00 91.31 359 GLN A O 1
ATOM 2872 N N . GLN A 1 360 ? -2.824 -14.860 -43.940 1.00 93.25 360 GLN A N 1
ATOM 2873 C CA . GLN A 1 360 ? -3.641 -15.000 -42.733 1.00 93.25 360 GLN A CA 1
ATOM 2874 C C . GLN A 1 360 ? -2.949 -14.420 -41.495 1.00 93.25 360 GLN A C 1
ATOM 2876 O O . GLN A 1 360 ? -1.749 -14.617 -41.292 1.00 93.25 360 GLN A O 1
ATOM 2881 N N . PHE A 1 361 ? -3.724 -13.750 -40.643 1.00 88.62 361 PHE A N 1
ATOM 2882 C CA . PHE A 1 361 ? -3.260 -13.104 -39.418 1.00 88.62 361 PHE A CA 1
ATOM 2883 C C . PHE A 1 361 ? -4.136 -13.474 -38.225 1.00 88.62 361 PHE A C 1
ATOM 2885 O O . PHE A 1 361 ? -5.358 -13.352 -38.281 1.00 88.62 361 PHE A O 1
ATOM 2892 N N . ASP A 1 362 ? -3.493 -13.813 -37.108 1.00 81.94 362 ASP A N 1
ATOM 2893 C CA . ASP A 1 362 ? -4.178 -14.190 -35.862 1.00 81.94 362 ASP A CA 1
ATOM 2894 C C . ASP A 1 362 ? -4.794 -13.001 -35.115 1.00 81.94 362 ASP A C 1
ATOM 2896 O O . ASP A 1 362 ? -5.544 -13.177 -34.158 1.00 81.94 362 ASP A O 1
ATOM 2900 N N . THR A 1 363 ? -4.460 -11.767 -35.509 1.00 86.81 363 THR A N 1
ATOM 2901 C CA . THR A 1 363 ? -4.953 -10.560 -34.837 1.00 86.81 363 THR A CA 1
ATOM 2902 C C . THR A 1 363 ? -5.299 -9.450 -35.830 1.00 86.81 363 THR A C 1
ATOM 2904 O O . THR A 1 363 ? -4.585 -9.274 -36.826 1.00 86.81 363 THR A O 1
ATOM 2907 N N . PRO A 1 364 ? -6.313 -8.611 -35.526 1.00 90.25 364 PRO A N 1
ATOM 2908 C CA . PRO A 1 364 ? -6.610 -7.411 -36.307 1.00 90.25 364 PRO A CA 1
ATOM 2909 C C . PRO A 1 364 ? -5.392 -6.497 -36.469 1.00 90.25 364 PRO A C 1
ATOM 2911 O O . PRO A 1 364 ? -5.171 -5.932 -37.535 1.00 90.25 364 PRO A O 1
ATOM 2914 N N . SER A 1 365 ? -4.573 -6.341 -35.426 1.00 87.88 365 SER A N 1
ATOM 2915 C CA . SER A 1 365 ? -3.392 -5.469 -35.483 1.00 87.88 365 SER A CA 1
ATOM 2916 C C . SER A 1 365 ? -2.303 -6.020 -36.411 1.00 87.88 365 SER A C 1
ATOM 2918 O O . SER A 1 365 ? -1.646 -5.245 -37.103 1.00 87.88 365 SER A O 1
ATOM 2920 N N . GLY A 1 366 ? -2.143 -7.348 -36.488 1.00 85.31 366 GLY A N 1
ATOM 2921 C CA . GLY A 1 366 ? -1.250 -7.992 -37.456 1.00 85.31 366 GLY A CA 1
ATOM 2922 C C . GLY A 1 366 ? -1.679 -7.728 -38.901 1.00 85.31 366 GLY A C 1
ATOM 2923 O O . GLY A 1 366 ? -0.867 -7.292 -39.718 1.00 85.31 366 GLY A O 1
ATOM 2924 N N . ALA A 1 367 ? -2.974 -7.888 -39.184 1.00 90.38 367 ALA A N 1
ATOM 2925 C CA . ALA A 1 367 ? -3.548 -7.579 -40.491 1.00 90.38 367 ALA A CA 1
ATOM 2926 C C . ALA A 1 367 ? -3.417 -6.087 -40.842 1.00 90.38 367 ALA A C 1
ATOM 2928 O O . ALA A 1 367 ? -2.965 -5.747 -41.934 1.00 90.38 367 ALA A O 1
ATOM 2929 N N . ALA A 1 368 ? -3.713 -5.182 -39.905 1.00 90.88 368 ALA A N 1
ATOM 2930 C CA . ALA A 1 368 ? -3.573 -3.741 -40.114 1.00 90.88 368 ALA A CA 1
ATOM 2931 C C . ALA A 1 368 ? -2.123 -3.336 -40.427 1.00 90.88 368 ALA A C 1
ATOM 2933 O O . ALA A 1 368 ? -1.889 -2.545 -41.342 1.00 90.88 368 ALA A O 1
ATOM 2934 N N . ARG A 1 369 ? -1.141 -3.935 -39.738 1.00 87.94 369 ARG A N 1
ATOM 2935 C CA . ARG A 1 369 ? 0.289 -3.723 -40.009 1.00 87.94 369 ARG A CA 1
ATOM 2936 C C . ARG A 1 369 ? 0.694 -4.183 -41.406 1.00 87.94 369 ARG A C 1
ATOM 2938 O O . ARG A 1 369 ? 1.491 -3.507 -42.053 1.00 87.94 369 ARG A O 1
ATOM 2945 N N . SER A 1 370 ? 0.143 -5.299 -41.884 1.00 91.31 370 SER A N 1
ATOM 2946 C CA . SER A 1 370 ? 0.392 -5.774 -43.253 1.00 91.31 370 SER A CA 1
ATOM 2947 C C . SER A 1 370 ? -0.124 -4.799 -44.321 1.00 91.31 370 SER A C 1
ATOM 2949 O O . SER A 1 370 ? 0.442 -4.717 -45.414 1.00 91.31 370 SER A O 1
ATOM 2951 N N . ILE A 1 371 ? -1.162 -4.020 -43.988 1.00 89.25 371 ILE A N 1
ATOM 2952 C CA . ILE A 1 371 ? -1.779 -3.025 -44.869 1.00 89.25 371 ILE A CA 1
ATOM 2953 C C . ILE A 1 371 ? -1.018 -1.697 -44.842 1.00 89.25 371 ILE A C 1
ATOM 2955 O O . ILE A 1 371 ? -0.713 -1.147 -45.901 1.00 89.25 371 ILE A O 1
ATOM 2959 N N . SER A 1 372 ? -0.726 -1.173 -43.650 1.00 86.44 372 SER A N 1
ATOM 2960 C CA . SER A 1 372 ? -0.140 0.161 -43.468 1.00 86.44 372 SER A CA 1
ATOM 2961 C C . SER A 1 372 ? 1.390 0.186 -43.537 1.00 86.44 372 SER A C 1
ATOM 2963 O O . SER A 1 372 ? 1.975 1.253 -43.716 1.00 86.44 372 SER A O 1
ATOM 2965 N N . GLY A 1 373 ? 2.049 -0.965 -43.361 1.00 83.50 373 GLY A N 1
ATOM 2966 C CA . GLY A 1 373 ? 3.504 -1.077 -43.227 1.00 83.50 373 GLY A CA 1
ATOM 2967 C C . GLY A 1 373 ? 4.046 -0.651 -41.854 1.00 83.50 373 GLY A C 1
ATOM 2968 O O . GLY A 1 373 ? 5.252 -0.758 -41.613 1.00 83.50 373 GLY A O 1
ATOM 2969 N N . HIS A 1 374 ? 3.190 -0.189 -40.936 1.00 73.06 374 HIS A N 1
ATOM 2970 C CA . HIS A 1 374 ? 3.542 0.291 -39.593 1.00 73.06 374 HIS A CA 1
ATOM 2971 C C . HIS A 1 374 ? 2.600 -0.311 -38.539 1.00 73.06 374 HIS A C 1
ATOM 2973 O O . HIS A 1 374 ? 1.556 -0.859 -38.876 1.00 73.06 374 HIS A O 1
ATOM 2979 N N . SER A 1 375 ? 2.956 -0.254 -37.253 1.00 74.56 375 SER A N 1
ATOM 2980 C CA . SER A 1 375 ? 2.055 -0.754 -36.205 1.00 74.56 375 SER A CA 1
ATOM 2981 C C . SER A 1 375 ? 0.781 0.098 -36.151 1.00 74.56 375 SER A C 1
ATOM 2983 O O . SER A 1 375 ? 0.856 1.320 -36.034 1.00 74.56 375 SER A O 1
ATOM 2985 N N . GLU A 1 376 ? -0.383 -0.538 -36.253 1.00 77.88 376 GLU A N 1
ATOM 2986 C CA . GLU A 1 376 ? -1.698 0.108 -36.226 1.00 77.88 376 GLU A CA 1
ATOM 2987 C C . GLU A 1 376 ? -2.625 -0.689 -35.295 1.00 77.88 376 GLU A C 1
ATOM 2989 O O . GLU A 1 376 ? -2.572 -1.921 -35.241 1.00 77.88 376 GLU A O 1
ATOM 2994 N N . ASN A 1 377 ? -3.498 0.002 -34.556 1.00 82.12 377 ASN A N 1
ATOM 2995 C CA . ASN A 1 377 ? -4.496 -0.666 -33.721 1.00 82.12 377 ASN A CA 1
ATOM 2996 C C . ASN A 1 377 ? -5.601 -1.243 -34.612 1.00 82.12 377 ASN A C 1
ATOM 2998 O O . ASN A 1 377 ? -6.499 -0.514 -35.031 1.00 82.12 377 ASN A O 1
ATOM 3002 N N . GLY A 1 378 ? -5.553 -2.551 -34.869 1.00 86.31 378 GLY A N 1
ATOM 3003 C CA . GLY A 1 378 ? -6.468 -3.226 -35.787 1.00 86.31 378 GLY A CA 1
ATOM 3004 C C . GLY A 1 378 ? -7.949 -3.067 -35.447 1.00 86.31 378 GLY A C 1
ATOM 3005 O O . GLY A 1 378 ? -8.775 -2.966 -36.350 1.00 86.31 378 GLY A O 1
ATOM 3006 N N . TRP A 1 379 ? -8.285 -2.960 -34.159 1.00 90.31 379 TRP A N 1
ATOM 3007 C CA . TRP A 1 379 ? -9.668 -2.791 -33.706 1.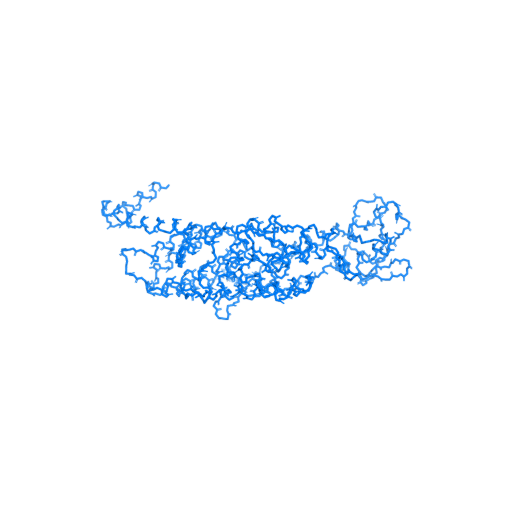00 90.31 379 TRP A CA 1
ATOM 3008 C C . TRP A 1 379 ? -10.267 -1.448 -34.136 1.00 90.31 379 TRP A C 1
ATOM 3010 O O . TRP A 1 379 ? -11.442 -1.369 -34.481 1.00 90.31 379 TRP A O 1
ATOM 3020 N N . TRP A 1 380 ? -9.444 -0.400 -34.180 1.00 89.38 380 TRP A N 1
ATOM 3021 C CA . TRP A 1 380 ? -9.838 0.939 -34.634 1.00 89.38 380 TRP A CA 1
ATOM 3022 C C . TRP A 1 380 ? -9.536 1.184 -36.115 1.00 89.38 380 TRP A C 1
ATOM 3024 O O . TRP A 1 380 ? -10.133 2.067 -36.737 1.00 89.38 380 TRP A O 1
ATOM 3034 N N . PHE A 1 381 ? -8.580 0.438 -36.666 1.00 89.38 381 PHE A N 1
ATOM 3035 C CA . PHE A 1 381 ? -8.122 0.556 -38.043 1.00 89.38 381 PHE A CA 1
ATOM 3036 C C . PHE A 1 381 ? -9.179 0.074 -39.032 1.00 89.38 381 PHE A C 1
ATOM 3038 O O . PHE A 1 381 ? -9.365 0.709 -40.070 1.00 89.38 381 PHE A O 1
ATOM 3045 N N . PHE A 1 382 ? -9.873 -1.014 -38.702 1.00 92.38 382 PHE A N 1
ATOM 3046 C CA . PHE A 1 382 ? -10.850 -1.644 -39.577 1.00 92.38 382 PHE A CA 1
ATOM 3047 C C . PHE A 1 382 ? -12.270 -1.123 -39.341 1.00 92.38 382 PHE A C 1
ATOM 3049 O O . PHE A 1 382 ? -12.783 -1.140 -38.222 1.00 92.38 382 PHE A O 1
ATOM 3056 N N . LEU A 1 383 ? -12.902 -0.674 -40.424 1.00 92.38 383 LEU A N 1
ATOM 3057 C CA . LEU A 1 383 ? -14.303 -0.287 -40.527 1.00 92.38 383 LEU A CA 1
ATOM 3058 C C . LEU A 1 383 ? -15.134 -1.463 -41.043 1.00 92.38 383 LEU A C 1
ATOM 3060 O O . LEU A 1 383 ? -14.681 -2.198 -41.919 1.00 92.38 383 LEU A O 1
ATOM 3064 N N . LEU A 1 384 ? -16.370 -1.589 -40.563 1.00 90.38 384 LEU A N 1
ATOM 3065 C CA . LEU A 1 384 ? -17.284 -2.664 -40.982 1.00 90.38 384 LEU A CA 1
ATOM 3066 C C . LEU A 1 384 ? -17.882 -2.443 -42.378 1.00 90.38 384 LEU A C 1
ATOM 3068 O O . LEU A 1 384 ? -18.359 -3.379 -43.008 1.00 90.38 384 LEU A O 1
ATOM 3072 N N . SER A 1 385 ? -17.886 -1.203 -42.867 1.00 86.38 385 SER A N 1
ATOM 3073 C CA . SER A 1 385 ? -18.324 -0.883 -44.225 1.00 86.38 385 SER A CA 1
ATOM 3074 C C . SER A 1 385 ? -17.673 0.403 -44.745 1.00 86.38 385 SER A C 1
ATOM 3076 O O . SER A 1 385 ? -17.291 1.272 -43.946 1.00 86.38 385 SER A O 1
ATOM 3078 N N . PRO A 1 386 ? -17.548 0.571 -46.076 1.00 78.69 386 PRO A N 1
ATOM 3079 C CA . PRO A 1 386 ? -16.977 1.776 -46.664 1.00 78.69 386 PRO A CA 1
ATOM 3080 C C . PRO A 1 386 ? -17.834 3.000 -46.321 1.00 78.69 386 PRO A C 1
ATOM 3082 O O . PRO A 1 386 ? -19.035 3.024 -46.570 1.00 78.69 386 PRO A O 1
ATOM 3085 N N . GLY A 1 387 ? -17.221 4.030 -45.735 1.00 69.56 387 GLY A N 1
ATOM 3086 C CA . GLY A 1 387 ? -17.909 5.275 -45.368 1.00 69.56 387 GLY A CA 1
ATOM 3087 C C . GLY A 1 387 ? -18.631 5.255 -44.015 1.00 69.56 387 GLY A C 1
ATOM 3088 O O . GLY A 1 387 ? -19.085 6.308 -43.564 1.00 69.56 387 GLY A O 1
ATOM 3089 N N . SER A 1 388 ? -18.685 4.109 -43.330 1.00 78.56 388 SER A N 1
ATOM 3090 C CA . SER A 1 388 ? -19.145 4.036 -41.942 1.00 78.56 388 SER A CA 1
ATOM 3091 C C . SER A 1 388 ? -18.071 4.524 -40.966 1.00 78.56 388 SER A C 1
ATOM 3093 O O . SER A 1 388 ? -16.875 4.481 -41.250 1.00 78.56 388 SER A O 1
ATOM 3095 N N . ARG A 1 389 ? -18.499 4.987 -39.786 1.00 81.50 389 ARG A N 1
ATOM 3096 C CA . ARG A 1 389 ? -17.602 5.232 -38.643 1.00 81.50 389 ARG A CA 1
ATOM 3097 C C . ARG A 1 389 ? -17.488 4.028 -37.703 1.00 81.50 389 ARG A C 1
ATOM 3099 O O . ARG A 1 389 ? -16.620 4.064 -36.837 1.00 81.50 389 ARG A O 1
ATOM 3106 N N . ARG A 1 390 ? -18.321 2.991 -37.888 1.00 87.62 390 ARG A N 1
ATOM 3107 C CA . ARG A 1 390 ? -18.304 1.768 -37.071 1.00 87.62 390 ARG A CA 1
ATOM 3108 C C . ARG A 1 390 ? -17.102 0.893 -37.397 1.00 87.62 390 ARG A C 1
ATOM 3110 O O . ARG A 1 390 ? -16.793 0.648 -38.564 1.00 87.62 390 ARG A O 1
ATOM 3117 N N . THR A 1 391 ? -16.481 0.395 -36.346 1.00 91.44 391 THR A N 1
ATOM 3118 C CA . THR A 1 391 ? -15.216 -0.327 -36.311 1.00 91.44 391 THR A CA 1
ATOM 3119 C C . THR A 1 391 ? -15.370 -1.674 -35.628 1.00 91.44 391 THR A C 1
ATOM 3121 O O . THR A 1 391 ? -16.406 -1.962 -35.029 1.00 91.44 391 THR A O 1
ATOM 3124 N N . LEU A 1 392 ? -14.316 -2.487 -35.672 1.00 89.56 392 LEU A N 1
ATOM 3125 C CA . LEU A 1 392 ? -14.247 -3.697 -34.854 1.00 89.56 392 LEU A CA 1
ATOM 3126 C C . LEU A 1 392 ? -14.276 -3.373 -33.348 1.00 89.56 392 LEU A C 1
ATOM 3128 O O . LEU A 1 392 ? -14.822 -4.157 -32.580 1.00 89.56 392 LEU A O 1
ATOM 3132 N N . SER A 1 393 ? -13.749 -2.217 -32.922 1.00 86.69 393 SER A N 1
ATOM 3133 C CA . SER A 1 393 ? -13.830 -1.765 -31.523 1.00 86.69 393 SER A CA 1
ATOM 3134 C C . SER A 1 393 ? -15.275 -1.563 -31.064 1.00 86.69 393 SER A C 1
ATOM 3136 O O . SER A 1 393 ? -15.603 -1.913 -29.938 1.00 86.69 393 SER A O 1
ATOM 3138 N N . ASP A 1 394 ? -16.155 -1.064 -31.936 1.00 87.06 394 ASP A N 1
ATOM 3139 C CA . ASP A 1 394 ? -17.569 -0.864 -31.587 1.00 87.06 394 ASP A CA 1
ATOM 3140 C C . ASP A 1 394 ? -18.309 -2.205 -31.412 1.00 87.06 394 ASP A C 1
ATOM 3142 O O . ASP A 1 394 ? -19.251 -2.300 -30.630 1.00 87.06 394 ASP A O 1
ATOM 3146 N N . LEU A 1 395 ? -17.892 -3.262 -32.125 1.00 87.56 395 LEU A N 1
ATOM 3147 C CA . LEU A 1 395 ? -18.423 -4.616 -31.908 1.00 87.56 395 LEU A CA 1
ATOM 3148 C C . LEU A 1 395 ? -17.888 -5.241 -30.623 1.00 87.56 395 LEU A C 1
ATOM 3150 O O . LEU A 1 395 ? -18.621 -5.944 -29.937 1.00 87.56 395 LEU A O 1
ATOM 3154 N N . PHE A 1 396 ? -16.625 -4.975 -30.295 1.00 80.31 396 PHE A N 1
ATOM 3155 C CA . PHE A 1 396 ? -16.036 -5.398 -29.031 1.00 80.31 396 PHE A CA 1
ATOM 3156 C C . PHE A 1 396 ? -16.770 -4.775 -27.836 1.00 80.31 396 PHE A C 1
ATOM 3158 O O . PHE A 1 396 ? -17.090 -5.481 -26.887 1.00 80.31 396 PHE A O 1
ATOM 3165 N N . GLU A 1 397 ? -17.077 -3.477 -27.891 1.00 75.62 397 GLU A N 1
ATOM 3166 C CA . GLU A 1 397 ? -17.862 -2.802 -26.849 1.00 75.62 397 GLU A CA 1
ATOM 3167 C C . GLU A 1 397 ? -19.271 -3.408 -26.732 1.00 75.62 397 GLU A C 1
ATOM 3169 O O . GLU A 1 397 ? -19.685 -3.769 -25.635 1.00 75.62 397 GLU A O 1
ATOM 3174 N N . ALA A 1 398 ? -19.950 -3.655 -27.859 1.00 79.12 398 ALA A N 1
ATOM 3175 C CA . ALA A 1 398 ? -21.259 -4.314 -27.860 1.00 79.12 398 ALA A CA 1
ATOM 3176 C C . ALA A 1 398 ? -21.229 -5.738 -27.272 1.00 79.12 398 ALA A C 1
ATOM 3178 O O . ALA A 1 398 ? -22.162 -6.138 -26.581 1.00 79.12 398 ALA A O 1
ATOM 3179 N N . TYR A 1 399 ? -20.160 -6.500 -27.520 1.00 81.00 399 TYR A N 1
ATOM 3180 C CA . TYR A 1 399 ? -19.964 -7.824 -26.927 1.00 81.00 399 TYR A CA 1
ATOM 3181 C C . TYR A 1 399 ? -19.813 -7.749 -25.407 1.00 81.00 399 TYR A C 1
ATOM 3183 O O . TYR A 1 399 ? -20.424 -8.534 -24.681 1.00 81.00 399 TYR A O 1
ATOM 3191 N N . VAL A 1 400 ? -19.022 -6.792 -24.915 1.00 72.00 400 VAL A N 1
ATOM 3192 C CA . VAL A 1 400 ? -18.842 -6.576 -23.474 1.00 72.00 400 VAL A CA 1
ATOM 3193 C C . VAL A 1 400 ? -20.174 -6.218 -22.813 1.00 72.00 400 VAL A C 1
ATOM 3195 O O . VAL A 1 400 ? -20.493 -6.791 -21.774 1.00 72.00 400 VAL A O 1
ATOM 3198 N N . ASP A 1 401 ? -20.976 -5.357 -23.441 1.00 70.94 401 ASP A N 1
ATOM 3199 C CA . ASP A 1 401 ? -22.292 -4.964 -22.927 1.00 70.94 401 ASP A CA 1
ATOM 3200 C C . ASP A 1 401 ? -23.299 -6.133 -22.929 1.00 70.94 401 ASP A C 1
ATOM 3202 O O . ASP A 1 401 ? -24.012 -6.328 -21.946 1.00 70.94 401 ASP A O 1
ATOM 3206 N N . GLN A 1 402 ? -23.332 -6.959 -23.986 1.00 70.31 402 GLN A N 1
ATOM 3207 C CA . GLN A 1 402 ? -24.192 -8.155 -24.047 1.00 70.31 402 GLN A CA 1
ATOM 3208 C C . GLN A 1 402 ? -23.818 -9.196 -22.992 1.00 70.31 402 GLN A C 1
ATOM 3210 O O . GLN A 1 402 ? -24.691 -9.769 -22.343 1.00 70.31 402 GLN A O 1
ATOM 3215 N N . THR A 1 403 ? -22.518 -9.422 -22.806 1.00 64.56 403 THR A N 1
ATOM 3216 C CA . THR A 1 403 ? -22.030 -10.388 -21.819 1.00 64.56 403 THR A CA 1
ATOM 3217 C C . THR A 1 403 ? -22.293 -9.891 -20.397 1.00 64.56 403 THR A C 1
ATOM 3219 O O . THR A 1 403 ? -22.592 -10.691 -19.521 1.00 64.56 403 THR A O 1
ATOM 3222 N N . ALA A 1 404 ? -22.221 -8.577 -20.157 1.00 52.12 404 ALA A N 1
ATOM 3223 C CA . ALA A 1 404 ? -22.561 -7.988 -18.864 1.00 52.12 404 ALA A CA 1
ATOM 3224 C C . ALA A 1 404 ? -24.060 -8.124 -18.538 1.00 52.12 404 ALA A C 1
ATOM 3226 O O . ALA A 1 404 ? -24.398 -8.485 -17.417 1.00 52.12 404 ALA A O 1
ATOM 3227 N N . ALA A 1 405 ? -24.949 -7.914 -19.516 1.00 49.25 405 ALA A N 1
ATOM 3228 C CA . ALA A 1 405 ? -26.396 -8.045 -19.324 1.00 49.25 405 ALA A CA 1
ATOM 3229 C C . ALA A 1 405 ? -26.853 -9.496 -19.072 1.00 49.25 405 ALA A C 1
ATOM 3231 O O . ALA A 1 405 ? -27.754 -9.719 -18.273 1.00 49.25 405 ALA A O 1
ATOM 3232 N N . GLN A 1 406 ? -26.212 -10.489 -19.701 1.00 47.66 406 GLN A N 1
ATOM 3233 C CA . GLN A 1 406 ? -26.524 -11.910 -19.478 1.00 47.66 406 GLN A CA 1
ATOM 3234 C C . GLN A 1 406 ? -26.107 -12.423 -18.092 1.00 47.66 406 GLN A C 1
ATOM 3236 O O . GLN A 1 406 ? -26.650 -13.417 -17.627 1.00 47.66 406 GLN A O 1
ATOM 3241 N N . VAL A 1 407 ? -25.151 -11.762 -17.433 1.00 43.03 407 VAL A N 1
ATOM 3242 C CA . VAL A 1 407 ? -24.721 -12.111 -16.068 1.00 43.03 407 VAL A CA 1
ATOM 3243 C C . VAL A 1 407 ? -25.686 -11.554 -15.014 1.00 43.03 407 VAL A C 1
ATOM 3245 O O . VAL A 1 407 ? -25.814 -12.144 -13.946 1.00 43.03 407 VAL A O 1
ATOM 3248 N N . ASP A 1 408 ? -26.399 -10.467 -15.319 1.00 37.31 408 ASP A N 1
ATOM 3249 C CA . ASP A 1 408 ? -27.407 -9.873 -14.427 1.00 37.31 408 ASP A CA 1
ATOM 3250 C C . ASP A 1 408 ? -28.796 -10.554 -14.535 1.00 37.31 408 ASP A C 1
ATOM 3252 O O . ASP A 1 408 ? -29.665 -10.293 -13.704 1.00 37.31 408 ASP A O 1
ATOM 3256 N N . GLU A 1 409 ? -29.013 -11.433 -15.526 1.00 34.72 409 GLU A N 1
ATOM 3257 C CA . GLU A 1 409 ? -30.282 -12.144 -15.790 1.00 34.72 409 GLU A CA 1
ATOM 3258 C C . GLU A 1 409 ? -30.244 -13.661 -15.483 1.00 34.72 409 GLU A C 1
ATOM 3260 O O . GLU A 1 409 ? -31.123 -14.395 -15.935 1.00 34.72 409 GLU A O 1
ATOM 3265 N N . GLU A 1 410 ? -29.278 -14.174 -14.708 1.00 29.98 410 GLU A N 1
ATOM 3266 C CA . GLU A 1 410 ? -29.433 -15.526 -14.137 1.00 29.98 410 GLU A CA 1
ATOM 3267 C C . GLU A 1 410 ? -30.490 -15.474 -13.013 1.00 29.98 410 GLU A C 1
ATOM 3269 O O . GLU A 1 410 ? -30.293 -14.759 -12.024 1.00 29.98 410 GLU A O 1
ATOM 3274 N N . PRO A 1 411 ? -31.634 -16.179 -13.141 1.00 36.84 411 PRO A N 1
ATOM 3275 C CA . PRO A 1 411 ? -32.662 -16.173 -12.113 1.00 36.84 411 PRO A CA 1
ATOM 3276 C C . PRO A 1 411 ? -32.109 -16.848 -10.858 1.00 36.84 411 PRO A C 1
ATOM 3278 O O . PRO A 1 411 ? -31.590 -17.963 -10.918 1.00 36.84 411 PRO A O 1
ATOM 3281 N N 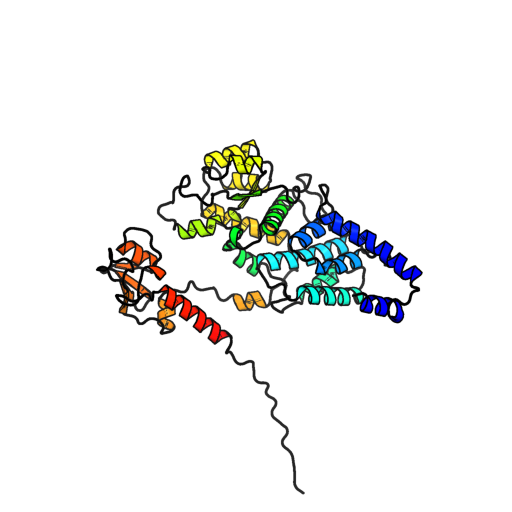. GLY A 1 412 ? -32.204 -16.144 -9.728 1.00 35.88 412 GLY A N 1
ATOM 3282 C CA . GLY A 1 412 ? -31.987 -16.743 -8.418 1.00 35.88 412 GLY A CA 1
ATOM 3283 C C . GLY A 1 412 ? -32.940 -17.916 -8.239 1.00 35.88 412 GLY A C 1
ATOM 3284 O O . GLY A 1 412 ? -34.103 -17.807 -8.624 1.00 35.88 412 GLY A O 1
ATOM 3285 N N . ASP A 1 413 ? -32.406 -19.012 -7.700 1.00 33.38 413 ASP A N 1
ATOM 3286 C CA . ASP A 1 413 ? -33.145 -20.208 -7.307 1.00 33.38 413 ASP A CA 1
ATOM 3287 C C . ASP A 1 413 ? -34.506 -19.816 -6.704 1.00 33.38 413 ASP A C 1
ATOM 3289 O O . ASP A 1 413 ? -34.568 -19.153 -5.666 1.00 33.38 413 ASP A O 1
ATOM 3293 N N . GLU A 1 414 ? -35.589 -20.164 -7.405 1.00 34.19 414 GLU A N 1
ATOM 3294 C CA . GLU A 1 414 ? -36.943 -20.075 -6.870 1.00 34.19 414 GLU A CA 1
ATOM 3295 C C . GLU A 1 414 ? -37.083 -21.151 -5.789 1.00 34.19 414 GLU A C 1
ATOM 3297 O O . GLU A 1 414 ? -36.881 -22.340 -6.042 1.00 34.19 414 GLU A O 1
ATOM 3302 N N . ASP A 1 415 ? -37.373 -20.694 -4.572 1.00 34.09 415 ASP A N 1
ATOM 3303 C CA . ASP A 1 415 ? -37.721 -21.508 -3.417 1.00 34.09 415 ASP A CA 1
ATOM 3304 C C . ASP A 1 415 ? -38.921 -22.420 -3.745 1.00 34.09 415 ASP A C 1
ATOM 3306 O O . ASP A 1 415 ? -40.016 -21.943 -4.052 1.00 34.09 415 ASP A O 1
ATOM 3310 N N . ASP A 1 416 ? -38.726 -23.736 -3.626 1.00 37.34 416 ASP A N 1
ATOM 3311 C CA . ASP A 1 416 ? -39.809 -24.717 -3.523 1.00 37.34 416 ASP A CA 1
ATOM 3312 C C . ASP A 1 416 ? -40.509 -24.549 -2.155 1.00 37.34 416 ASP A C 1
ATOM 3314 O O . ASP A 1 416 ? -40.180 -25.226 -1.177 1.00 37.34 416 ASP A O 1
ATOM 3318 N N . GLU A 1 417 ? -41.492 -23.652 -2.074 1.00 36.41 417 GLU A N 1
ATOM 3319 C CA . GLU A 1 417 ? -42.579 -23.729 -1.090 1.00 36.41 417 GLU A CA 1
ATOM 3320 C C . GLU A 1 417 ? -43.865 -24.141 -1.824 1.00 36.41 417 GLU A C 1
ATOM 3322 O O . GLU A 1 417 ? -44.594 -23.310 -2.364 1.00 36.41 417 GLU A O 1
ATOM 3327 N N . GLU A 1 418 ? -44.135 -25.451 -1.875 1.00 35.19 418 GLU A N 1
ATOM 3328 C CA . GLU A 1 418 ? -45.449 -25.975 -2.259 1.00 35.19 418 GLU A CA 1
ATOM 3329 C C . GLU A 1 418 ? -46.382 -25.963 -1.037 1.00 35.19 418 GLU A C 1
ATOM 3331 O O . GLU A 1 418 ? -46.130 -26.608 -0.015 1.00 35.19 418 GLU A O 1
ATOM 3336 N N . ASP A 1 419 ? -47.450 -25.179 -1.183 1.00 35.81 419 ASP A N 1
ATOM 3337 C CA . ASP A 1 419 ? -48.537 -24.917 -0.246 1.00 35.81 419 ASP A CA 1
ATOM 3338 C C . ASP A 1 419 ? -49.337 -26.170 0.167 1.00 35.81 419 ASP A C 1
ATOM 3340 O O . ASP A 1 419 ? -49.761 -26.987 -0.655 1.00 35.81 419 ASP A O 1
ATOM 3344 N N . ASP A 1 420 ? -49.656 -26.231 1.464 1.00 35.75 420 ASP A N 1
ATOM 3345 C CA . ASP A 1 420 ? -50.735 -27.033 2.048 1.00 35.75 420 ASP A CA 1
ATOM 3346 C C . ASP A 1 420 ? -52.103 -26.547 1.518 1.00 35.75 420 ASP A C 1
ATOM 3348 O O . ASP A 1 420 ? -52.667 -25.548 1.979 1.00 35.75 420 ASP A O 1
ATOM 3352 N N . GLU A 1 421 ? -52.696 -27.293 0.586 1.00 36.00 421 GLU A N 1
ATOM 3353 C CA . GLU A 1 421 ? -54.112 -27.165 0.232 1.00 36.00 421 GLU A CA 1
ATOM 3354 C C . GLU A 1 421 ? -55.002 -27.908 1.249 1.00 36.00 421 GLU A C 1
ATOM 3356 O O . GLU A 1 421 ? -55.130 -29.133 1.244 1.00 36.00 421 GLU A O 1
ATOM 3361 N N . ALA A 1 422 ? -55.726 -27.152 2.075 1.00 41.28 422 ALA A N 1
ATOM 3362 C CA . ALA A 1 422 ? -57.045 -27.559 2.557 1.00 41.28 422 ALA A CA 1
ATOM 3363 C C . ALA A 1 422 ? -57.937 -26.318 2.687 1.00 41.28 422 ALA A C 1
ATOM 3365 O O . ALA A 1 422 ? -57.587 -25.371 3.397 1.00 41.28 422 ALA A O 1
ATOM 3366 N N . PRO A 1 423 ? -59.140 -26.330 2.078 1.00 45.41 423 PRO A N 1
ATOM 3367 C CA . PRO A 1 423 ? -60.285 -26.640 2.931 1.00 45.41 423 PRO A CA 1
ATOM 3368 C C . PRO A 1 423 ? -61.473 -27.388 2.283 1.00 45.41 423 PRO A C 1
ATOM 3370 O O . PRO A 1 423 ? -61.790 -27.247 1.107 1.00 45.41 423 PRO A O 1
ATOM 3373 N N . ALA A 1 424 ? -62.216 -28.027 3.200 1.00 38.88 424 ALA A N 1
ATOM 3374 C CA . ALA A 1 424 ? -63.663 -28.289 3.236 1.00 38.88 424 ALA A CA 1
ATOM 3375 C C . ALA A 1 424 ? -64.246 -29.514 2.494 1.00 38.88 424 ALA A C 1
ATOM 3377 O O . ALA A 1 424 ? -64.413 -29.508 1.280 1.00 38.88 424 ALA A O 1
ATOM 3378 N N . LEU A 1 425 ? -64.742 -30.494 3.271 1.00 41.06 425 LEU A N 1
ATOM 3379 C CA . LEU A 1 425 ? -66.185 -30.734 3.517 1.00 41.06 425 LEU A CA 1
ATOM 3380 C C . LEU A 1 425 ? -66.427 -32.086 4.229 1.00 41.06 425 LEU A C 1
ATOM 3382 O O . LEU A 1 425 ? -66.185 -33.132 3.632 1.00 41.06 425 LEU A O 1
ATOM 3386 N N . ALA A 1 426 ? -66.956 -32.039 5.462 1.00 43.59 426 ALA A N 1
ATOM 3387 C CA . ALA A 1 426 ? -68.054 -32.858 6.022 1.00 43.59 426 ALA A CA 1
ATOM 3388 C C . ALA A 1 426 ? -68.167 -32.641 7.539 1.00 43.59 426 ALA A C 1
ATOM 3390 O O . ALA A 1 426 ? -67.178 -32.929 8.250 1.00 43.59 426 ALA A O 1
#

pLDDT: mean 86.7, std 15.19, range [29.98, 98.62]

Radius of gyration: 28.37 Å; chains: 1; bounding box: 95×50×88 Å

Foldseek 3Di:
DVVVVVCCQVPPVPDHPVVVVVQVVQLVVQLCCQCVLLQDWPPHALSSLLSVLCVLLVLCLLSVVSSLQPRPVDDHADPVLVLLLSLQVSLQSLLCLLLVFAQVCSNVLSVVLVVQCVVDDSNNNSVSSQVSQLPDFDRNRHRAALVSSLVRQLQDLCQVPHDQLSLQSLQQLLLQVLQVDAGRDAGVVHGRDTHPQWGKAFLCALPNVVAPDDDPPDDPVLVNRLSSHSLRIHTDGPVLCVVCPNHHNVSNLVSCVVDNDGSLVVVLSVLQPPHDDSVSSSVSSNVSSVSSCSSSDHPPPRDHPVCVVPPPPPPPDAQLNLCVVVVDPAQQKWAFPDPVLRVWIWGQHNNRWIDTPNDTHPHLQVNLCVRPVDGDDRQCGIDRDPPDNHGNVNSVVVSVVVVVVVVVPPDDDDDPDDDDDDDDDD